Protein AF-0000000073492461 (afdb_homodimer)

pLDDT: mean 74.84, std 26.81, range 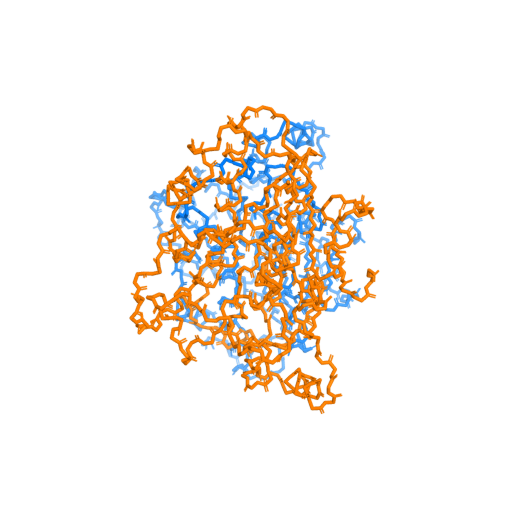[24.02, 98.94]

Solvent-accessible surface area (backbone atoms only — not comparable to full-atom values): 29470 Å² total; per-residue (Å²): 106,47,33,62,52,66,51,64,46,69,67,82,74,68,84,61,77,70,44,69,55,65,70,75,54,85,60,71,74,79,64,76,78,76,54,88,84,60,76,70,82,71,54,62,84,58,24,55,65,51,74,88,64,59,80,66,61,53,48,55,52,30,43,39,66,73,62,60,32,56,51,49,74,46,84,40,48,44,60,73,55,43,35,67,56,45,39,52,52,46,39,73,72,66,58,72,82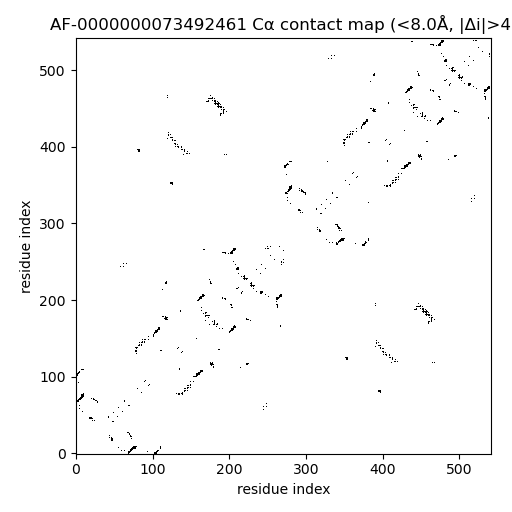,52,92,62,68,49,61,32,41,46,45,68,48,62,75,67,69,58,66,65,35,40,48,60,59,72,45,58,54,53,66,60,45,47,49,45,45,23,37,44,43,44,30,52,46,29,46,51,8,37,50,50,51,52,58,70,68,47,74,73,79,57,47,37,36,40,35,37,57,47,43,69,41,37,79,42,66,43,60,17,29,35,54,31,19,15,43,31,17,12,46,47,39,34,40,28,16,47,18,69,64,35,75,81,37,44,22,38,28,36,14,62,62,64,42,72,45,71,66,43,52,46,44,38,70,56,36,58,35,62,69,61,14,49,52,48,41,49,30,58,74,67,66,65,48,37,53,37,51,62,39,36,53,52,48,53,52,50,58,69,68,61,81,69,63,59,27,39,77,46,43,52,89,75,105,109,47,39,56,54,67,53,65,48,69,69,79,75,66,85,62,82,72,53,69,57,63,73,73,52,86,59,72,70,80,63,76,79,74,55,88,82,61,77,70,83,72,53,60,83,62,26,60,64,52,74,87,65,60,83,67,61,56,48,57,54,29,43,39,67,73,61,63,38,64,50,48,67,45,84,41,48,43,59,74,54,43,36,67,56,44,39,52,52,47,39,72,72,63,59,70,80,53,91,64,68,49,58,27,39,40,44,67,49,62,76,66,69,58,66,65,33,41,49,60,60,70,46,58,54,55,66,60,46,45,49,46,45,22,36,46,43,44,29,51,48,29,46,50,8,38,49,52,52,51,57,70,68,47,75,72,79,57,47,38,34,40,36,37,56,46,42,69,42,35,78,42,67,42,61,18,29,35,55,31,20,16,45,31,19,12,46,47,40,34,40,29,16,47,18,69,65,34,75,81,37,43,21,37,27,37,14,63,64,64,42,74,45,72,67,45,52,46,44,38,70,58,38,57,35,61,69,60,15,48,52,48,41,48,32,59,76,68,66,66,46,38,52,38,51,63,36,34,53,52,48,53,53,48,59,70,67,61,82,67,62,59,27,39,77,47,42,52,87,76,105

Radius of gyration: 25.18 Å; Cα contacts (8 Å, |Δi|>4): 963; chains: 2; bounding box: 62×73×56 Å

Foldseek 3Di:
DAAAEEQADAPPPDPPVQQPQPFFDFDALPDQPPDPPDDDPPSPPRRCPPPVVDDDVLLVVLLCNVVRHGYGYDYDNLLPDDLVNLLVVCCVVQNPDDPDHDQEYEAEDDDAALQFLAAPVPDDDPVSLSSRCSRLPVSCVSNVVSVVVRVVPDPDHYQYEYEYAAAPLLVDPDGSSVSNSVSRVVVLVVQLVVCVVCVSYAYEYEHLPQAPDPRLVCQLPRRPDPVRNVVSVVCVVVVVHDHSNLSNVQVVVVVVVVPDRRSDYDYSVRD/DAAAEEQEDAPPPDPDPQQPQPQFDFDQLPPQPPDPPDDDPPSPPRRCPPVVVDDGPLLVVLLCNVVRHGYGYDYDNLLPDDLVNLLVVCCVVQNPDDPDHDQEYEAEDDDAALQFLAAPVPDDDPVSLSSRCSRLPVSCVSNVVSVVVRVVPDPDHYQYEYEYAAAPLLVDPDGSSVSNSVSRVVVLVVQLVVCVVCVSYAYEYEHLPQAPDPRLVCQLPRRPDPVRNVVSVVCVVVVVHDHSNLSSVQVVVVVVVVPDRRSDYDYSVRD

Nearest PDB structures (foldseek):
  1z6z-assembly3_E  TM=9.189E-01  e=3.388E-22  Homo sapiens
  1z6z-assembly1_B  TM=9.221E-01  e=6.455E-22  Homo sapiens
  7dsf-assembly1_B  TM=8.949E-01  e=6.088E-22  Homo sapiens
  6i6v-assembly1_A  TM=9.034E-01  e=5.324E-21  Homo sapiens
  6i6f-assembly1_B  TM=8.803E-01  e=1.209E-20  Homo sapiens

Structure (mmCIF, N/CA/C/O backbone):
data_AF-0000000073492461-model_v1
#
loop_
_entity.id
_entity.type
_entity.pdbx_description
1 polymer 'Sepiapterin reductase'
#
loop_
_atom_site.group_PDB
_atom_site.id
_atom_site.type_symbol
_atom_site.label_atom_id
_atom_site.label_alt_id
_atom_site.label_comp_id
_atom_site.label_asym_id
_atom_site.label_entity_id
_atom_site.label_seq_id
_atom_site.pdbx_PDB_ins_code
_atom_site.Cartn_x
_atom_site.Cartn_y
_atom_site.Cartn_z
_atom_site.occupancy
_atom_site.B_iso_or_equiv
_atom_site.auth_seq_id
_atom_site.auth_comp_id
_atom_site.auth_asym_id
_atom_site.auth_atom_id
_atom_site.pdbx_PDB_model_num
ATOM 1 N N . MET A 1 1 ? 2.955 -32.062 -12.32 1 24.17 1 MET A N 1
ATOM 2 C CA . MET A 1 1 ? 2.646 -30.844 -11.578 1 24.17 1 MET A CA 1
ATOM 3 C C . MET A 1 1 ? 2.93 -29.609 -12.422 1 24.17 1 MET A C 1
ATOM 5 O O . MET A 1 1 ? 4.047 -29.422 -12.906 1 24.17 1 MET A O 1
ATOM 9 N N . TYR A 1 2 ? 2.049 -29.219 -13.312 1 26.84 2 TYR A N 1
ATOM 10 C CA . TYR A 1 2 ? 2.256 -28.109 -14.242 1 26.84 2 TYR A CA 1
ATOM 11 C C . TYR A 1 2 ? 2.258 -26.781 -13.508 1 26.84 2 TYR A C 1
ATOM 13 O O . TYR A 1 2 ? 1.444 -26.547 -12.609 1 26.84 2 TYR A O 1
ATOM 21 N N . ILE A 1 3 ? 3.541 -26.297 -13.172 1 30.72 3 ILE A N 1
ATOM 22 C CA . ILE A 1 3 ? 3.627 -24.938 -12.656 1 30.72 3 ILE A CA 1
ATOM 23 C C . ILE A 1 3 ? 3.662 -23.953 -13.82 1 30.72 3 ILE A C 1
ATOM 25 O O . ILE A 1 3 ? 4.477 -24.094 -14.742 1 30.72 3 ILE A O 1
ATOM 29 N N . LEU A 1 4 ? 2.49 -23.469 -14.211 1 31.84 4 LEU A N 1
ATOM 30 C CA . LEU A 1 4 ? 2.514 -22.375 -15.188 1 31.84 4 LEU A CA 1
ATOM 31 C C . LEU A 1 4 ? 3.189 -21.141 -14.609 1 31.84 4 LEU A C 1
ATOM 33 O O . LEU A 1 4 ? 2.768 -20.625 -13.57 1 31.84 4 LEU A O 1
ATOM 37 N N . TYR A 1 5 ? 4.52 -21.125 -14.883 1 34.91 5 TYR A N 1
ATOM 38 C CA . TYR A 1 5 ? 5.223 -19.906 -14.516 1 34.91 5 TYR A CA 1
ATOM 39 C C . TYR A 1 5 ? 5.117 -18.859 -15.617 1 34.91 5 TYR A C 1
ATOM 41 O O . TYR A 1 5 ? 5.305 -19.172 -16.797 1 34.91 5 TYR A O 1
ATOM 49 N N . MET A 1 6 ? 4.227 -18.078 -15.445 1 32.88 6 MET A N 1
ATOM 50 C CA . MET A 1 6 ? 4.215 -16.922 -16.359 1 32.88 6 MET A CA 1
ATOM 51 C C . MET A 1 6 ? 5.137 -15.82 -15.852 1 32.88 6 MET A C 1
ATOM 53 O O . MET A 1 6 ? 5.031 -15.398 -14.695 1 32.88 6 MET A O 1
ATOM 57 N N . MET A 1 7 ? 6.297 -15.867 -16.391 1 34.06 7 MET A N 1
ATOM 58 C CA . MET A 1 7 ? 7.188 -14.758 -16.062 1 34.06 7 MET A CA 1
ATOM 59 C C . MET A 1 7 ? 6.867 -13.539 -16.922 1 34.06 7 MET A C 1
ATOM 61 O O . MET A 1 7 ? 6.754 -13.641 -18.141 1 34.06 7 MET A O 1
ATOM 65 N N . PHE A 1 8 ? 6.297 -12.555 -16.328 1 30.08 8 PHE A N 1
ATOM 66 C CA . PHE A 1 8 ? 6 -11.328 -17.062 1 30.08 8 PHE A CA 1
ATOM 67 C C . PHE A 1 8 ? 7.203 -10.398 -17.078 1 30.08 8 PHE A C 1
ATOM 69 O O . PHE A 1 8 ? 7.855 -10.195 -16.047 1 30.08 8 PHE A O 1
ATOM 76 N N . ALA A 1 9 ? 7.949 -10.273 -18.156 1 31.59 9 ALA A N 1
ATOM 77 C CA . ALA A 1 9 ? 9.078 -9.367 -18.297 1 31.59 9 ALA A CA 1
ATOM 78 C C . ALA A 1 9 ? 8.609 -7.93 -18.484 1 31.59 9 ALA A C 1
ATOM 80 O O . ALA A 1 9 ? 7.574 -7.684 -19.109 1 31.59 9 ALA A O 1
ATOM 81 N N . PHE A 1 10 ? 8.984 -7.055 -17.531 1 28.92 10 PHE A N 1
ATOM 82 C CA . PHE A 1 10 ? 8.719 -5.621 -17.578 1 28.92 10 PHE A CA 1
ATOM 83 C C . PHE A 1 10 ? 9.672 -4.926 -18.547 1 28.92 10 PHE A C 1
ATOM 85 O O . PHE A 1 10 ? 10.859 -5.25 -18.594 1 28.92 10 PHE A O 1
ATOM 92 N N . ASN A 1 11 ? 9.125 -4.453 -19.703 1 28 11 ASN A N 1
ATOM 93 C CA . ASN A 1 11 ? 9.906 -3.576 -20.562 1 28 11 ASN A CA 1
ATOM 94 C C . ASN A 1 11 ? 10.172 -2.227 -19.906 1 28 11 ASN A C 1
ATOM 96 O O . ASN A 1 11 ? 9.242 -1.481 -19.609 1 28 11 ASN A O 1
ATOM 100 N N . ASN A 1 12 ? 11.141 -2.125 -19.172 1 29.17 12 ASN A N 1
ATOM 101 C CA . ASN A 1 12 ? 11.523 -0.851 -18.562 1 29.17 12 ASN A CA 1
ATOM 102 C C . ASN A 1 12 ? 11.859 0.192 -19.625 1 29.17 12 ASN A C 1
ATOM 104 O O . ASN A 1 12 ? 12.859 0.904 -19.5 1 29.17 12 ASN A O 1
ATOM 108 N N . GLY A 1 13 ? 11.172 0.317 -20.812 1 28.61 13 GLY A N 1
ATOM 109 C CA . GLY A 1 13 ? 11.344 1.357 -21.812 1 28.61 13 GLY A CA 1
ATOM 110 C C . GLY A 1 13 ? 12.578 1.164 -22.672 1 28.61 13 GLY A C 1
ATOM 111 O O . GLY A 1 13 ? 12.836 1.944 -23.594 1 28.61 13 GLY A O 1
ATOM 112 N N . GLU A 1 14 ? 13.719 0.729 -22.328 1 28.12 14 GLU A N 1
ATOM 113 C CA . GLU A 1 14 ? 14.766 0.635 -23.328 1 28.12 14 GLU A CA 1
ATOM 114 C C . GLU A 1 14 ? 14.406 -0.38 -24.406 1 28.12 14 GLU A C 1
ATOM 116 O O . GLU A 1 14 ? 13.766 -1.391 -24.125 1 28.12 14 GLU A O 1
ATOM 121 N N . GLN A 1 15 ? 14.422 0.107 -25.703 1 26.16 15 GLN A N 1
ATOM 122 C CA . GLN A 1 15 ? 14.219 -0.565 -26.984 1 26.16 15 GLN A CA 1
ATOM 123 C C . GLN A 1 15 ? 14.859 -1.951 -26.984 1 26.16 15 GLN A C 1
ATOM 125 O O . GLN A 1 15 ? 16.062 -2.084 -27.234 1 26.16 15 GLN A O 1
ATOM 130 N N . THR A 1 16 ? 14.852 -2.705 -26.016 1 28.17 16 THR A N 1
ATOM 131 C CA . THR A 1 16 ? 15.492 -3.973 -26.344 1 28.17 16 THR A CA 1
ATOM 132 C C . THR A 1 16 ? 14.703 -4.699 -27.438 1 28.17 16 THR A C 1
ATOM 134 O O . THR A 1 16 ? 13.477 -4.656 -27.453 1 28.17 16 THR A O 1
ATOM 137 N N . GLN A 1 17 ? 15.289 -4.758 -28.562 1 25.38 17 GLN A N 1
ATOM 138 C CA . GLN A 1 17 ? 14.836 -5.602 -29.656 1 25.38 17 GLN A CA 1
ATOM 139 C C . GLN A 1 17 ? 14.336 -6.949 -29.156 1 25.38 17 GLN A C 1
ATOM 141 O O . GLN A 1 17 ? 15.102 -7.727 -28.578 1 25.38 17 GLN A O 1
ATOM 146 N N . THR A 1 18 ? 13.242 -6.98 -28.625 1 28.84 18 THR A N 1
ATOM 147 C CA . THR A 1 18 ? 12.555 -8.203 -28.219 1 28.84 18 THR A CA 1
ATOM 148 C C . THR A 1 18 ? 12.531 -9.219 -29.344 1 28.84 18 THR A C 1
ATOM 150 O O . THR A 1 18 ? 11.93 -8.969 -30.391 1 28.84 18 THR A O 1
ATOM 153 N N . GLN A 1 19 ? 13.672 -9.727 -29.719 1 26.59 19 GLN A N 1
ATOM 154 C CA . GLN A 1 19 ? 13.422 -10.844 -30.625 1 26.59 19 GLN A CA 1
ATOM 155 C C . GLN A 1 19 ? 12.344 -11.773 -30.078 1 26.59 19 GLN A C 1
ATOM 157 O O . GLN A 1 19 ? 12.203 -11.906 -28.859 1 26.59 19 GLN A O 1
ATOM 162 N N . PRO A 1 20 ? 11.422 -12.156 -30.891 1 27.31 20 PRO A N 1
ATOM 163 C CA . PRO A 1 20 ? 10.305 -13.031 -30.516 1 27.31 20 PRO A CA 1
ATOM 164 C C . PRO A 1 20 ? 10.758 -14.273 -29.734 1 27.31 20 PRO A C 1
ATOM 166 O O . PRO A 1 20 ? 11.734 -14.922 -30.125 1 27.31 20 PRO A O 1
ATOM 169 N N . CYS A 1 21 ? 10.805 -14.266 -28.406 1 31.41 21 CYS A N 1
ATOM 170 C CA . CYS A 1 21 ? 11.078 -15.484 -27.672 1 31.41 21 CYS A CA 1
ATOM 171 C C . CYS A 1 21 ? 10.438 -16.688 -28.344 1 31.41 21 CYS A C 1
ATOM 173 O O . CYS A 1 21 ? 9.336 -16.594 -28.891 1 31.41 21 CYS A O 1
ATOM 175 N N . PRO A 1 22 ? 11.109 -17.688 -28.719 1 28.8 22 PRO A N 1
ATOM 176 C CA . PRO A 1 22 ? 10.398 -18.859 -29.25 1 28.8 22 PRO A CA 1
ATOM 177 C C . PRO A 1 22 ? 9.242 -19.297 -28.344 1 28.8 22 PRO A C 1
ATOM 179 O O . PRO A 1 22 ? 9.305 -19.125 -27.125 1 28.8 22 PRO A O 1
ATOM 182 N N . ARG A 1 23 ? 8 -19.406 -28.953 1 30.31 23 ARG A N 1
ATOM 183 C CA . ARG A 1 23 ? 6.672 -19.625 -28.391 1 30.31 23 ARG A CA 1
ATOM 184 C C . ARG A 1 23 ? 6.711 -20.688 -27.297 1 30.31 23 ARG A C 1
ATOM 186 O O . ARG A 1 23 ? 6.004 -20.578 -26.297 1 30.31 23 ARG A O 1
ATOM 193 N N . HIS A 1 24 ? 7.125 -22.078 -27.719 1 26.77 24 HIS A N 1
ATOM 194 C CA . HIS A 1 24 ? 6.996 -23.281 -26.891 1 26.77 24 HIS A CA 1
ATOM 195 C C . HIS A 1 24 ? 8.359 -23.922 -26.641 1 26.77 24 HIS A C 1
ATOM 197 O O . HIS A 1 24 ? 9.125 -24.156 -27.562 1 26.77 24 HIS A O 1
ATOM 203 N N . ILE A 1 25 ? 9.219 -23.422 -25.734 1 29.27 25 ILE A N 1
ATOM 204 C CA . ILE A 1 25 ? 10.391 -24.234 -25.438 1 29.27 25 ILE A CA 1
ATOM 205 C C . ILE A 1 25 ? 10.016 -25.359 -24.484 1 29.27 25 ILE A C 1
ATOM 207 O O . ILE A 1 25 ? 9.508 -25.125 -23.391 1 29.27 25 ILE A O 1
ATOM 211 N N . ARG A 1 26 ? 9.75 -26.688 -25 1 27.94 26 ARG A N 1
ATOM 212 C CA . ARG A 1 26 ? 9.562 -27.938 -24.266 1 27.94 26 ARG A CA 1
ATOM 213 C C . ARG A 1 26 ? 10.867 -28.375 -23.594 1 27.94 26 ARG A C 1
ATOM 215 O O . ARG A 1 26 ? 11.859 -28.609 -24.281 1 27.94 26 ARG A O 1
ATOM 222 N N . TRP A 1 27 ? 11.258 -27.812 -22.453 1 29.02 27 TRP A N 1
ATOM 223 C CA . TRP A 1 27 ? 12.445 -28.344 -21.797 1 29.02 27 TRP A CA 1
ATOM 224 C C . TRP A 1 27 ? 12.102 -29.547 -20.922 1 29.02 27 TRP A C 1
ATOM 226 O O . TRP A 1 27 ? 11.086 -29.547 -20.219 1 29.02 27 TRP A O 1
ATOM 236 N N . ARG A 1 28 ? 12.516 -30.766 -21.312 1 28 28 ARG A N 1
ATOM 237 C CA . ARG A 1 28 ? 12.398 -31.984 -20.516 1 28 28 ARG A CA 1
ATOM 238 C C . ARG A 1 28 ? 13.359 -31.969 -19.328 1 28 28 ARG A C 1
ATOM 240 O O . ARG A 1 28 ? 14.492 -31.516 -19.453 1 28 28 ARG A O 1
ATOM 247 N N . ALA A 1 29 ? 13.055 -32.219 -18.047 1 28.39 29 ALA A N 1
ATOM 248 C CA . ALA A 1 29 ? 13.703 -32.312 -16.75 1 28.39 29 ALA A CA 1
ATOM 249 C C . ALA A 1 29 ? 14.977 -33.156 -16.828 1 28.39 29 ALA A C 1
ATOM 251 O O . ALA A 1 29 ? 15.789 -33.156 -15.898 1 28.39 29 ALA A O 1
ATOM 252 N N . SER A 1 30 ? 15.234 -34.156 -17.641 1 27.89 30 SER A N 1
ATOM 253 C CA . SER A 1 30 ? 16.359 -35.062 -17.453 1 27.89 30 SER A CA 1
ATOM 254 C C . SER A 1 30 ? 17.688 -34.312 -17.609 1 27.89 30 SER A C 1
ATOM 256 O O . SER A 1 30 ? 18.75 -34.906 -17.375 1 27.89 30 SER A O 1
ATOM 258 N N . GLN A 1 31 ? 17.906 -33.469 -18.5 1 28.45 31 GLN A N 1
ATOM 259 C CA . GLN A 1 31 ? 19.281 -33 -18.656 1 28.45 31 GLN A CA 1
ATOM 260 C C . GLN A 1 31 ? 19.656 -31.984 -17.562 1 28.45 31 GLN A C 1
ATOM 262 O O . GLN A 1 31 ? 18.891 -31.062 -17.281 1 28.45 31 GLN A O 1
ATOM 267 N N . PRO A 1 32 ? 20.578 -32.438 -16.625 1 28.05 32 PRO A N 1
ATOM 268 C CA . PRO A 1 32 ? 21.062 -31.641 -15.492 1 28.05 32 PRO A CA 1
ATOM 269 C C . PRO A 1 32 ? 21.359 -30.203 -15.891 1 28.05 32 PRO A C 1
ATOM 271 O O . PRO A 1 32 ? 22.031 -29.953 -16.906 1 28.05 32 PRO A O 1
ATOM 274 N N . VAL A 1 33 ? 20.422 -29.344 -15.711 1 30.42 33 VAL A N 1
ATOM 275 C CA . VAL A 1 33 ? 20.641 -27.938 -16.047 1 30.42 33 VAL A CA 1
ATOM 276 C C . VAL A 1 33 ? 21.938 -27.438 -15.406 1 30.42 33 VAL A C 1
ATOM 278 O O . VAL A 1 33 ? 22.5 -26.438 -15.836 1 30.42 33 VAL A O 1
ATOM 281 N N . CYS A 1 34 ? 22.109 -27.812 -14.148 1 27.73 34 CYS A N 1
ATOM 282 C CA . CYS A 1 34 ? 23.156 -27.125 -13.375 1 27.73 34 CYS A CA 1
ATOM 283 C C . CYS A 1 34 ? 24.531 -27.641 -13.758 1 27.73 34 CYS A C 1
ATOM 285 O O . CYS A 1 34 ? 25.328 -28 -12.883 1 27.73 34 CYS A O 1
ATOM 287 N N . SER A 1 35 ? 24.812 -28.344 -14.812 1 26.41 35 SER A N 1
ATOM 288 C CA . SER A 1 35 ? 26.234 -28.672 -14.805 1 26.41 35 SER A CA 1
ATOM 289 C C . SER A 1 35 ? 27.094 -27.406 -14.766 1 26.41 35 SER A C 1
ATOM 291 O O . SER A 1 35 ? 26.734 -26.391 -15.359 1 26.41 35 SER A O 1
ATOM 293 N N . THR A 1 36 ? 28.031 -27.188 -13.766 1 27.23 36 THR A N 1
ATOM 294 C CA . THR A 1 36 ? 29.141 -26.266 -13.539 1 27.23 36 THR A CA 1
ATOM 295 C C . THR A 1 36 ? 29.766 -25.844 -14.867 1 27.23 36 THR A C 1
ATOM 297 O O . THR A 1 36 ? 30.359 -24.781 -14.953 1 27.23 36 THR A O 1
ATOM 300 N N . ASP A 1 37 ? 30.391 -26.703 -15.711 1 26.59 37 ASP A N 1
ATOM 301 C CA . ASP A 1 37 ? 31.281 -26.453 -16.859 1 26.59 37 ASP A CA 1
ATOM 302 C C . ASP A 1 37 ? 30.5 -25.828 -18.016 1 26.59 37 ASP A C 1
ATOM 304 O O . ASP A 1 37 ? 31.094 -25.531 -19.062 1 26.59 37 ASP A O 1
ATOM 308 N N . ARG A 1 38 ? 29.391 -26.406 -18.312 1 28.23 38 ARG A N 1
ATOM 309 C CA . ARG A 1 38 ? 28.797 -25.938 -19.562 1 28.23 38 ARG A CA 1
ATOM 310 C C . ARG A 1 38 ? 28.047 -24.625 -19.344 1 28.23 38 ARG A C 1
ATOM 312 O O . ARG A 1 38 ? 27.328 -24.469 -18.344 1 28.23 38 ARG A O 1
ATOM 319 N N . PRO A 1 39 ? 28.453 -23.531 -20.141 1 26.36 39 PRO A N 1
ATOM 320 C CA . PRO A 1 39 ? 28.016 -22.125 -20.031 1 26.36 39 PRO A CA 1
ATOM 321 C C . PRO A 1 39 ? 26.531 -22 -19.703 1 26.36 39 PRO A C 1
ATOM 323 O O . PRO A 1 39 ? 25.766 -22.953 -19.844 1 26.36 39 PRO A O 1
ATOM 326 N N . PHE A 1 40 ? 26.156 -20.703 -19.562 1 26.06 40 PHE A N 1
ATOM 327 C CA . PHE A 1 40 ? 24.906 -19.984 -19.312 1 26.06 40 PHE A CA 1
ATOM 328 C C . PHE A 1 40 ? 23.766 -20.609 -20.109 1 26.06 40 PHE A C 1
ATOM 330 O O . PHE A 1 40 ? 23.969 -21.141 -21.188 1 26.06 40 PHE A O 1
ATOM 337 N N . LEU A 1 41 ? 22.766 -21.109 -19.406 1 30.5 41 LEU A N 1
ATOM 338 C CA . LEU A 1 41 ? 21.516 -21.469 -20.078 1 30.5 41 LEU A CA 1
ATOM 339 C C . LEU A 1 41 ? 21.391 -20.75 -21.406 1 30.5 41 LEU A C 1
ATOM 341 O O . LEU A 1 41 ? 21.406 -19.516 -21.453 1 30.5 41 LEU A O 1
ATOM 345 N N . GLN A 1 42 ? 22.062 -21.188 -22.344 1 26.55 42 GLN A N 1
ATOM 346 C CA . GLN A 1 42 ? 21.797 -20.734 -23.703 1 26.55 42 GLN A CA 1
ATOM 347 C C . GLN A 1 42 ? 20.297 -20.516 -23.938 1 26.55 42 GLN A C 1
ATOM 349 O O . GLN A 1 42 ? 19.5 -21.438 -23.75 1 26.55 42 GLN A O 1
ATOM 354 N N . CYS A 1 43 ? 19.703 -19.281 -23.516 1 30.66 43 CYS A N 1
ATOM 355 C CA . CYS A 1 43 ? 18.422 -18.859 -24.078 1 30.66 43 CYS A CA 1
ATOM 356 C C . CYS A 1 43 ? 18.188 -19.484 -25.438 1 30.66 43 CYS A C 1
ATOM 358 O O . CYS A 1 43 ? 19.125 -19.672 -26.219 1 30.66 43 CYS A O 1
ATOM 360 N N . PRO A 1 44 ? 17.391 -20.359 -25.656 1 29.69 44 PRO A N 1
ATOM 361 C CA . PRO A 1 44 ? 17.344 -20.781 -27.062 1 29.69 44 PRO A CA 1
ATOM 362 C C . PRO A 1 44 ? 17.781 -19.672 -28.016 1 29.69 44 PRO A C 1
ATOM 364 O O . PRO A 1 44 ? 17.719 -18.484 -27.672 1 29.69 44 PRO A O 1
ATOM 367 N N . ALA A 1 45 ? 18.562 -19.922 -29.125 1 29.5 45 ALA A N 1
ATOM 368 C CA . ALA A 1 45 ? 19.141 -19.031 -30.141 1 29.5 45 ALA A CA 1
ATOM 369 C C . ALA A 1 45 ? 18.281 -17.781 -30.328 1 29.5 45 ALA A C 1
ATOM 371 O O . ALA A 1 45 ? 18.797 -16.672 -30.5 1 29.5 45 ALA A O 1
ATOM 372 N N . GLY A 1 46 ? 17.031 -17.75 -30.672 1 29.08 46 GLY A N 1
ATOM 373 C CA . GLY A 1 46 ? 16.203 -16.609 -31.062 1 29.08 46 GLY A CA 1
ATOM 374 C C . GLY A 1 46 ? 15.773 -15.75 -29.875 1 29.08 46 GLY A C 1
ATOM 375 O O . GLY A 1 46 ? 15.094 -14.742 -30.062 1 29.08 46 GLY A O 1
ATOM 376 N N . VAL A 1 47 ? 15.555 -16.297 -28.875 1 29.38 47 VAL A N 1
ATOM 377 C CA . VAL A 1 47 ? 15.281 -15.344 -27.812 1 29.38 47 VAL A CA 1
ATOM 378 C C . VAL A 1 47 ? 16.594 -14.773 -27.281 1 29.38 47 VAL A C 1
ATOM 380 O O . VAL A 1 47 ? 17.422 -15.492 -26.719 1 29.38 47 VAL A O 1
ATOM 383 N N . GLN A 1 48 ? 17.25 -14.016 -28.156 1 27.12 48 GLN A N 1
ATOM 384 C CA . GLN A 1 48 ? 18.375 -13.219 -27.672 1 27.12 48 GLN A CA 1
ATOM 385 C C . GLN A 1 48 ? 18.031 -12.562 -26.344 1 27.12 48 GLN A C 1
ATOM 387 O O . GLN A 1 48 ? 17.078 -11.797 -26.234 1 27.12 48 GLN A O 1
ATOM 392 N N . TRP A 1 49 ? 18.25 -13.297 -25.328 1 30.12 49 TRP A N 1
ATOM 393 C CA . TRP A 1 49 ? 18.344 -12.562 -24.062 1 30.12 49 TRP A CA 1
ATOM 394 C C . TRP A 1 49 ? 19.375 -11.445 -24.172 1 30.12 49 TRP A C 1
ATOM 396 O O . TRP A 1 49 ? 20.5 -11.672 -24.609 1 30.12 49 TRP A O 1
ATOM 406 N N . SER A 1 50 ? 19.078 -10.422 -24.766 1 28.48 50 SER A N 1
ATOM 407 C CA . SER A 1 50 ? 20.156 -9.445 -24.844 1 28.48 50 SER A CA 1
ATOM 408 C C . SER A 1 50 ? 21.047 -9.508 -23.609 1 28.48 50 SER A C 1
ATOM 410 O O . SER A 1 50 ? 20.562 -9.766 -22.5 1 28.48 50 SER A O 1
ATOM 412 N N . ALA A 1 51 ? 22.328 -9.797 -23.688 1 28.25 51 ALA A N 1
ATOM 413 C CA . ALA A 1 51 ? 23.484 -9.656 -22.812 1 28.25 51 ALA A CA 1
ATOM 414 C C . ALA A 1 51 ? 23.281 -8.523 -21.812 1 28.25 51 ALA A C 1
ATOM 416 O O . ALA A 1 51 ? 23.734 -8.602 -20.672 1 28.25 51 ALA A O 1
ATOM 417 N N . SER A 1 52 ? 23.156 -7.305 -22.391 1 28.8 52 SER A N 1
ATOM 418 C CA . SER A 1 52 ? 23.156 -6.215 -21.406 1 28.8 52 SER A CA 1
ATOM 419 C C . SER A 1 52 ? 22.078 -6.43 -20.344 1 28.8 52 SER A C 1
ATOM 421 O O . SER A 1 52 ? 22.016 -5.691 -19.359 1 28.8 52 SER A O 1
ATOM 423 N N . ARG A 1 53 ? 20.766 -6.562 -20.922 1 33.09 53 ARG A N 1
ATOM 424 C CA . ARG A 1 53 ? 19.578 -6.801 -20.094 1 33.09 53 ARG A CA 1
ATOM 425 C C . ARG A 1 53 ? 19.609 -8.195 -19.484 1 33.09 53 ARG A C 1
ATOM 427 O O . ARG A 1 53 ? 19.344 -9.188 -20.172 1 33.09 53 ARG A O 1
ATOM 434 N N . GLN A 1 54 ? 20.609 -8.695 -18.875 1 30.55 54 GLN A N 1
ATOM 435 C CA . GLN A 1 54 ? 20.906 -9.82 -17.984 1 30.55 54 GLN A CA 1
ATOM 436 C C . GLN A 1 54 ? 19.656 -10.617 -17.672 1 30.55 54 GLN A C 1
ATOM 438 O O . GLN A 1 54 ? 18.531 -10.141 -17.859 1 30.55 54 GLN A O 1
ATOM 443 N N . CYS A 1 55 ? 19.75 -11.727 -16.75 1 31.64 55 CYS A N 1
ATOM 444 C CA . CYS A 1 55 ? 19.016 -12.805 -16.109 1 31.64 55 CYS A CA 1
ATOM 445 C C . CYS A 1 55 ? 17.578 -12.383 -15.805 1 31.64 55 CYS A C 1
ATOM 447 O O . CYS A 1 55 ? 17.344 -11.25 -15.367 1 31.64 55 CYS A O 1
ATOM 449 N N . GLY A 1 56 ? 16.484 -13.023 -16.562 1 39.5 56 GLY A N 1
ATOM 450 C CA . GLY A 1 56 ? 15.25 -13.445 -15.914 1 39.5 56 GLY A CA 1
ATOM 451 C C . GLY A 1 56 ? 15.344 -13.445 -14.406 1 39.5 56 GLY A C 1
ATOM 452 O O . GLY A 1 56 ? 16.438 -13.352 -13.844 1 39.5 56 GLY A O 1
ATOM 453 N N . ASP A 1 57 ? 14.227 -13.047 -13.867 1 50.59 57 ASP A N 1
ATOM 454 C CA . ASP A 1 57 ? 14.141 -13.094 -12.406 1 50.59 57 ASP A CA 1
ATOM 455 C C . ASP A 1 57 ? 14.781 -14.367 -11.859 1 50.59 57 ASP A C 1
ATOM 457 O O . ASP A 1 57 ? 14.289 -15.469 -12.125 1 50.59 57 ASP A O 1
ATOM 461 N N . GLN A 1 58 ? 16.219 -14.289 -11.703 1 46.38 58 GLN A N 1
ATOM 462 C CA . GLN A 1 58 ? 16.969 -15.383 -11.094 1 46.38 58 GLN A CA 1
ATOM 463 C C . GLN A 1 58 ? 16.094 -16.188 -10.141 1 46.38 58 GLN A C 1
ATOM 465 O O . GLN A 1 58 ? 16.266 -17.406 -10.016 1 46.38 58 GLN A O 1
ATOM 470 N N . PHE A 1 59 ? 15.242 -15.523 -9.641 1 46.66 59 PHE A N 1
ATOM 471 C CA . PHE A 1 59 ? 14.352 -16.203 -8.703 1 46.66 59 PHE A CA 1
ATOM 472 C C . PHE A 1 59 ? 13.438 -17.188 -9.438 1 46.66 59 PHE A C 1
ATOM 474 O O . PHE A 1 59 ? 13.312 -18.344 -9.039 1 46.66 59 PHE A O 1
ATOM 481 N N . ILE A 1 60 ? 12.914 -16.688 -10.484 1 53.41 60 ILE A N 1
ATOM 482 C CA . ILE A 1 60 ? 11.984 -17.547 -11.219 1 53.41 60 ILE A CA 1
ATOM 483 C C . ILE A 1 60 ? 12.758 -18.672 -11.906 1 53.41 60 ILE A C 1
ATOM 485 O O . ILE A 1 60 ? 12.281 -19.812 -11.969 1 53.41 60 ILE A O 1
ATOM 489 N N . TYR A 1 61 ? 13.922 -18.297 -12.352 1 55.72 61 TYR A N 1
ATOM 490 C CA . TYR A 1 61 ? 14.766 -19.328 -12.945 1 55.72 61 TYR A CA 1
ATOM 491 C C . TYR A 1 61 ? 15.055 -20.438 -11.938 1 55.72 61 TYR A C 1
ATOM 493 O O . TYR A 1 61 ? 14.969 -21.625 -12.273 1 55.72 61 TYR A O 1
ATOM 501 N N . ALA A 1 62 ? 15.273 -20.031 -10.797 1 45.81 62 ALA A N 1
ATOM 502 C CA . ALA A 1 62 ? 15.539 -21 -9.742 1 4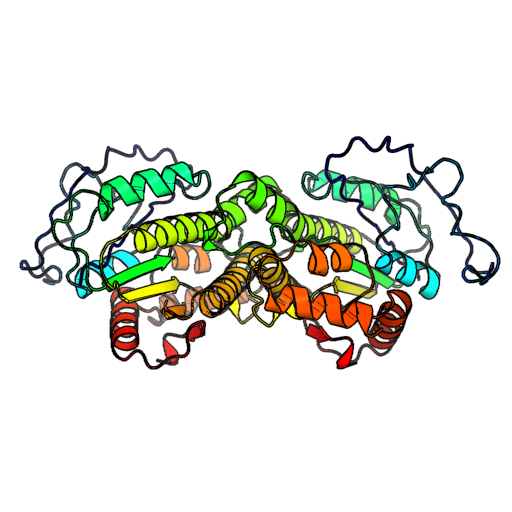5.81 62 ALA A CA 1
ATOM 503 C C . ALA A 1 62 ? 14.305 -21.859 -9.461 1 45.81 62 ALA A C 1
ATOM 505 O O . ALA A 1 62 ? 14.414 -23.062 -9.25 1 45.81 62 ALA A O 1
ATOM 506 N N . VAL A 1 63 ? 13.195 -21.281 -9.461 1 49.75 63 VAL A N 1
ATOM 507 C CA . VAL A 1 63 ? 11.953 -22.016 -9.242 1 49.75 63 VAL A CA 1
ATOM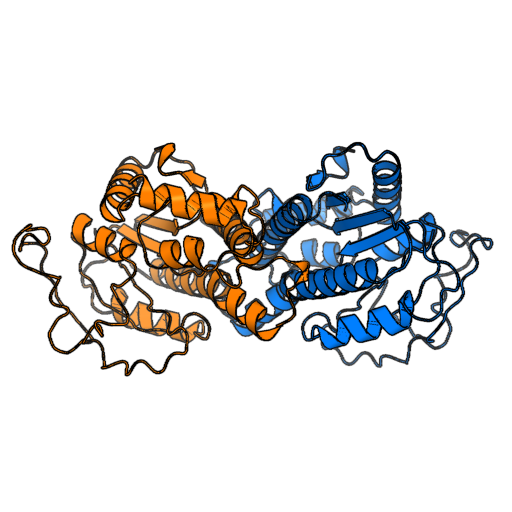 508 C C . VAL A 1 63 ? 11.758 -23.047 -10.344 1 49.75 63 VAL A C 1
ATOM 510 O O . VAL A 1 63 ? 11.375 -24.188 -10.078 1 49.75 63 VAL A O 1
ATOM 513 N N . LEU A 1 64 ? 12.094 -22.656 -11.539 1 53.09 64 LEU A N 1
ATOM 514 C CA . LEU A 1 64 ? 11.898 -23.531 -12.688 1 53.09 64 LEU A CA 1
ATOM 515 C C . LEU A 1 64 ? 12.867 -24.719 -12.648 1 53.09 64 LEU A C 1
ATOM 517 O O . LEU A 1 64 ? 12.477 -25.844 -12.93 1 53.09 64 LEU A O 1
ATOM 521 N N . VAL A 1 65 ? 13.984 -24.469 -12.305 1 49 65 VAL A N 1
ATOM 522 C CA . VAL A 1 65 ? 15.023 -25.484 -12.281 1 49 65 VAL A CA 1
ATOM 523 C C . VAL A 1 65 ? 14.727 -26.5 -11.172 1 49 65 VAL A C 1
ATOM 525 O O . VAL A 1 65 ? 14.812 -27.703 -11.391 1 49 65 VAL A O 1
ATOM 528 N N . TYR A 1 66 ? 14.305 -25.969 -10.109 1 46.84 66 TYR A N 1
ATOM 529 C CA . TYR A 1 66 ? 14.164 -26.859 -8.969 1 46.84 66 TYR A CA 1
ATOM 530 C C . TYR A 1 66 ? 12.773 -27.484 -8.938 1 46.84 66 TYR A C 1
ATOM 532 O O . TYR A 1 66 ? 12.57 -28.547 -8.344 1 46.84 66 TYR A O 1
ATOM 540 N N . GLY A 1 67 ? 11.859 -26.922 -9.594 1 50.19 67 GLY A N 1
ATOM 541 C CA . GLY A 1 67 ? 10.508 -27.453 -9.555 1 50.19 67 GLY A CA 1
ATOM 542 C C . GLY A 1 67 ? 10.219 -28.406 -10.695 1 50.19 67 GLY A C 1
ATOM 543 O O . GLY A 1 67 ? 9.195 -29.094 -10.688 1 50.19 67 GLY A O 1
ATOM 544 N N . GLY A 1 68 ? 11.164 -28.625 -11.578 1 49 68 GLY A N 1
ATOM 545 C CA . GLY A 1 68 ? 10.938 -29.531 -12.688 1 49 68 GLY A CA 1
ATOM 546 C C . GLY A 1 68 ? 9.734 -29.156 -13.531 1 49 68 GLY A C 1
ATOM 547 O O . GLY A 1 68 ? 8.961 -30.016 -13.945 1 49 68 GLY A O 1
ATOM 548 N N . PHE A 1 69 ? 9.547 -27.828 -13.812 1 50.66 69 PHE A N 1
ATOM 549 C CA . PHE A 1 69 ? 8.312 -27.375 -14.43 1 50.66 69 PHE A CA 1
ATOM 550 C C . PHE A 1 69 ? 8.531 -27.047 -15.906 1 50.66 69 PHE A C 1
ATOM 552 O O . PHE A 1 69 ? 9.656 -26.766 -16.312 1 50.66 69 PHE A O 1
ATOM 559 N N . TRP A 1 70 ? 7.531 -27.438 -16.781 1 50.31 70 TRP A N 1
ATOM 560 C CA . TRP A 1 70 ? 7.492 -26.906 -18.125 1 50.31 70 TRP A CA 1
ATOM 561 C C . TRP A 1 70 ? 7.297 -25.391 -18.109 1 50.31 70 TRP A C 1
ATOM 563 O O . TRP A 1 70 ? 6.633 -24.859 -17.219 1 50.31 70 TRP A O 1
ATOM 573 N N . PHE A 1 71 ? 8.164 -24.688 -19.062 1 53.72 71 PHE A N 1
ATOM 574 C CA . PHE A 1 71 ? 8.094 -23.219 -19.016 1 53.72 71 PHE A CA 1
ATOM 575 C C . PHE A 1 71 ? 7.637 -22.672 -20.359 1 53.72 71 PHE A C 1
ATOM 577 O O . PHE A 1 71 ? 8 -23.188 -21.406 1 53.72 71 PHE A O 1
ATOM 584 N N . SER A 1 72 ? 6.566 -21.828 -20.391 1 57.31 72 SER A N 1
ATOM 585 C CA . SER A 1 72 ? 6.148 -21.016 -21.531 1 57.31 72 SER A CA 1
ATOM 586 C C . SER A 1 72 ? 6.367 -19.531 -21.25 1 57.31 72 SER A C 1
ATOM 588 O O . SER A 1 72 ? 5.633 -18.922 -20.469 1 57.31 72 SER A O 1
ATOM 590 N N . PRO A 1 73 ? 7.406 -18.906 -21.812 1 57.47 73 PRO A N 1
ATOM 591 C CA . PRO A 1 73 ? 7.68 -17.484 -21.562 1 57.47 73 PRO A CA 1
ATOM 592 C C . PRO A 1 73 ? 6.672 -16.578 -22.266 1 57.47 73 PRO A C 1
ATOM 594 O O . PRO A 1 73 ? 6.227 -16.875 -23.375 1 57.47 73 PRO A O 1
ATOM 597 N N . VAL A 1 74 ? 6.145 -15.617 -21.562 1 62.41 74 VAL A N 1
ATOM 598 C CA . VAL A 1 74 ? 5.277 -14.578 -22.109 1 62.41 74 VAL A CA 1
ATOM 599 C C . VAL A 1 74 ? 5.867 -13.203 -21.797 1 62.41 74 VAL A C 1
ATOM 601 O O . VAL A 1 74 ? 6.348 -12.961 -20.688 1 62.41 74 VAL A O 1
ATOM 604 N N . VAL A 1 75 ? 6.031 -12.43 -22.828 1 61.94 75 VAL A N 1
ATOM 605 C CA . VAL A 1 75 ? 6.492 -11.062 -22.656 1 61.94 75 VAL A CA 1
ATOM 606 C C . VAL A 1 75 ? 5.293 -10.117 -22.562 1 61.94 75 VAL A C 1
ATOM 608 O O . VAL A 1 75 ? 4.43 -10.117 -23.438 1 61.94 75 VAL A O 1
ATOM 611 N N . MET A 1 76 ? 5.203 -9.453 -21.484 1 69.44 76 MET A N 1
ATOM 612 C CA . MET A 1 76 ? 4.117 -8.5 -21.266 1 69.44 76 MET A CA 1
ATOM 613 C C . MET A 1 76 ? 4.566 -7.348 -20.375 1 69.44 76 MET A C 1
ATOM 615 O O . MET A 1 76 ? 5.277 -7.562 -19.391 1 69.44 76 MET A O 1
ATOM 619 N N . ASP A 1 77 ? 4.195 -6.133 -20.828 1 74.56 77 ASP A N 1
ATOM 620 C CA . ASP A 1 77 ? 4.422 -4.988 -19.953 1 74.56 77 ASP A CA 1
ATOM 621 C C . ASP A 1 77 ? 3.344 -4.902 -18.875 1 74.56 77 ASP A C 1
ATOM 623 O O . ASP A 1 77 ? 2.223 -4.465 -19.141 1 74.56 77 ASP A O 1
ATOM 627 N N . LEU A 1 78 ? 3.729 -5.191 -17.656 1 77.38 78 LEU A N 1
ATOM 628 C CA . LEU A 1 78 ? 2.762 -5.305 -16.578 1 77.38 78 LEU A CA 1
ATOM 629 C C . LEU A 1 78 ? 2.27 -3.926 -16.141 1 77.38 78 LEU A C 1
ATOM 631 O O . LEU A 1 78 ? 1.205 -3.809 -15.531 1 77.38 78 LEU A O 1
ATOM 635 N N . ALA A 1 79 ? 3.018 -2.91 -16.453 1 75.75 79 ALA A N 1
ATOM 636 C CA . ALA A 1 79 ? 2.621 -1.566 -16.047 1 75.75 79 ALA A CA 1
ATOM 637 C C . ALA A 1 79 ? 1.44 -1.064 -16.875 1 75.75 79 ALA A C 1
ATOM 639 O O . ALA A 1 79 ? 0.696 -0.185 -16.422 1 75.75 79 ALA A O 1
ATOM 640 N N . THR A 1 80 ? 1.281 -1.658 -18.094 1 79.25 80 THR A N 1
ATOM 641 C CA . THR A 1 80 ? 0.263 -1.112 -18.984 1 79.25 80 THR A CA 1
ATOM 642 C C . THR A 1 80 ? -0.732 -2.193 -19.391 1 79.25 80 THR A C 1
ATOM 644 O O . THR A 1 80 ? -1.792 -1.892 -19.938 1 79.25 80 THR A O 1
ATOM 647 N N . ALA A 1 81 ? -0.432 -3.449 -19.031 1 83.12 81 ALA A N 1
ATOM 648 C CA . ALA A 1 81 ? -1.304 -4.555 -19.422 1 83.12 81 ALA A CA 1
ATOM 649 C C . ALA A 1 81 ? -2.691 -4.398 -18.812 1 83.12 81 ALA A C 1
ATOM 651 O O . ALA A 1 81 ? -2.83 -3.898 -17.688 1 83.12 81 ALA A O 1
ATOM 652 N N . LYS A 1 82 ? -3.674 -4.82 -19.594 1 91.88 82 LYS A N 1
ATOM 653 C CA . LYS A 1 82 ? -5.066 -4.805 -19.156 1 91.88 82 LYS A CA 1
ATOM 654 C C . LYS A 1 82 ? -5.562 -6.215 -18.844 1 91.88 82 LYS A C 1
ATOM 656 O O . LYS A 1 82 ? -4.867 -7.195 -19.125 1 91.88 82 LYS A O 1
ATOM 661 N N . ALA A 1 83 ? -6.742 -6.266 -18.234 1 94.12 83 ALA A N 1
ATOM 662 C CA . ALA A 1 83 ? -7.301 -7.547 -17.812 1 94.12 83 ALA A CA 1
ATOM 663 C C . ALA A 1 83 ? -7.402 -8.516 -19 1 94.12 83 ALA A C 1
ATOM 665 O O . ALA A 1 83 ? -7.059 -9.688 -18.875 1 94.12 83 ALA A O 1
ATOM 666 N N . MET A 1 84 ? -7.805 -7.992 -20.141 1 93.75 84 MET A N 1
ATOM 667 C CA . MET A 1 84 ? -8.008 -8.836 -21.312 1 93.75 84 MET A CA 1
ATOM 668 C C . MET A 1 84 ? -6.688 -9.422 -21.797 1 93.75 84 MET A C 1
ATOM 670 O O . MET A 1 84 ? -6.648 -10.539 -22.328 1 93.75 84 MET A O 1
ATOM 674 N N . ASP A 1 85 ? -5.625 -8.68 -21.609 1 86.88 85 ASP A N 1
ATOM 675 C CA . ASP A 1 85 ? -4.301 -9.156 -22 1 86.88 85 ASP A CA 1
ATOM 676 C C . ASP A 1 85 ? -3.883 -10.367 -21.172 1 86.88 85 ASP A C 1
ATOM 678 O O . ASP A 1 85 ? -3.389 -11.359 -21.703 1 86.88 85 ASP A O 1
ATOM 682 N N . TYR A 1 86 ? -4.105 -10.281 -19.875 1 87.31 86 TYR A N 1
ATOM 683 C CA . TYR A 1 86 ? -3.783 -11.383 -18.969 1 87.31 86 TYR A CA 1
ATOM 684 C C . TYR A 1 86 ? -4.629 -12.609 -19.297 1 87.31 86 TYR A C 1
ATOM 686 O O . TYR A 1 86 ? -4.109 -13.727 -19.375 1 87.31 86 TYR A O 1
ATOM 694 N N . GLU A 1 87 ? -5.906 -12.406 -19.516 1 90.25 87 GLU A N 1
ATOM 695 C CA . GLU A 1 87 ? -6.824 -13.508 -19.797 1 90.25 87 GLU A CA 1
ATOM 696 C C . GLU A 1 87 ? -6.449 -14.234 -21.078 1 90.25 87 GLU A C 1
ATOM 698 O O . GLU A 1 87 ? -6.418 -15.469 -21.109 1 90.25 87 GLU A O 1
ATOM 703 N N . ALA A 1 88 ? -6.23 -13.461 -22.078 1 86.38 88 ALA A N 1
ATOM 704 C CA . ALA A 1 88 ? -5.859 -14.055 -23.375 1 86.38 88 ALA A CA 1
ATOM 705 C C . ALA A 1 88 ? -4.57 -14.859 -23.25 1 86.38 88 ALA A C 1
ATOM 707 O O . ALA A 1 88 ? -4.488 -15.984 -23.734 1 86.38 88 ALA A O 1
ATOM 708 N N . THR A 1 89 ? -3.59 -14.289 -22.547 1 79.88 89 THR A N 1
ATOM 709 C CA . THR A 1 89 ? -2.293 -14.938 -22.375 1 79.88 89 THR A CA 1
ATOM 710 C C . THR A 1 89 ? -2.426 -16.219 -21.578 1 79.88 89 THR A C 1
ATOM 712 O O . THR A 1 89 ? -1.854 -17.25 -21.938 1 79.88 89 THR A O 1
ATOM 715 N N . LEU A 1 90 ? -3.197 -16.188 -20.5 1 82 90 LEU A N 1
ATOM 716 C CA . LEU A 1 90 ? -3.387 -17.359 -19.641 1 82 90 LEU A CA 1
ATOM 717 C C . LEU A 1 90 ? -4.141 -18.453 -20.375 1 82 90 LEU A C 1
ATOM 719 O O . LEU A 1 90 ? -3.785 -19.625 -20.281 1 82 90 LEU A O 1
ATOM 723 N N . LYS A 1 91 ? -5.176 -18.062 -21.141 1 81.5 91 LYS A N 1
ATOM 724 C CA . LYS A 1 91 ? -5.945 -19.031 -21.906 1 81.5 91 LYS A CA 1
ATOM 725 C C . LYS A 1 91 ? -5.074 -19.703 -22.969 1 81.5 91 LYS A C 1
ATOM 727 O O . LYS A 1 91 ? -5.145 -20.922 -23.156 1 81.5 91 LYS A O 1
ATOM 732 N N . ASP A 1 92 ? -4.328 -18.953 -23.594 1 72 92 ASP A N 1
ATOM 733 C CA . ASP A 1 92 ? -3.486 -19.453 -24.672 1 72 92 ASP A CA 1
ATOM 734 C C . ASP A 1 92 ? -2.441 -20.438 -24.141 1 72 92 ASP A C 1
ATOM 736 O O . ASP A 1 92 ? -2.072 -21.375 -24.828 1 72 92 ASP A O 1
ATOM 740 N N . HIS A 1 93 ? -2.078 -20.172 -22.922 1 67.12 93 HIS A N 1
ATOM 741 C CA . HIS A 1 93 ? -0.921 -20.922 -22.453 1 67.12 93 HIS A CA 1
ATOM 742 C C . HIS A 1 93 ? -1.327 -21.984 -21.438 1 67.12 93 HIS A C 1
ATOM 744 O O . HIS A 1 93 ? -0.631 -22.984 -21.266 1 67.12 93 HIS A O 1
ATOM 750 N N . LEU A 1 94 ? -2.438 -21.828 -20.75 1 66.62 94 LEU A N 1
ATOM 751 C CA . LEU A 1 94 ? -2.846 -22.781 -19.719 1 66.62 94 LEU A CA 1
ATOM 752 C C . LEU A 1 94 ? -4.16 -23.453 -20.094 1 66.62 94 LEU A C 1
ATOM 754 O O . LEU A 1 94 ? -4.465 -24.547 -19.594 1 66.62 94 LEU A O 1
ATOM 758 N N . GLY A 1 95 ? -5.16 -22.844 -20.844 1 58.75 95 GLY A N 1
ATOM 759 C CA . GLY A 1 95 ? -6.512 -23.328 -21.078 1 58.75 95 GLY A CA 1
ATOM 760 C C . GLY A 1 95 ? -6.566 -24.484 -22.062 1 58.75 95 GLY A C 1
ATOM 761 O O . GLY A 1 95 ? -7.375 -25.406 -21.891 1 58.75 95 GLY A O 1
ATOM 762 N N . THR A 1 96 ? -6.164 -24.297 -23.281 1 54.34 96 THR A N 1
ATOM 763 C CA . THR A 1 96 ? -6.582 -25.125 -24.406 1 54.34 96 THR A CA 1
ATOM 764 C C . THR A 1 96 ? -5.906 -26.5 -24.359 1 54.34 96 THR A C 1
ATOM 766 O O . THR A 1 96 ? -6.492 -27.5 -24.766 1 54.34 96 THR A O 1
ATOM 769 N N . GLY A 1 97 ? -4.684 -26.547 -24.156 1 49.19 97 GLY A N 1
ATOM 770 C CA . GLY A 1 97 ? -4.023 -27.703 -24.719 1 49.19 97 GLY A CA 1
ATOM 771 C C . GLY A 1 97 ? -3.873 -28.844 -23.719 1 49.19 97 GLY A C 1
ATOM 772 O O . GLY A 1 97 ? -3.236 -29.859 -24.016 1 49.19 97 GLY A O 1
ATOM 773 N N . GLN A 1 98 ? -4.426 -28.531 -22.438 1 53.16 98 GLN A N 1
ATOM 774 C CA . GLN A 1 98 ? -4.016 -29.656 -21.578 1 53.16 98 GLN A CA 1
ATOM 775 C C . GLN A 1 98 ? -5.113 -30.703 -21.484 1 53.16 98 GLN A C 1
ATOM 777 O O . GLN A 1 98 ? -6.266 -30.391 -21.203 1 53.16 98 GLN A O 1
ATOM 782 N N . SER A 1 99 ? -5.031 -31.781 -22.188 1 54.56 99 SER A N 1
ATOM 783 C CA . SER A 1 99 ? -5.926 -32.938 -22.109 1 54.56 99 SER A CA 1
ATOM 784 C C . SER A 1 99 ? -6.266 -33.281 -20.672 1 54.56 99 SER A C 1
ATOM 786 O O . SER A 1 99 ? -7.387 -33.688 -20.359 1 54.56 99 SER A O 1
ATOM 788 N N . THR A 1 100 ? -5.238 -33.094 -19.703 1 57.62 100 THR A N 1
ATOM 789 C CA . THR A 1 100 ? -5.492 -33.375 -18.297 1 57.62 100 THR A CA 1
ATOM 790 C C . THR A 1 100 ? -5.191 -32.156 -17.438 1 57.62 100 THR A C 1
ATOM 792 O O . THR A 1 100 ? -4.141 -31.516 -17.594 1 57.62 100 THR A O 1
ATOM 795 N N . PRO A 1 101 ? -6.152 -31.75 -16.703 1 61.97 101 PRO A N 1
ATOM 796 C CA . PRO A 1 101 ? -5.922 -30.594 -15.82 1 61.97 101 PRO A CA 1
ATOM 797 C C . PRO A 1 101 ? -4.777 -30.844 -14.836 1 61.97 101 PRO A C 1
ATOM 799 O O . PRO A 1 101 ? -4.531 -31.984 -14.43 1 61.97 101 PRO A O 1
ATOM 802 N N . PRO A 1 102 ? -4.109 -29.781 -14.523 1 68.12 102 PRO A N 1
ATOM 803 C CA . PRO A 1 102 ? -3.039 -29.938 -13.531 1 68.12 102 PRO A CA 1
ATOM 804 C C . PRO A 1 102 ? -3.574 -30.219 -12.125 1 68.12 102 PRO A C 1
ATOM 806 O O . PRO A 1 102 ? -4.668 -29.766 -11.781 1 68.12 102 PRO A O 1
ATOM 809 N N . GLY A 1 103 ? -2.814 -31.062 -11.406 1 70.06 103 GLY A N 1
ATOM 810 C CA . GLY A 1 103 ? -3.193 -31.297 -10.023 1 70.06 103 GLY A CA 1
ATOM 811 C C . GLY A 1 103 ? -2.926 -30.109 -9.117 1 70.06 103 GLY A C 1
ATOM 812 O O . GLY A 1 103 ? -3.607 -29.938 -8.109 1 70.06 103 GLY A O 1
ATOM 813 N N . GLN A 1 104 ? -1.891 -29.312 -9.547 1 77.31 104 GLN A N 1
ATOM 814 C CA . GLN A 1 104 ? -1.492 -28.156 -8.742 1 77.31 104 GLN A CA 1
ATOM 815 C C . GLN A 1 104 ? -1.086 -26.984 -9.625 1 77.31 104 GLN A C 1
ATOM 817 O O . GLN A 1 104 ? -0.54 -27.172 -10.711 1 77.31 104 GLN A O 1
ATOM 822 N N . ALA A 1 105 ? -1.468 -25.828 -9.18 1 79.19 105 ALA A N 1
ATOM 823 C CA . ALA A 1 105 ? -1.064 -24.578 -9.836 1 79.19 105 ALA A CA 1
ATOM 824 C C . ALA A 1 105 ? -0.438 -23.609 -8.844 1 79.19 105 ALA A C 1
ATOM 826 O O . ALA A 1 105 ? -1.02 -23.328 -7.797 1 79.19 105 ALA A O 1
ATOM 827 N N . LEU A 1 106 ? 0.795 -23.156 -9.125 1 81.12 106 LEU A N 1
ATOM 828 C CA . LEU A 1 106 ? 1.483 -22.156 -8.32 1 81.12 106 LEU A CA 1
ATOM 829 C C . LEU A 1 106 ? 1.604 -20.844 -9.078 1 81.12 106 LEU A C 1
ATOM 831 O O . LEU A 1 106 ? 2.031 -20.812 -10.234 1 81.12 106 LEU A O 1
ATOM 835 N N . LEU A 1 107 ? 1.182 -19.797 -8.484 1 85.38 107 LEU A N 1
ATOM 836 C CA . LEU A 1 107 ? 1.365 -18.453 -9.031 1 85.38 107 LEU A CA 1
ATOM 837 C C . LEU A 1 107 ? 2.328 -17.641 -8.172 1 85.38 107 LEU A C 1
ATOM 839 O O . LEU A 1 107 ? 2.086 -17.438 -6.977 1 85.38 107 LEU A O 1
ATOM 843 N N . PHE A 1 108 ? 3.479 -17.219 -8.742 1 85 108 PHE A N 1
ATOM 844 C CA . PHE A 1 108 ? 4.453 -16.375 -8.062 1 85 108 PHE A CA 1
ATOM 845 C C . PHE A 1 108 ? 4.355 -14.938 -8.547 1 85 108 PHE A C 1
ATOM 847 O O . PHE A 1 108 ? 4.59 -14.656 -9.719 1 85 108 PHE A O 1
ATOM 854 N N . HIS A 1 109 ? 3.961 -14.102 -7.695 1 87.75 109 HIS A N 1
ATOM 855 C CA . HIS A 1 109 ? 4.074 -12.672 -7.957 1 87.75 109 HIS A CA 1
ATOM 856 C C . HIS A 1 109 ? 5.445 -12.141 -7.547 1 87.75 109 HIS A C 1
ATOM 858 O O . HIS A 1 109 ? 5.637 -11.734 -6.398 1 87.75 109 HIS A O 1
ATOM 864 N N . ASN A 1 110 ? 6.316 -12.055 -8.5 1 82.5 110 ASN A N 1
ATOM 865 C CA . ASN A 1 110 ? 7.703 -11.688 -8.242 1 82.5 110 ASN A CA 1
ATOM 866 C C . ASN A 1 110 ? 8.047 -10.32 -8.828 1 82.5 110 ASN A C 1
ATOM 868 O O . ASN A 1 110 ? 8.914 -9.617 -8.305 1 82.5 110 ASN A O 1
ATOM 872 N N . ALA A 1 111 ? 7.305 -10 -9.883 1 75 111 ALA A N 1
ATOM 873 C CA . ALA A 1 111 ? 7.613 -8.734 -10.539 1 75 111 ALA A CA 1
ATOM 874 C C . ALA A 1 111 ? 7.469 -7.562 -9.57 1 75 111 ALA A C 1
ATOM 876 O O . ALA A 1 111 ? 6.535 -7.523 -8.773 1 75 111 ALA A O 1
ATOM 877 N N . GLY A 1 112 ? 8.469 -6.758 -9.555 1 81.62 112 GLY A N 1
ATOM 878 C CA . GLY A 1 112 ? 8.492 -5.57 -8.719 1 81.62 112 GLY A CA 1
ATOM 879 C C . GLY A 1 112 ? 9.742 -4.727 -8.922 1 81.62 112 GLY A C 1
ATOM 880 O O . GLY A 1 112 ? 10.711 -5.176 -9.539 1 81.62 112 GLY A O 1
ATOM 881 N N . SER A 1 113 ? 9.695 -3.557 -8.516 1 87.44 113 SER A N 1
ATOM 882 C CA . SER A 1 113 ? 10.82 -2.631 -8.594 1 87.44 113 SER A CA 1
ATOM 883 C C . SER A 1 113 ? 10.992 -1.864 -7.285 1 87.44 113 SER A C 1
ATOM 885 O O . SER A 1 113 ? 10.07 -1.803 -6.469 1 87.44 113 SER A O 1
ATOM 887 N N . LEU A 1 114 ? 12.188 -1.357 -7.168 1 91.38 114 LEU A N 1
ATOM 888 C CA . LEU A 1 114 ? 12.469 -0.552 -5.984 1 91.38 114 LEU A CA 1
ATOM 889 C C . LEU A 1 114 ? 11.766 0.796 -6.062 1 91.38 114 LEU A C 1
ATOM 891 O O . LEU A 1 114 ? 11.43 1.388 -5.031 1 91.38 114 LEU A O 1
ATOM 895 N N . GLY A 1 115 ? 11.523 1.219 -7.34 1 91.81 115 GLY A N 1
ATOM 896 C CA . GLY A 1 115 ? 11.094 2.594 -7.535 1 91.81 115 GLY A CA 1
ATOM 897 C C . GLY A 1 115 ? 12.188 3.605 -7.242 1 91.81 115 GLY A C 1
ATOM 898 O O . GLY A 1 115 ? 13.375 3.307 -7.387 1 91.81 115 GLY A O 1
ATOM 899 N N . THR A 1 116 ? 11.742 4.836 -6.977 1 94.12 116 THR A N 1
ATOM 900 C CA . THR A 1 116 ? 12.68 5.891 -6.613 1 94.12 116 THR A CA 1
ATOM 901 C C . THR A 1 116 ? 13.164 5.715 -5.176 1 94.12 116 THR A C 1
ATOM 903 O O . THR A 1 116 ? 12.359 5.68 -4.242 1 94.12 116 THR A O 1
ATOM 906 N N . VAL A 1 117 ? 14.461 5.582 -5.012 1 97.62 117 VAL A N 1
ATOM 907 C CA . VAL A 1 117 ? 15.016 5.375 -3.68 1 97.62 117 VAL A CA 1
ATOM 908 C C . VAL A 1 117 ? 15.586 6.688 -3.148 1 97.62 117 VAL A C 1
ATOM 910 O O . VAL A 1 117 ? 16.766 6.766 -2.801 1 97.62 117 VAL A O 1
ATOM 913 N N . LYS A 1 118 ? 14.742 7.645 -3.055 1 98.19 118 LYS A N 1
ATOM 914 C CA . LYS A 1 118 ? 14.984 8.984 -2.527 1 98.19 118 LYS A CA 1
ATOM 915 C C . LYS A 1 118 ? 14.086 9.273 -1.328 1 98.19 118 LYS A C 1
ATOM 917 O O . LYS A 1 118 ? 13.094 8.578 -1.108 1 98.19 118 LYS A O 1
ATOM 922 N N . TYR A 1 119 ? 14.539 10.25 -0.604 1 98.56 119 TYR A N 1
ATOM 923 C CA . TYR A 1 119 ? 13.719 10.656 0.531 1 98.56 119 TYR A CA 1
ATOM 924 C C . TYR A 1 119 ? 12.336 11.102 0.069 1 98.56 119 TYR A C 1
ATOM 926 O O . TYR A 1 119 ? 12.188 11.672 -1.016 1 98.56 119 TYR A O 1
ATOM 934 N N . LEU A 1 120 ? 11.312 10.898 0.907 1 98.44 120 LEU A N 1
ATOM 935 C CA . LEU A 1 120 ? 9.922 11.195 0.568 1 98.44 120 LEU A CA 1
ATOM 936 C C . LEU A 1 120 ? 9.75 12.68 0.238 1 98.44 120 LEU A C 1
ATOM 938 O O . LEU A 1 120 ? 8.977 13.031 -0.651 1 98.44 120 LEU A O 1
ATOM 942 N N . ARG A 1 121 ? 10.484 13.547 0.902 1 97.31 121 ARG A N 1
ATOM 943 C CA . ARG A 1 121 ? 10.359 14.984 0.701 1 97.31 121 ARG A CA 1
ATOM 944 C C . ARG A 1 121 ? 10.789 15.383 -0.706 1 97.31 121 ARG A C 1
ATOM 946 O O . ARG A 1 121 ? 10.492 16.484 -1.166 1 97.31 121 ARG A O 1
ATOM 953 N N . GLU A 1 122 ? 11.492 14.531 -1.399 1 97.56 122 GLU A N 1
ATOM 954 C CA . GLU A 1 122 ? 12.023 14.859 -2.719 1 97.56 122 GLU A CA 1
ATOM 955 C C . GLU A 1 122 ? 11.102 14.352 -3.826 1 97.56 122 GLU A C 1
ATOM 957 O O . GLU A 1 122 ? 11.328 14.625 -5.004 1 97.56 122 GLU A O 1
ATOM 962 N N . MET A 1 123 ? 10.062 13.633 -3.473 1 97.81 123 MET A N 1
ATOM 963 C CA . MET A 1 123 ? 9.141 13.086 -4.461 1 97.81 123 MET A CA 1
ATOM 964 C C . MET A 1 123 ? 8.344 14.195 -5.141 1 97.81 123 MET A C 1
ATOM 966 O O . MET A 1 123 ? 7.695 15 -4.469 1 97.81 123 MET A O 1
ATOM 970 N N . ASP A 1 124 ? 8.391 14.242 -6.523 1 96.88 124 ASP A N 1
ATOM 971 C CA . ASP A 1 124 ? 7.711 15.336 -7.207 1 96.88 124 ASP A CA 1
ATOM 972 C C . ASP A 1 124 ? 7.227 14.898 -8.586 1 96.88 124 ASP A C 1
ATOM 974 O O . ASP A 1 124 ? 6.797 15.734 -9.391 1 96.88 124 ASP A O 1
ATOM 978 N N . ASP A 1 125 ? 7.32 13.672 -8.914 1 97.06 125 ASP A N 1
ATOM 979 C CA . ASP A 1 125 ? 6.957 13.188 -10.242 1 97.06 125 ASP A CA 1
ATOM 980 C C . ASP A 1 125 ? 5.73 12.281 -10.18 1 97.06 125 ASP A C 1
ATOM 982 O O . ASP A 1 125 ? 5.859 11.07 -9.969 1 97.06 125 ASP A O 1
ATOM 986 N N . ALA A 1 126 ? 4.578 12.773 -10.477 1 95.44 126 ALA A N 1
ATOM 987 C CA . ALA A 1 126 ? 3.309 12.055 -10.391 1 95.44 126 ALA A CA 1
ATOM 988 C C . ALA A 1 126 ? 3.293 10.859 -11.344 1 95.44 126 ALA A C 1
ATOM 990 O O . ALA A 1 126 ? 2.773 9.797 -11 1 95.44 126 ALA A O 1
ATOM 991 N N . THR A 1 127 ? 3.826 11.102 -12.477 1 94.56 127 THR A N 1
ATOM 992 C CA . THR A 1 127 ? 3.83 10.039 -13.484 1 94.56 127 THR A CA 1
ATOM 993 C C . THR A 1 127 ? 4.664 8.852 -13.008 1 94.56 127 THR A C 1
ATOM 995 O O . THR A 1 127 ? 4.258 7.699 -13.172 1 94.56 127 THR A O 1
ATOM 998 N N . ARG A 1 128 ? 5.777 9.125 -12.422 1 95.12 128 ARG A N 1
ATOM 999 C CA . ARG A 1 128 ? 6.645 8.062 -11.914 1 95.12 128 ARG A CA 1
ATOM 1000 C C . ARG A 1 128 ? 5.973 7.305 -10.773 1 95.12 128 ARG A C 1
ATOM 1002 O O . ARG A 1 128 ? 6.09 6.078 -10.688 1 95.12 128 ARG A O 1
ATOM 1009 N N . LEU A 1 129 ? 5.293 8.008 -9.953 1 97.38 129 LEU A N 1
ATOM 1010 C CA . LEU A 1 129 ? 4.57 7.363 -8.859 1 97.38 129 LEU A CA 1
ATOM 1011 C C . LEU A 1 129 ? 3.463 6.461 -9.398 1 97.38 129 LEU A C 1
ATOM 1013 O O . LEU A 1 129 ? 3.336 5.309 -8.977 1 97.38 129 LEU A O 1
ATOM 1017 N N . SER A 1 130 ? 2.705 6.984 -10.32 1 94.62 130 SER A N 1
ATOM 1018 C CA . SER A 1 130 ? 1.623 6.203 -10.914 1 94.62 130 SER A CA 1
ATOM 1019 C C . SER A 1 130 ? 2.154 4.938 -11.578 1 94.62 130 SER A C 1
ATOM 1021 O O . SER A 1 130 ? 1.601 3.854 -11.383 1 94.62 130 SER A O 1
ATOM 1023 N N . THR A 1 131 ? 3.193 5.133 -12.312 1 91 131 THR A N 1
ATOM 1024 C CA . THR A 1 131 ? 3.797 4 -13 1 91 131 THR A CA 1
ATOM 1025 C C . THR A 1 131 ? 4.289 2.957 -12 1 91 131 THR A C 1
ATOM 1027 O O . THR A 1 131 ? 4.145 1.755 -12.227 1 91 131 THR A O 1
ATOM 1030 N N . TYR A 1 132 ? 4.855 3.402 -10.953 1 94.5 132 TYR A N 1
ATOM 1031 C CA . TYR A 1 132 ? 5.367 2.492 -9.938 1 94.5 132 TYR A CA 1
ATOM 1032 C C . TYR A 1 132 ? 4.242 1.65 -9.344 1 94.5 132 TYR A C 1
ATOM 1034 O O . TYR A 1 132 ? 4.359 0.427 -9.25 1 94.5 132 TYR A O 1
ATOM 1042 N N . PHE A 1 133 ? 3.152 2.238 -8.969 1 96.75 133 PHE A N 1
ATOM 1043 C CA . PHE A 1 133 ? 2.094 1.505 -8.289 1 96.75 133 PHE A CA 1
ATOM 1044 C C . PHE A 1 133 ? 1.278 0.681 -9.273 1 96.75 133 PHE A C 1
ATOM 1046 O O . PHE A 1 133 ? 0.737 -0.368 -8.922 1 96.75 133 PHE A O 1
ATOM 1053 N N . ASP A 1 134 ? 1.22 1.146 -10.5 1 92.12 134 ASP A N 1
ATOM 1054 C CA . ASP A 1 134 ? 0.605 0.312 -11.531 1 92.12 134 ASP A CA 1
ATOM 1055 C C . ASP A 1 134 ? 1.365 -1.001 -11.695 1 92.12 134 ASP A C 1
ATOM 1057 O O . ASP A 1 134 ? 0.757 -2.072 -11.766 1 92.12 134 ASP A O 1
ATOM 1061 N N . LEU A 1 135 ? 2.627 -0.88 -11.68 1 89.69 135 LEU A N 1
ATOM 1062 C CA . LEU A 1 135 ? 3.471 -2.059 -11.852 1 89.69 135 LEU A CA 1
ATOM 1063 C C . LEU A 1 135 ? 3.422 -2.951 -10.617 1 89.69 135 LEU A C 1
ATOM 1065 O O . LEU A 1 135 ? 3.266 -4.168 -10.734 1 89.69 135 LEU A O 1
ATOM 1069 N N . ASN A 1 136 ? 3.514 -2.357 -9.477 1 93.19 136 ASN A N 1
ATOM 1070 C CA . ASN A 1 136 ? 3.811 -3.129 -8.273 1 93.19 136 ASN A CA 1
ATOM 1071 C C . ASN A 1 136 ? 2.533 -3.545 -7.551 1 93.19 136 ASN A C 1
ATOM 1073 O O . ASN A 1 136 ? 2.562 -4.426 -6.691 1 93.19 136 ASN A O 1
ATOM 1077 N N . ILE A 1 137 ? 1.374 -2.914 -7.883 1 97.19 137 ILE A N 1
ATOM 1078 C CA . ILE A 1 137 ? 0.156 -3.279 -7.168 1 97.19 137 ILE A CA 1
ATOM 1079 C C . ILE A 1 137 ? -0.953 -3.602 -8.164 1 97.19 137 ILE A C 1
ATOM 1081 O O . ILE A 1 137 ? -1.468 -4.723 -8.188 1 97.19 137 ILE A O 1
ATOM 1085 N N . SER A 1 138 ? -1.242 -2.68 -9.062 1 95.94 138 SER A N 1
ATOM 1086 C CA . SER A 1 138 ? -2.375 -2.857 -9.961 1 95.94 138 SER A CA 1
ATOM 1087 C C . SER A 1 138 ? -2.182 -4.074 -10.859 1 95.94 138 SER A C 1
ATOM 1089 O O . SER A 1 138 ? -3.115 -4.855 -11.062 1 95.94 138 SER A O 1
ATOM 1091 N N . SER A 1 139 ? -0.996 -4.195 -11.375 1 89.75 139 SER A N 1
ATOM 1092 C CA . SER A 1 139 ? -0.725 -5.324 -12.258 1 89.75 139 SER A CA 1
ATOM 1093 C C . SER A 1 139 ? -0.908 -6.652 -11.539 1 89.75 139 SER A C 1
ATOM 1095 O O . SER A 1 139 ? -1.416 -7.613 -12.117 1 89.75 139 SER A O 1
ATOM 1097 N N . VAL A 1 140 ? -0.513 -6.695 -10.289 1 93.88 140 VAL A N 1
ATOM 1098 C CA . VAL A 1 140 ? -0.619 -7.887 -9.461 1 93.88 140 VAL A CA 1
ATOM 1099 C C . VAL A 1 140 ? -2.088 -8.242 -9.25 1 93.88 140 VAL A C 1
ATOM 1101 O O . VAL A 1 140 ? -2.469 -9.414 -9.352 1 93.88 140 VAL A O 1
ATOM 1104 N N . ILE A 1 141 ? -2.898 -7.273 -8.992 1 97.81 141 ILE A N 1
ATOM 1105 C CA . ILE A 1 141 ? -4.328 -7.477 -8.773 1 97.81 141 ILE A CA 1
ATOM 1106 C C . ILE A 1 141 ? -4.961 -8.055 -10.039 1 97.81 141 ILE A C 1
ATOM 1108 O O . ILE A 1 141 ? -5.688 -9.047 -9.977 1 97.81 141 ILE A O 1
ATOM 1112 N N . LEU A 1 142 ? -4.672 -7.469 -11.164 1 94.62 142 LEU A N 1
ATOM 1113 C CA . LEU A 1 142 ? -5.289 -7.871 -12.422 1 94.62 142 LEU A CA 1
ATOM 1114 C C . LEU A 1 142 ? -4.836 -9.273 -12.828 1 94.62 142 LEU A C 1
ATOM 1116 O O . LEU A 1 142 ? -5.656 -10.102 -13.227 1 94.62 142 LEU A O 1
ATOM 1120 N N . LEU A 1 143 ? -3.561 -9.516 -12.711 1 91.38 143 LEU A N 1
ATOM 1121 C CA . LEU A 1 143 ? -3.035 -10.828 -13.062 1 91.38 143 LEU A CA 1
ATOM 1122 C C . LEU A 1 143 ? -3.609 -11.906 -12.148 1 91.38 143 LEU A C 1
ATOM 1124 O O . LEU A 1 143 ? -4.023 -12.969 -12.617 1 91.38 143 LEU A O 1
ATOM 1128 N N . ASN A 1 144 ? -3.59 -11.609 -10.859 1 94.69 144 ASN A N 1
ATOM 1129 C CA . ASN A 1 144 ? -4.141 -12.578 -9.906 1 94.69 144 ASN A CA 1
ATOM 1130 C C . ASN A 1 144 ? -5.609 -12.875 -10.203 1 94.69 144 ASN A C 1
ATOM 1132 O O . ASN A 1 144 ? -6.027 -14.031 -10.172 1 94.69 144 ASN A O 1
ATOM 1136 N N . ALA A 1 145 ? -6.383 -11.867 -10.469 1 96.94 145 ALA A N 1
ATOM 1137 C CA . ALA A 1 145 ? -7.801 -12.031 -10.773 1 96.94 145 ALA A CA 1
ATOM 1138 C C . ALA A 1 145 ? -7.992 -12.914 -12.008 1 96.94 145 ALA A C 1
ATOM 1140 O O . ALA A 1 145 ? -8.789 -13.852 -11.992 1 96.94 145 ALA A O 1
ATOM 1141 N N . ALA A 1 146 ? -7.27 -12.602 -13.055 1 92.31 146 ALA A N 1
ATOM 1142 C CA . ALA A 1 146 ? -7.363 -13.375 -14.289 1 92.31 146 ALA A CA 1
ATOM 1143 C C . ALA A 1 146 ? -7.012 -14.836 -14.047 1 92.31 146 ALA A C 1
ATOM 1145 O O . ALA A 1 146 ? -7.684 -15.734 -14.555 1 92.31 146 ALA A O 1
ATOM 1146 N N . PHE A 1 147 ? -5.969 -15.062 -13.289 1 89.12 147 PHE A N 1
ATOM 1147 C CA . PHE A 1 147 ? -5.531 -16.422 -12.969 1 89.12 147 PHE A CA 1
ATOM 1148 C C . PHE A 1 147 ? -6.609 -17.172 -12.195 1 89.12 147 PHE A C 1
ATOM 1150 O O . PHE A 1 147 ? -6.934 -18.312 -12.523 1 89.12 147 PHE A O 1
ATOM 1157 N N . MET A 1 148 ? -7.168 -16.516 -11.203 1 92.31 148 MET A N 1
ATOM 1158 C CA . MET A 1 148 ? -8.188 -17.156 -10.375 1 92.31 148 MET A CA 1
ATOM 1159 C C . MET A 1 148 ? -9.43 -17.484 -11.195 1 92.31 148 MET A C 1
ATOM 1161 O O . MET A 1 148 ? -10.047 -18.531 -11.008 1 92.31 148 MET A O 1
ATOM 1165 N N . ARG A 1 149 ? -9.781 -16.625 -12.109 1 92.94 149 ARG A N 1
ATOM 1166 C CA . ARG A 1 149 ? -10.922 -16.891 -12.977 1 92.94 149 ARG A CA 1
ATOM 1167 C C . ARG A 1 149 ? -10.648 -18.078 -13.891 1 92.94 149 ARG A C 1
ATOM 1169 O O . ARG A 1 149 ? -11.523 -18.922 -14.102 1 92.94 149 ARG A O 1
ATOM 1176 N N . LEU A 1 150 ? -9.484 -18.125 -14.406 1 86.75 150 LEU A N 1
ATOM 1177 C CA . LEU A 1 150 ? -9.117 -19.25 -15.266 1 86.75 150 LEU A CA 1
ATOM 1178 C C . LEU A 1 150 ? -9.195 -20.562 -14.5 1 86.75 150 LEU A C 1
ATOM 1180 O O . LEU A 1 150 ? -9.766 -21.547 -14.984 1 86.75 150 LEU A O 1
ATOM 1184 N N . ILE A 1 151 ? -8.633 -20.594 -13.281 1 84.38 151 ILE A N 1
ATOM 1185 C CA . ILE A 1 151 ? -8.594 -21.797 -12.461 1 84.38 151 ILE A CA 1
ATOM 1186 C C . ILE A 1 151 ? -10.016 -22.281 -12.18 1 84.38 151 ILE A C 1
ATOM 1188 O O . ILE A 1 151 ? -10.273 -23.484 -12.164 1 84.38 151 ILE A O 1
ATOM 1192 N N . SER A 1 152 ? -10.859 -21.359 -11.984 1 87.19 152 SER A N 1
ATOM 1193 C CA . SER A 1 152 ? -12.242 -21.703 -11.656 1 87.19 152 SER A CA 1
ATOM 1194 C C . SER A 1 152 ? -12.945 -22.359 -12.844 1 87.19 152 SER A C 1
ATOM 1196 O O . SER A 1 152 ? -13.984 -23 -12.68 1 87.19 152 SER A O 1
ATOM 1198 N N . THR A 1 153 ? -12.43 -22.172 -14.055 1 84.75 153 THR A N 1
ATOM 1199 C CA . THR A 1 153 ? -13.055 -22.734 -15.242 1 84.75 153 THR A CA 1
ATOM 1200 C C . THR A 1 153 ? -12.531 -24.141 -15.516 1 84.75 153 THR A C 1
ATOM 1202 O O . THR A 1 153 ? -13.094 -24.875 -16.328 1 84.75 153 THR A O 1
ATOM 1205 N N . LEU A 1 154 ? -11.445 -24.453 -14.883 1 76.94 154 LEU A N 1
ATOM 1206 C CA . LEU A 1 154 ? -10.836 -25.75 -15.133 1 76.94 154 LEU A CA 1
ATOM 1207 C C . LEU A 1 154 ? -11.633 -26.875 -14.461 1 76.94 154 LEU A C 1
ATOM 1209 O O . LEU A 1 154 ? -12.188 -26.672 -13.375 1 76.94 154 LEU A O 1
ATOM 1213 N N . SER A 1 155 ? -11.727 -27.953 -15.258 1 72.44 155 SER A N 1
ATOM 1214 C CA . SER A 1 155 ? -12.414 -29.125 -14.727 1 72.44 155 SER A CA 1
ATOM 1215 C C . SER A 1 155 ? -11.562 -29.828 -13.688 1 72.44 155 SER A C 1
ATOM 1217 O O . SER A 1 155 ? -10.336 -29.906 -13.82 1 72.44 155 SER A O 1
ATOM 1219 N N . GLY A 1 156 ? -12.109 -30.266 -12.602 1 70.56 156 GLY A N 1
ATOM 1220 C CA . GLY A 1 156 ? -11.391 -31.031 -11.586 1 70.56 156 GLY A CA 1
ATOM 1221 C C . GLY A 1 156 ? -10.898 -30.172 -10.438 1 70.56 156 GLY A C 1
ATOM 1222 O O . GLY A 1 156 ? -10.984 -28.938 -10.492 1 70.56 156 GLY A O 1
ATOM 1223 N N . LYS A 1 157 ? -10.422 -30.875 -9.5 1 78.75 157 LYS A N 1
ATOM 1224 C CA . LYS A 1 157 ? -9.906 -30.172 -8.328 1 78.75 157 LYS A CA 1
ATOM 1225 C C . LYS A 1 157 ? -8.438 -29.812 -8.508 1 78.75 157 LYS A C 1
ATOM 1227 O O . LYS A 1 157 ? -7.602 -30.688 -8.766 1 78.75 157 LYS A O 1
ATOM 1232 N N . VAL A 1 158 ? -8.078 -28.5 -8.633 1 80.06 158 VAL A N 1
ATOM 1233 C CA . VAL A 1 158 ? -6.711 -28 -8.742 1 80.06 158 VAL A CA 1
ATOM 1234 C C . VAL A 1 158 ? -6.285 -27.375 -7.414 1 80.06 158 VAL A C 1
ATOM 1236 O O . VAL A 1 158 ? -7 -26.531 -6.855 1 80.06 158 VAL A O 1
ATOM 1239 N N . ILE A 1 159 ? -5.242 -27.938 -6.816 1 82.94 159 ILE A N 1
ATOM 124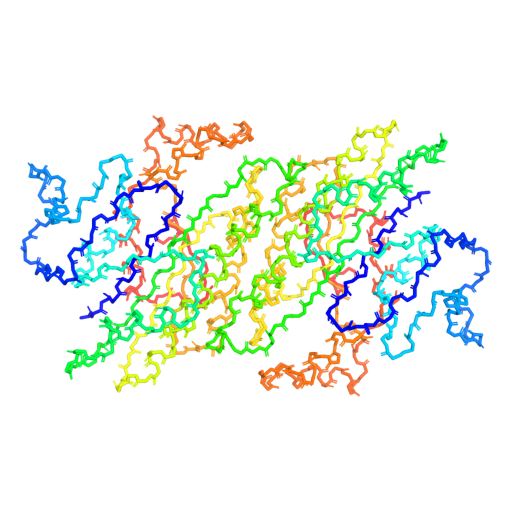0 C CA . ILE A 1 159 ? -4.668 -27.297 -5.637 1 82.94 159 ILE A CA 1
ATOM 1241 C C . ILE A 1 159 ? -3.936 -26.016 -6.051 1 82.94 159 ILE A C 1
ATOM 1243 O O . ILE A 1 159 ? -3.047 -26.062 -6.906 1 82.94 159 ILE A O 1
ATOM 1247 N N . VAL A 1 160 ? -4.336 -24.922 -5.465 1 87.94 160 VAL A N 1
ATOM 1248 C CA . VAL A 1 160 ? -3.785 -23.641 -5.895 1 87.94 160 VAL A CA 1
ATOM 1249 C C . VAL A 1 160 ? -2.99 -23.016 -4.75 1 87.94 160 VAL A C 1
ATOM 1251 O O . VAL A 1 160 ? -3.477 -22.938 -3.621 1 87.94 160 VAL A O 1
ATOM 1254 N N . LYS A 1 161 ? -1.723 -22.625 -5.008 1 88.38 161 LYS A N 1
ATOM 1255 C CA . LYS A 1 161 ? -0.914 -21.812 -4.105 1 88.38 161 LYS A CA 1
ATOM 1256 C C . LYS A 1 161 ? -0.488 -20.5 -4.777 1 88.38 161 LYS A C 1
ATOM 1258 O O . LYS A 1 161 ? -0.058 -20.5 -5.93 1 88.38 161 LYS A O 1
ATOM 1263 N N . VAL A 1 162 ? -0.695 -19.422 -4.156 1 92.56 162 VAL A N 1
ATOM 1264 C CA . VAL A 1 162 ? -0.266 -18.109 -4.625 1 92.56 162 VAL A CA 1
ATOM 1265 C C . VAL A 1 162 ? 0.838 -17.578 -3.715 1 92.56 162 VAL A C 1
ATOM 1267 O O . VAL A 1 162 ? 0.648 -17.453 -2.504 1 92.56 162 VAL A O 1
ATOM 1270 N N . ILE A 1 163 ? 2.027 -17.281 -4.309 1 91.25 163 ILE A N 1
ATOM 1271 C CA . ILE A 1 163 ? 3.176 -16.781 -3.557 1 91.25 163 ILE A CA 1
ATOM 1272 C C . ILE A 1 163 ? 3.473 -15.344 -3.961 1 91.25 163 ILE A C 1
ATOM 1274 O O . ILE A 1 163 ? 3.738 -15.062 -5.133 1 91.25 163 ILE A O 1
ATOM 1278 N N . ASN A 1 164 ? 3.344 -14.477 -3.062 1 95.5 164 ASN A N 1
ATOM 1279 C CA . ASN A 1 164 ? 3.793 -13.094 -3.221 1 95.5 164 ASN A CA 1
ATOM 1280 C C . ASN A 1 164 ? 5.223 -12.906 -2.715 1 95.5 164 ASN A C 1
ATOM 1282 O O . ASN A 1 164 ? 5.496 -13.094 -1.528 1 95.5 164 ASN A O 1
ATOM 1286 N N . VAL A 1 165 ? 6.125 -12.617 -3.611 1 92.38 165 VAL A N 1
ATOM 1287 C CA . VAL A 1 165 ? 7.492 -12.336 -3.193 1 92.38 165 VAL A CA 1
ATOM 1288 C C . VAL A 1 165 ? 7.547 -10.969 -2.514 1 92.38 165 VAL A C 1
ATOM 1290 O O . VAL A 1 165 ? 7.562 -9.93 -3.186 1 92.38 165 VAL A O 1
ATOM 1293 N N . SER A 1 166 ? 7.625 -10.969 -1.229 1 96.81 166 SER A N 1
ATOM 1294 C CA . SER A 1 166 ? 7.566 -9.797 -0.357 1 96.81 166 SER A CA 1
ATOM 1295 C C . SER A 1 166 ? 8.961 -9.352 0.056 1 96.81 166 SER A C 1
ATOM 1297 O O . SER A 1 166 ? 9.906 -9.414 -0.738 1 96.81 166 SER A O 1
ATOM 1299 N N . SER A 1 167 ? 9.094 -8.719 1.146 1 96.19 167 SER A N 1
ATOM 1300 C CA . SER A 1 167 ? 10.336 -8.148 1.666 1 96.19 167 SER A CA 1
ATOM 1301 C C . SER A 1 167 ? 10.195 -7.77 3.137 1 96.19 167 SER A C 1
ATOM 1303 O O . SER A 1 167 ? 9.078 -7.602 3.637 1 96.19 167 SER A O 1
ATOM 1305 N N . LEU A 1 168 ? 11.352 -7.734 3.859 1 97.19 168 LEU A N 1
ATOM 1306 C CA . LEU A 1 168 ? 11.367 -7.117 5.184 1 97.19 168 LEU A CA 1
ATOM 1307 C C . LEU A 1 168 ? 10.781 -5.707 5.129 1 97.19 168 LEU A C 1
ATOM 1309 O O . LEU A 1 168 ? 10.195 -5.238 6.105 1 97.19 168 LEU A O 1
ATOM 1313 N N . CYS A 1 169 ? 10.875 -5.09 3.996 1 97.88 169 CYS A N 1
ATOM 1314 C CA . CYS A 1 169 ? 10.414 -3.725 3.791 1 97.88 169 CYS A CA 1
ATOM 1315 C C . CYS A 1 169 ? 8.891 -3.648 3.883 1 97.88 169 CYS A C 1
ATOM 1317 O O . CYS A 1 169 ? 8.328 -2.561 4.012 1 97.88 169 CYS A O 1
ATOM 1319 N N . ALA A 1 170 ? 8.18 -4.789 3.793 1 98.62 170 ALA A N 1
ATOM 1320 C CA . ALA A 1 170 ? 6.73 -4.805 3.986 1 98.62 170 ALA A CA 1
ATOM 1321 C C . ALA A 1 170 ? 6.367 -4.621 5.457 1 98.62 170 ALA A C 1
ATOM 1323 O O . ALA A 1 170 ? 5.246 -4.223 5.785 1 98.62 170 ALA A O 1
ATOM 1324 N N . LEU A 1 171 ? 7.344 -4.863 6.34 1 98.19 171 LEU A N 1
ATOM 1325 C CA . LEU A 1 171 ? 7.059 -4.918 7.77 1 98.19 171 LEU A CA 1
ATOM 1326 C C . LEU A 1 171 ? 7.742 -3.768 8.5 1 98.19 171 LEU A C 1
ATOM 1328 O O . LEU A 1 171 ? 7.285 -3.342 9.562 1 98.19 171 LEU A O 1
ATOM 1332 N N . GLU A 1 172 ? 8.836 -3.285 7.945 1 98.12 172 GLU A N 1
ATOM 1333 C CA . GLU A 1 172 ? 9.617 -2.242 8.602 1 98.12 172 GLU A CA 1
ATOM 1334 C C . GLU A 1 172 ? 9.984 -1.127 7.625 1 98.12 172 GLU A C 1
ATOM 1336 O O . GLU A 1 172 ? 10.289 -1.391 6.461 1 98.12 172 GLU A O 1
ATOM 1341 N N . PRO A 1 173 ? 10.062 0.107 8.172 1 98.69 173 PRO A N 1
ATOM 1342 C CA . PRO A 1 173 ? 10.398 1.231 7.297 1 98.69 173 PRO A CA 1
ATOM 1343 C C . PRO A 1 173 ? 11.891 1.338 7.023 1 98.69 173 PRO A C 1
ATOM 1345 O O . PRO A 1 173 ? 12.711 1.079 7.914 1 98.69 173 PRO A O 1
ATOM 1348 N N . PHE A 1 174 ? 12.25 1.646 5.805 1 98.69 174 PHE A N 1
ATOM 1349 C CA . PHE A 1 174 ? 13.609 1.959 5.371 1 98.69 174 PHE A CA 1
ATOM 1350 C C . PHE A 1 174 ? 13.68 3.367 4.793 1 98.69 174 PHE A C 1
ATOM 1352 O O . PHE A 1 174 ? 12.914 3.713 3.889 1 98.69 174 PHE A O 1
ATOM 1359 N N . LYS A 1 175 ? 14.625 4.137 5.352 1 98.69 175 LYS A N 1
ATOM 1360 C CA . LYS A 1 175 ? 14.797 5.504 4.863 1 98.69 175 LYS A CA 1
ATOM 1361 C C . LYS A 1 175 ? 15.109 5.52 3.369 1 98.69 175 LYS A C 1
ATOM 1363 O O . LYS A 1 175 ? 15.898 4.703 2.887 1 98.69 175 LYS A O 1
ATOM 1368 N N . SER A 1 176 ? 14.469 6.398 2.66 1 98.75 176 SER A N 1
ATOM 1369 C CA . SER A 1 176 ? 14.625 6.672 1.235 1 98.75 176 SER A CA 1
ATOM 1370 C C . SER A 1 176 ? 14.023 5.555 0.391 1 98.75 176 SER A C 1
ATOM 1372 O O . SER A 1 176 ? 14.133 5.57 -0.837 1 98.75 176 SER A O 1
ATOM 1374 N N . TRP A 1 177 ? 13.398 4.531 1.024 1 98.81 177 TRP A N 1
ATOM 1375 C CA . TRP A 1 177 ? 12.734 3.436 0.328 1 98.81 177 TRP A CA 1
ATOM 1376 C C . TRP A 1 177 ? 11.219 3.527 0.489 1 98.81 177 TRP A C 1
ATOM 1378 O O . TRP A 1 177 ? 10.539 2.506 0.605 1 98.81 177 TRP A O 1
ATOM 1388 N N . GLY A 1 178 ? 10.734 4.723 0.545 1 98.81 178 GLY A N 1
ATOM 1389 C CA . GLY A 1 178 ? 9.32 4.957 0.805 1 98.81 178 GLY A CA 1
ATOM 1390 C C . GLY A 1 178 ? 8.406 4.25 -0.181 1 98.81 178 GLY A C 1
ATOM 1391 O O . GLY A 1 178 ? 7.418 3.631 0.215 1 98.81 178 GLY A O 1
ATOM 1392 N N . LEU A 1 179 ? 8.664 4.309 -1.504 1 98.38 179 LEU A N 1
ATOM 1393 C CA . LEU A 1 179 ? 7.816 3.676 -2.506 1 98.38 179 LEU A CA 1
ATOM 1394 C C . LEU A 1 179 ? 7.844 2.158 -2.357 1 98.38 179 LEU A C 1
ATOM 1396 O O . LEU A 1 179 ? 6.793 1.51 -2.371 1 98.38 179 LEU A O 1
ATOM 1400 N N . TYR A 1 180 ? 9.055 1.643 -2.189 1 98.31 180 TYR A N 1
ATOM 1401 C CA . TYR A 1 180 ? 9.219 0.196 -2.094 1 98.31 180 TYR A CA 1
ATOM 1402 C C . TYR A 1 180 ? 8.531 -0.35 -0.847 1 98.31 180 TYR A C 1
ATOM 1404 O O . TYR A 1 180 ? 7.785 -1.329 -0.919 1 98.31 180 TYR A O 1
ATOM 1412 N N . CYS A 1 181 ? 8.727 0.289 0.312 1 98.81 181 CYS A N 1
ATOM 1413 C CA . CYS A 1 181 ? 8.086 -0.141 1.551 1 98.81 181 CYS A CA 1
ATOM 1414 C C . CYS A 1 181 ? 6.566 -0.056 1.438 1 98.81 181 CYS A C 1
ATOM 1416 O O . CYS A 1 181 ? 5.859 -0.979 1.845 1 98.81 181 CYS A O 1
ATOM 1418 N N . THR A 1 182 ? 6.086 1.018 0.905 1 98.81 182 THR A N 1
ATOM 1419 C CA . THR A 1 182 ? 4.652 1.214 0.727 1 98.81 182 THR A CA 1
ATOM 1420 C C . THR A 1 182 ? 4.062 0.127 -0.169 1 98.81 182 THR A C 1
ATOM 1422 O O . THR A 1 182 ? 3.053 -0.49 0.176 1 98.81 182 THR A O 1
ATOM 1425 N N . GLY A 1 183 ? 4.676 -0.124 -1.296 1 98.5 183 GLY A N 1
ATOM 1426 C CA . GLY A 1 183 ? 4.219 -1.148 -2.221 1 98.5 183 GLY A CA 1
ATOM 1427 C C . GLY A 1 183 ? 4.211 -2.539 -1.613 1 98.5 183 GLY A C 1
ATOM 1428 O O . GLY A 1 183 ? 3.232 -3.277 -1.753 1 98.5 183 GLY A O 1
ATOM 1429 N N . LYS A 1 184 ? 5.27 -2.855 -0.938 1 98.56 184 LYS A N 1
ATOM 1430 C CA . LYS A 1 184 ? 5.387 -4.195 -0.374 1 98.56 184 LYS A CA 1
ATOM 1431 C C . LYS A 1 184 ? 4.41 -4.398 0.781 1 98.56 184 LYS A C 1
ATOM 1433 O O . LYS A 1 184 ? 3.844 -5.48 0.941 1 98.56 184 LYS A O 1
ATOM 1438 N N . ALA A 1 185 ? 4.211 -3.391 1.622 1 98.88 185 ALA A N 1
ATOM 1439 C CA . ALA A 1 185 ? 3.219 -3.482 2.688 1 98.88 185 ALA A CA 1
ATOM 1440 C C . ALA A 1 185 ? 1.814 -3.652 2.115 1 98.88 185 ALA A C 1
ATOM 1442 O O . ALA A 1 185 ? 1.04 -4.484 2.592 1 98.88 185 ALA A O 1
ATOM 1443 N N . GLY A 1 186 ? 1.511 -2.836 1.151 1 98.81 186 GLY A N 1
ATOM 1444 C CA . GLY A 1 186 ? 0.225 -2.965 0.485 1 98.81 186 GLY A CA 1
ATOM 1445 C C . GLY A 1 186 ? 0.002 -4.336 -0.121 1 98.81 186 GLY A C 1
ATOM 1446 O O . GLY A 1 186 ? -1.077 -4.918 0.02 1 98.81 186 GLY A O 1
ATOM 1447 N N . ARG A 1 187 ? 0.98 -4.887 -0.755 1 98.31 187 ARG A N 1
ATOM 1448 C CA . ARG A 1 187 ? 0.873 -6.199 -1.381 1 98.31 187 ARG A CA 1
ATOM 1449 C C . ARG A 1 187 ? 0.674 -7.289 -0.334 1 98.31 187 ARG A C 1
ATOM 1451 O O . ARG A 1 187 ? -0.082 -8.242 -0.555 1 98.31 187 ARG A O 1
ATOM 1458 N N . ASP A 1 188 ? 1.466 -7.207 0.706 1 98.81 188 ASP A N 1
ATOM 1459 C CA . ASP A 1 188 ? 1.267 -8.18 1.775 1 98.81 188 ASP A CA 1
ATOM 1460 C C . ASP A 1 188 ? -0.197 -8.227 2.209 1 98.81 188 ASP A C 1
ATOM 1462 O O . ASP A 1 188 ? -0.768 -9.305 2.369 1 98.81 188 ASP A O 1
ATOM 1466 N N . MET A 1 189 ? -0.769 -7.055 2.432 1 98.94 189 MET A N 1
ATOM 1467 C CA . MET A 1 189 ? -2.16 -6.988 2.867 1 98.94 189 MET A CA 1
ATOM 1468 C C . MET A 1 189 ? -3.096 -7.5 1.775 1 98.94 189 MET A C 1
ATOM 1470 O O . MET A 1 189 ? -4.07 -8.195 2.062 1 98.94 189 MET A O 1
ATOM 1474 N N . LEU A 1 190 ? -2.84 -7.141 0.522 1 98.81 190 LEU A N 1
ATOM 1475 C CA . LEU A 1 190 ? -3.629 -7.633 -0.6 1 98.81 190 LEU A CA 1
ATOM 1476 C C . LEU A 1 190 ? -3.758 -9.148 -0.549 1 98.81 190 LEU A C 1
ATOM 1478 O O . LEU A 1 190 ? -4.852 -9.695 -0.715 1 98.81 190 LEU A O 1
ATOM 1482 N N . PHE A 1 191 ? -2.691 -9.797 -0.225 1 98.75 191 PHE A N 1
ATOM 1483 C CA . PHE A 1 191 ? -2.688 -11.258 -0.276 1 98.75 191 PHE A CA 1
ATOM 1484 C C . PHE A 1 191 ? -3.242 -11.844 1.017 1 98.75 191 PHE A C 1
ATOM 1486 O O . PHE A 1 191 ? -3.736 -12.977 1.028 1 98.75 191 PHE A O 1
ATOM 1493 N N . LYS A 1 192 ? -3.195 -11.086 2.104 1 98.88 192 LYS A N 1
ATOM 1494 C CA . LYS A 1 192 ? -3.998 -11.484 3.256 1 98.88 192 LYS A CA 1
ATOM 1495 C C . LYS A 1 192 ? -5.488 -11.469 2.92 1 98.88 192 LYS A C 1
ATOM 1497 O O . LYS A 1 192 ? -6.23 -12.359 3.334 1 98.88 192 LYS A O 1
ATOM 1502 N N . VAL A 1 193 ? -5.91 -10.445 2.193 1 98.94 193 VAL A N 1
ATOM 1503 C CA . VAL A 1 193 ? -7.305 -10.359 1.783 1 98.94 193 VAL A CA 1
ATOM 1504 C C . VAL A 1 193 ? -7.656 -11.539 0.886 1 98.94 193 VAL A C 1
ATOM 1506 O O . VAL A 1 193 ? -8.711 -12.164 1.051 1 98.94 193 VAL A O 1
ATOM 1509 N N . LEU A 1 194 ? -6.762 -11.844 -0.087 1 98.81 194 LEU A N 1
ATOM 1510 C CA . LEU A 1 194 ? -7 -12.992 -0.957 1 98.81 194 LEU A CA 1
ATOM 1511 C C . LEU A 1 194 ? -7.215 -14.258 -0.138 1 98.81 194 LEU A C 1
ATOM 1513 O O . LEU A 1 194 ? -8.117 -15.047 -0.43 1 98.81 194 LEU A O 1
ATOM 1517 N N . ALA A 1 195 ? -6.402 -14.461 0.852 1 98.75 195 ALA A N 1
ATOM 1518 C CA . ALA A 1 195 ? -6.445 -15.664 1.675 1 98.75 195 ALA A CA 1
ATOM 1519 C C . ALA A 1 195 ? -7.805 -15.82 2.352 1 98.75 195 ALA A C 1
ATOM 1521 O O . ALA A 1 195 ? -8.336 -16.922 2.453 1 98.75 195 ALA A O 1
ATOM 1522 N N . VAL A 1 196 ? -8.383 -14.719 2.799 1 98.69 196 VAL A N 1
ATOM 1523 C CA . VAL A 1 196 ? -9.656 -14.828 3.5 1 98.69 196 VAL A CA 1
ATOM 1524 C C . VAL A 1 196 ? -10.797 -14.898 2.488 1 98.69 196 VAL A C 1
ATOM 1526 O O . VAL A 1 196 ? -11.844 -15.484 2.766 1 98.69 196 VAL A O 1
ATOM 1529 N N . GLU A 1 197 ? -10.625 -14.375 1.315 1 98.5 197 GLU A N 1
ATOM 1530 C CA . GLU A 1 197 ? -11.648 -14.438 0.276 1 98.5 197 GLU A CA 1
ATOM 1531 C C . GLU A 1 197 ? -11.766 -15.844 -0.301 1 98.5 197 GLU A C 1
ATOM 1533 O O . GLU A 1 197 ? -12.844 -16.25 -0.741 1 98.5 197 GLU A O 1
ATOM 1538 N N . ASP A 1 198 ? -10.602 -16.469 -0.401 1 96.94 198 ASP A N 1
ATOM 1539 C CA . ASP A 1 198 ? -10.562 -17.781 -1.033 1 96.94 198 ASP A CA 1
ATOM 1540 C C . ASP A 1 198 ? -9.867 -18.812 -0.135 1 96.94 198 ASP A C 1
ATOM 1542 O O . ASP A 1 198 ? -8.719 -19.188 -0.389 1 96.94 198 ASP A O 1
ATOM 1546 N N . PRO A 1 199 ? -10.609 -19.375 0.798 1 95.25 199 PRO A N 1
ATOM 1547 C CA . PRO A 1 199 ? -9.992 -20.297 1.754 1 95.25 199 PRO A CA 1
ATOM 1548 C C . PRO A 1 199 ? -9.438 -21.562 1.086 1 95.25 199 PRO A C 1
ATOM 1550 O O . PRO A 1 199 ? -8.641 -22.281 1.685 1 95.25 199 PRO A O 1
ATOM 1553 N N . GLY A 1 200 ? -9.875 -21.859 -0.119 1 94.12 200 GLY A N 1
ATOM 1554 C CA . GLY A 1 200 ? -9.367 -23.016 -0.848 1 94.12 200 GLY A CA 1
ATOM 1555 C C . GLY A 1 200 ? -8.016 -22.766 -1.487 1 94.12 200 GLY A C 1
ATOM 1556 O O . GLY A 1 200 ? -7.371 -23.703 -1.968 1 94.12 200 GLY A O 1
ATOM 1557 N N . VAL A 1 201 ? -7.527 -21.531 -1.522 1 95.19 201 VAL A N 1
ATOM 1558 C CA . VAL A 1 201 ? -6.234 -21.156 -2.082 1 95.19 201 VAL A CA 1
ATOM 1559 C C . VAL A 1 201 ? -5.23 -20.922 -0.954 1 95.19 201 VAL A C 1
ATOM 1561 O O . VAL A 1 201 ? -5.539 -20.266 0.038 1 95.19 201 VAL A O 1
ATOM 1564 N N . ARG A 1 202 ? -4.066 -21.562 -1.042 1 96.25 202 ARG A N 1
ATOM 1565 C CA . ARG A 1 202 ? -2.994 -21.312 -0.085 1 96.25 202 ARG A CA 1
ATOM 1566 C C . ARG A 1 202 ? -2.16 -20.109 -0.502 1 96.25 202 ARG A C 1
ATOM 1568 O O . ARG A 1 202 ? -1.565 -20.094 -1.583 1 96.25 202 ARG A O 1
ATOM 1575 N N . VAL A 1 203 ? -2.141 -19.094 0.318 1 98.06 203 VAL A N 1
ATOM 1576 C CA . VAL A 1 203 ? -1.502 -17.828 -0.016 1 98.06 203 VAL A CA 1
ATOM 1577 C C . VAL A 1 203 ? -0.322 -17.578 0.921 1 98.06 203 VAL A C 1
ATOM 1579 O O . VAL A 1 203 ? -0.454 -17.703 2.141 1 98.06 203 VAL A O 1
ATOM 1582 N N . LEU A 1 204 ? 0.857 -17.25 0.363 1 97.06 204 LEU A N 1
ATOM 1583 C CA . LEU A 1 204 ? 2.043 -17 1.176 1 97.06 204 LEU A CA 1
ATOM 1584 C C . LEU A 1 204 ? 2.738 -15.711 0.741 1 97.06 204 LEU A C 1
ATOM 1586 O O . LEU A 1 204 ? 2.992 -15.508 -0.449 1 97.06 204 LEU A O 1
ATOM 1590 N N . ASN A 1 205 ? 2.93 -14.797 1.682 1 98.38 205 ASN A N 1
ATOM 1591 C CA . ASN A 1 205 ? 3.893 -13.719 1.505 1 98.38 205 ASN A CA 1
ATOM 1592 C C . ASN A 1 205 ? 5.297 -14.141 1.922 1 98.38 205 ASN A C 1
ATOM 1594 O O . ASN A 1 205 ? 5.559 -14.352 3.107 1 98.38 205 ASN A O 1
ATOM 1598 N N . TYR A 1 206 ? 6.254 -14.234 0.935 1 96.5 206 TYR A N 1
ATOM 1599 C CA . TYR A 1 206 ? 7.586 -14.766 1.207 1 96.5 206 TYR A CA 1
ATOM 1600 C C . TYR A 1 206 ? 8.648 -13.695 1.022 1 96.5 206 TYR A C 1
ATOM 1602 O O . TYR A 1 206 ? 8.773 -13.109 -0.055 1 96.5 206 TYR A O 1
ATOM 1610 N N . ALA A 1 207 ? 9.352 -13.375 2.076 1 97.56 207 ALA A N 1
ATOM 1611 C CA . ALA A 1 207 ? 10.539 -12.523 1.981 1 97.56 207 ALA A CA 1
ATOM 1612 C C . ALA A 1 207 ? 11.789 -13.352 1.706 1 97.56 207 ALA A C 1
ATOM 1614 O O . ALA A 1 207 ? 12.297 -14.039 2.598 1 97.56 207 ALA A O 1
ATOM 1615 N N . PRO A 1 208 ? 12.359 -13.25 0.576 1 94.06 208 PRO A N 1
ATOM 1616 C CA . PRO A 1 208 ? 13.398 -14.18 0.138 1 94.06 208 PRO A CA 1
ATOM 1617 C C . PRO A 1 208 ? 14.758 -13.883 0.765 1 94.06 208 PRO A C 1
ATOM 1619 O O . PRO A 1 208 ? 15.68 -14.695 0.664 1 94.06 208 PRO A O 1
ATOM 1622 N N . GLY A 1 209 ? 14.867 -12.656 1.438 1 94.44 209 GLY A N 1
ATOM 1623 C CA . GLY A 1 209 ? 16.156 -12.219 1.955 1 94.44 209 GLY A CA 1
ATOM 1624 C C . GLY A 1 209 ? 16.938 -11.383 0.969 1 94.44 209 GLY A C 1
ATOM 1625 O O . GLY A 1 209 ? 16.453 -11.078 -0.122 1 94.44 209 GLY A O 1
ATOM 1626 N N . PRO A 1 210 ? 18.125 -10.914 1.392 1 95.75 210 PRO A N 1
ATOM 1627 C CA . PRO A 1 210 ? 18.969 -10.094 0.517 1 95.75 210 PRO A CA 1
ATOM 1628 C C . PRO A 1 210 ? 19.656 -10.914 -0.576 1 95.75 210 PRO A C 1
ATOM 1630 O O . PRO A 1 210 ? 20.75 -11.453 -0.36 1 95.75 210 PRO A O 1
ATOM 1633 N N . LEU A 1 211 ? 19.031 -11 -1.732 1 89.12 211 LEU A N 1
ATOM 1634 C CA . LEU A 1 211 ? 19.5 -11.82 -2.84 1 89.12 211 LEU A CA 1
ATOM 1635 C C . LEU A 1 211 ? 20.562 -11.086 -3.654 1 89.12 211 LEU A C 1
ATOM 1637 O O . LEU A 1 211 ? 20.5 -9.867 -3.799 1 89.12 211 LEU A O 1
ATOM 1641 N N . ASP A 1 212 ? 21.453 -11.758 -4.16 1 89.19 212 ASP A N 1
ATOM 1642 C CA . ASP A 1 212 ? 22.469 -11.203 -5.051 1 89.19 212 ASP A CA 1
ATOM 1643 C C . ASP A 1 212 ? 21.938 -11.039 -6.469 1 89.19 212 ASP A C 1
ATOM 1645 O O . ASP A 1 212 ? 22.141 -11.898 -7.324 1 89.19 212 ASP A O 1
ATOM 1649 N N . THR A 1 213 ? 21.25 -9.969 -6.68 1 81.69 213 THR A N 1
ATOM 1650 C CA . THR A 1 213 ? 20.562 -9.695 -7.941 1 81.69 213 THR A CA 1
ATOM 1651 C C . THR A 1 213 ? 20.859 -8.273 -8.414 1 81.69 213 THR A C 1
ATOM 1653 O O . THR A 1 213 ? 21.562 -7.516 -7.73 1 81.69 213 THR A O 1
ATOM 1656 N N . GLY A 1 214 ? 20.359 -7.953 -9.617 1 81.06 214 GLY A N 1
ATOM 1657 C CA . GLY A 1 214 ? 20.453 -6.594 -10.117 1 81.06 214 GLY A CA 1
ATOM 1658 C C . GLY A 1 214 ? 19.781 -5.574 -9.219 1 81.06 214 GLY A C 1
ATOM 1659 O O . GLY A 1 214 ? 20.266 -4.449 -9.078 1 81.06 214 GLY A O 1
ATOM 1660 N N . MET A 1 215 ? 18.75 -5.957 -8.594 1 83.88 215 MET A N 1
ATOM 1661 C CA . MET A 1 215 ? 18.062 -5.07 -7.652 1 83.88 215 MET A CA 1
ATOM 1662 C C . MET A 1 215 ? 18.969 -4.719 -6.477 1 83.88 215 MET A C 1
ATOM 1664 O O . MET A 1 215 ? 18.953 -3.588 -5.988 1 83.88 215 MET A O 1
ATOM 1668 N N . GLN A 1 216 ? 19.734 -5.699 -6.035 1 90.56 216 GLN A N 1
ATOM 1669 C CA . GLN A 1 216 ? 20.672 -5.457 -4.945 1 90.56 216 GLN A CA 1
ATOM 1670 C C . GLN A 1 216 ? 21.75 -4.473 -5.363 1 90.56 216 GLN A C 1
ATOM 1672 O O . GLN A 1 216 ? 22.203 -3.648 -4.562 1 90.56 216 GLN A O 1
ATOM 1677 N N . VAL A 1 217 ? 22.203 -4.539 -6.621 1 91.19 217 VAL A N 1
ATOM 1678 C CA . VAL A 1 217 ? 23.141 -3.559 -7.152 1 91.19 217 VAL A CA 1
ATOM 1679 C C . VAL A 1 217 ? 22.531 -2.162 -7.09 1 91.19 217 VAL A C 1
ATOM 1681 O O . VAL A 1 217 ? 23.172 -1.216 -6.629 1 91.19 217 VAL A O 1
ATOM 1684 N N . HIS A 1 218 ? 21.297 -2.096 -7.52 1 90.38 218 HIS A N 1
ATOM 1685 C CA . HIS A 1 218 ? 20.578 -0.829 -7.457 1 90.38 218 HIS A CA 1
ATOM 1686 C C . HIS A 1 218 ? 20.5 -0.315 -6.023 1 90.38 218 HIS A C 1
ATOM 1688 O O . HIS A 1 218 ? 20.719 0.872 -5.77 1 90.38 218 HIS A O 1
ATOM 1694 N N . ALA A 1 219 ? 20.25 -1.181 -5.094 1 94.5 219 ALA A N 1
ATOM 1695 C CA . ALA A 1 219 ? 20.125 -0.838 -3.678 1 94.5 219 ALA A CA 1
ATOM 1696 C C . ALA A 1 219 ? 21.422 -0.256 -3.137 1 94.5 219 ALA A C 1
ATOM 1698 O O . ALA A 1 219 ? 21.422 0.778 -2.465 1 94.5 219 ALA A O 1
ATOM 1699 N N . ARG A 1 220 ? 22.531 -0.84 -3.504 1 97.38 220 ARG A N 1
ATOM 1700 C CA . ARG A 1 220 ? 23.781 -0.43 -2.881 1 97.38 220 ARG A CA 1
ATOM 1701 C C . ARG A 1 220 ? 24.438 0.717 -3.65 1 97.38 220 ARG A C 1
ATOM 1703 O O . ARG A 1 220 ? 25.406 1.309 -3.189 1 97.38 220 ARG A O 1
ATOM 1710 N N . THR A 1 221 ? 23.875 1.11 -4.84 1 96.94 221 THR A N 1
ATOM 1711 C CA . THR A 1 221 ? 24.516 2.158 -5.621 1 96.94 221 THR A CA 1
ATOM 1712 C C . THR A 1 221 ? 23.641 3.402 -5.688 1 96.94 221 THR A C 1
ATOM 1714 O O . THR A 1 221 ? 24.141 4.52 -5.805 1 96.94 221 THR A O 1
ATOM 1717 N N . MET A 1 222 ? 22.312 3.197 -5.57 1 96.88 222 MET A N 1
ATOM 1718 C CA . MET A 1 222 ? 21.438 4.312 -5.902 1 96.88 222 MET A CA 1
ATOM 1719 C C . MET A 1 222 ? 20.703 4.816 -4.66 1 96.88 222 MET A C 1
ATOM 1721 O O . MET A 1 222 ? 20.156 5.918 -4.664 1 96.88 222 MET A O 1
ATOM 1725 N N . THR A 1 223 ? 20.672 4.031 -3.562 1 98.44 223 THR A N 1
ATOM 1726 C CA . THR A 1 223 ? 19.938 4.414 -2.359 1 98.44 223 THR A CA 1
ATOM 1727 C C . THR A 1 223 ? 20.453 5.746 -1.814 1 98.44 223 THR A C 1
ATOM 1729 O O . T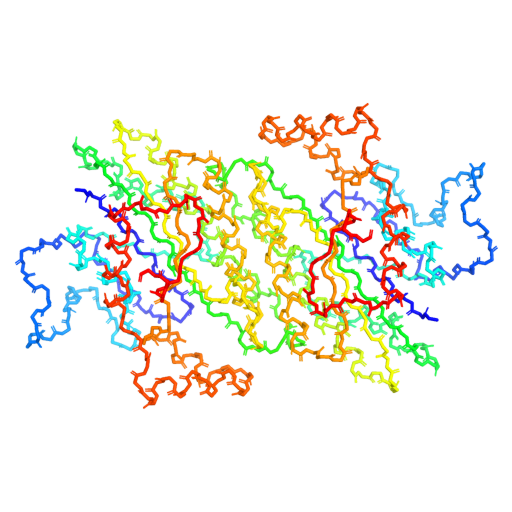HR A 1 223 ? 21.656 5.93 -1.637 1 98.44 223 THR A O 1
ATOM 1732 N N . GLN A 1 224 ? 19.547 6.637 -1.604 1 98.69 224 GLN A N 1
ATOM 1733 C CA . GLN A 1 224 ? 19.953 7.965 -1.156 1 98.69 224 GLN A CA 1
ATOM 1734 C C . GLN A 1 224 ? 20.438 7.938 0.292 1 98.69 224 GLN A C 1
ATOM 1736 O O . GLN A 1 224 ? 21.406 8.609 0.643 1 98.69 224 GLN A O 1
ATOM 1741 N N . ASP A 1 225 ? 19.766 7.238 1.16 1 98.69 225 ASP A N 1
ATOM 1742 C CA . ASP A 1 225 ? 20.172 7.191 2.559 1 98.69 225 ASP A CA 1
ATOM 1743 C C . ASP A 1 225 ? 21.531 6.504 2.707 1 98.69 225 ASP A C 1
ATOM 1745 O O . ASP A 1 225 ? 21.688 5.348 2.305 1 98.69 225 ASP A O 1
ATOM 1749 N N . ASP A 1 226 ? 22.391 7.105 3.318 1 98.44 226 ASP A N 1
ATOM 1750 C CA . ASP A 1 226 ? 23.766 6.621 3.4 1 98.44 226 ASP A CA 1
ATOM 1751 C C . ASP A 1 226 ? 23.844 5.336 4.227 1 98.44 226 ASP A C 1
ATOM 1753 O O . ASP A 1 226 ? 24.562 4.402 3.861 1 98.44 226 ASP A O 1
ATOM 1757 N N . ASP A 1 227 ? 23.172 5.305 5.332 1 98.31 227 ASP A N 1
ATOM 1758 C CA . ASP A 1 227 ? 23.25 4.148 6.223 1 98.31 227 ASP A CA 1
ATOM 1759 C C . ASP A 1 227 ? 22.703 2.895 5.539 1 98.31 227 ASP A C 1
ATOM 1761 O O . ASP A 1 227 ? 23.297 1.821 5.629 1 98.31 227 ASP A O 1
ATOM 1765 N N . ILE A 1 228 ? 21.594 3.021 4.848 1 98.12 228 ILE A N 1
ATOM 1766 C CA . ILE A 1 228 ? 20.984 1.898 4.145 1 98.12 228 ILE A CA 1
ATOM 1767 C C . ILE A 1 228 ? 21.891 1.464 2.99 1 98.12 228 ILE A C 1
ATOM 1769 O O . ILE A 1 228 ? 22.125 0.269 2.793 1 98.12 228 ILE A O 1
ATOM 1773 N N . ARG A 1 229 ? 22.375 2.422 2.242 1 98.31 229 ARG A N 1
ATOM 1774 C CA . ARG A 1 229 ? 23.281 2.107 1.14 1 98.31 229 ARG A CA 1
ATOM 1775 C C . ARG A 1 229 ? 24.5 1.34 1.634 1 98.31 229 ARG A C 1
ATOM 1777 O O . ARG A 1 229 ? 24.891 0.334 1.037 1 98.31 229 ARG A O 1
ATOM 1784 N N . LYS A 1 230 ? 25.078 1.768 2.73 1 98.25 230 LYS A N 1
ATOM 1785 C CA . LYS A 1 230 ? 26.25 1.121 3.305 1 98.25 230 LYS A CA 1
ATOM 1786 C C . LYS A 1 230 ? 25.922 -0.294 3.775 1 98.25 230 LYS A C 1
ATOM 1788 O O . LYS A 1 230 ? 26.75 -1.2 3.65 1 98.25 230 LYS A O 1
ATOM 1793 N N . THR A 1 231 ? 24.781 -0.427 4.332 1 97.75 231 THR A N 1
ATOM 1794 C CA . THR A 1 231 ? 24.359 -1.749 4.781 1 97.75 231 THR A CA 1
ATOM 1795 C C . THR A 1 231 ? 24.344 -2.736 3.617 1 97.75 231 THR A C 1
ATOM 1797 O O . THR A 1 231 ? 24.875 -3.848 3.73 1 97.75 231 THR A O 1
ATOM 1800 N N . PHE A 1 232 ? 23.812 -2.359 2.494 1 97.44 232 PHE A N 1
ATOM 1801 C CA . PHE A 1 232 ? 23.734 -3.236 1.332 1 97.44 232 PHE A CA 1
ATOM 1802 C C . PHE A 1 232 ? 25.109 -3.453 0.729 1 97.44 232 PHE A C 1
ATOM 1804 O O . PHE A 1 232 ? 25.422 -4.547 0.253 1 97.44 232 PHE A O 1
ATOM 1811 N N . THR A 1 233 ? 25.875 -2.42 0.756 1 98 233 THR A N 1
ATOM 1812 C CA . THR A 1 233 ? 27.25 -2.535 0.266 1 98 233 THR A CA 1
ATOM 1813 C C . THR A 1 233 ? 28.047 -3.525 1.109 1 98 233 THR A C 1
ATOM 1815 O O . THR A 1 233 ? 28.734 -4.387 0.572 1 98 233 THR A O 1
ATOM 1818 N N . SER A 1 234 ? 27.906 -3.404 2.381 1 98.25 234 SER A N 1
ATOM 1819 C CA . SER A 1 234 ? 28.625 -4.281 3.299 1 98.25 234 SER A CA 1
ATOM 1820 C C . SER A 1 234 ? 28.203 -5.734 3.123 1 98.25 234 SER A C 1
ATOM 1822 O O . SER A 1 234 ? 29.031 -6.645 3.227 1 98.25 234 SER A O 1
ATOM 1824 N N . MET A 1 235 ? 26.938 -5.98 2.898 1 97.31 235 MET A N 1
ATOM 1825 C CA . MET A 1 235 ? 26.453 -7.336 2.67 1 97.31 235 MET A CA 1
ATOM 1826 C C . MET A 1 235 ? 27.141 -7.973 1.472 1 97.31 235 MET A C 1
ATOM 1828 O O . MET A 1 235 ? 27.516 -9.141 1.518 1 97.31 235 MET A O 1
ATOM 1832 N N . LYS A 1 236 ? 27.281 -7.211 0.433 1 97 236 LYS A N 1
ATOM 1833 C CA . LYS A 1 236 ? 27.969 -7.699 -0.759 1 97 236 LYS A CA 1
ATOM 1834 C C . LYS A 1 236 ? 29.438 -7.969 -0.472 1 97 236 LYS A C 1
ATOM 1836 O O . LYS A 1 236 ? 29.953 -9.031 -0.807 1 97 236 LYS A O 1
ATOM 1841 N N . GLU A 1 237 ? 30.062 -7.055 0.16 1 97.88 237 GLU A N 1
ATOM 1842 C CA . GLU A 1 237 ? 31.5 -7.129 0.416 1 97.88 237 GLU A CA 1
ATOM 1843 C C . GLU A 1 237 ? 31.828 -8.281 1.362 1 97.88 237 GLU A C 1
ATOM 1845 O O . GLU A 1 237 ? 32.875 -8.898 1.242 1 97.88 237 GLU A O 1
ATOM 1850 N N . GLU A 1 238 ? 30.953 -8.539 2.232 1 98.06 238 GLU A N 1
ATOM 1851 C CA . GLU A 1 238 ? 31.203 -9.547 3.252 1 98.06 238 GLU A CA 1
ATOM 1852 C C . GLU A 1 238 ? 30.688 -10.914 2.82 1 98.06 238 GLU A C 1
ATOM 1854 O O . GLU A 1 238 ? 30.75 -11.883 3.586 1 98.06 238 GLU A O 1
ATOM 1859 N N . GLY A 1 239 ? 30.109 -11.023 1.715 1 97 239 GLY A N 1
ATOM 1860 C CA . GLY A 1 239 ? 29.609 -12.289 1.201 1 97 239 GLY A CA 1
ATOM 1861 C C . GLY A 1 239 ? 28.359 -12.773 1.914 1 97 239 GLY A C 1
ATOM 1862 O O . GLY A 1 239 ? 28.188 -13.977 2.115 1 97 239 GLY A O 1
ATOM 1863 N N . LYS A 1 240 ? 27.547 -11.812 2.322 1 96.81 240 LYS A N 1
ATOM 1864 C CA . LYS A 1 240 ? 26.359 -12.156 3.107 1 96.81 240 LYS A CA 1
ATOM 1865 C C . LYS A 1 240 ? 25.109 -12.203 2.232 1 96.81 240 LYS A C 1
ATOM 1867 O O . LYS A 1 240 ? 24.016 -12.484 2.719 1 96.81 240 LYS A O 1
ATOM 1872 N N . LEU A 1 241 ? 25.188 -11.961 0.939 1 95.81 241 LEU A N 1
ATOM 1873 C CA . LEU A 1 241 ? 24.047 -12.047 0.022 1 95.81 241 LEU A CA 1
ATOM 1874 C C . LEU A 1 241 ? 23.719 -13.5 -0.282 1 95.81 241 LEU A C 1
ATOM 1876 O O . LEU A 1 241 ? 24.609 -14.344 -0.368 1 95.81 241 LEU A O 1
ATOM 1880 N N . LEU A 1 242 ? 22.484 -13.758 -0.37 1 91.62 242 LEU A N 1
ATOM 1881 C CA . LEU A 1 242 ? 21.969 -15.086 -0.71 1 91.62 242 LEU A CA 1
ATOM 1882 C C . LEU A 1 242 ? 21.875 -15.258 -2.221 1 91.62 242 LEU A C 1
ATOM 1884 O O . LEU A 1 242 ? 21.625 -14.289 -2.945 1 91.62 242 LEU A O 1
ATOM 1888 N N . SER A 1 243 ? 22.031 -16.484 -2.66 1 84.31 243 SER A N 1
ATOM 1889 C CA . SER A 1 243 ? 21.719 -16.781 -4.051 1 84.31 243 SER A CA 1
ATOM 1890 C C . SER A 1 243 ? 20.219 -17.016 -4.23 1 84.31 243 SER A C 1
ATOM 1892 O O . SER A 1 243 ? 19.531 -17.469 -3.307 1 84.31 243 SER A O 1
ATOM 1894 N N . CYS A 1 244 ? 19.688 -16.719 -5.344 1 79.81 244 CYS A N 1
ATOM 1895 C CA . CYS A 1 244 ? 18.281 -17 -5.652 1 79.81 244 CYS A CA 1
ATOM 1896 C C . CYS A 1 244 ? 17.984 -18.484 -5.504 1 79.81 244 CYS A C 1
ATOM 1898 O O . CYS A 1 244 ? 16.922 -18.859 -5 1 79.81 244 CYS A O 1
ATOM 1900 N N . GLN A 1 245 ? 18.906 -19.328 -5.867 1 77.19 245 GLN A N 1
ATOM 1901 C CA . GLN A 1 245 ? 18.75 -20.766 -5.789 1 77.19 245 GLN A CA 1
ATOM 1902 C C . GLN A 1 245 ? 18.516 -21.219 -4.348 1 77.19 245 GLN A C 1
ATOM 1904 O O . GLN A 1 245 ? 17.625 -22.016 -4.078 1 77.19 245 GLN A O 1
ATOM 1909 N N . SER A 1 246 ? 19.359 -20.688 -3.49 1 83.75 246 SER A N 1
ATOM 1910 C CA . SER A 1 246 ? 19.25 -21.062 -2.086 1 83.75 246 SER A CA 1
ATOM 1911 C C . SER A 1 246 ? 17.906 -20.641 -1.504 1 83.75 246 SER A C 1
ATOM 1913 O O . SER A 1 246 ? 17.281 -21.422 -0.775 1 83.75 246 SER A O 1
ATOM 1915 N N . SER A 1 247 ? 17.453 -19.469 -1.835 1 87.75 247 SER A N 1
ATOM 1916 C CA . SER A 1 247 ? 16.188 -18.953 -1.315 1 87.75 247 SER A CA 1
ATOM 1917 C C . SER A 1 247 ? 15.008 -19.734 -1.89 1 87.75 247 SER A C 1
ATOM 1919 O O . SER A 1 247 ? 14.086 -20.109 -1.157 1 87.75 247 SER A O 1
ATOM 1921 N N . VAL A 1 248 ? 15.031 -20.031 -3.129 1 81.25 248 VAL A N 1
ATOM 1922 C CA . VAL A 1 248 ? 13.938 -20.719 -3.801 1 81.25 248 VAL A CA 1
ATOM 1923 C C . VAL A 1 248 ? 13.828 -22.156 -3.287 1 81.25 248 VAL A C 1
ATOM 1925 O O . VAL A 1 248 ? 12.727 -22.656 -3.066 1 81.25 248 VAL A O 1
ATOM 1928 N N . LYS A 1 249 ? 14.977 -22.828 -3.166 1 79.62 249 LYS A N 1
ATOM 1929 C CA . LYS A 1 249 ? 14.984 -24.188 -2.635 1 79.62 249 LYS A CA 1
ATOM 1930 C C . LYS A 1 249 ? 14.289 -24.25 -1.275 1 79.62 249 LYS A C 1
ATOM 1932 O O . LYS A 1 249 ? 13.453 -25.125 -1.035 1 79.62 249 LYS A O 1
ATOM 1937 N N . LYS A 1 250 ? 14.656 -23.359 -0.477 1 87.81 250 LYS A N 1
ATOM 1938 C CA . LYS A 1 250 ? 14.055 -23.312 0.854 1 87.81 250 LYS A CA 1
ATOM 1939 C C . LYS A 1 250 ? 12.555 -23.031 0.771 1 87.81 250 LYS A C 1
ATOM 1941 O O . LYS A 1 250 ? 11.766 -23.641 1.495 1 87.81 250 LYS A O 1
ATOM 1946 N N . LEU A 1 251 ? 12.141 -22.109 -0.101 1 87.25 251 LEU A N 1
ATOM 1947 C CA . LEU A 1 251 ? 10.742 -21.766 -0.297 1 87.25 251 LEU A CA 1
ATOM 1948 C C . LEU A 1 251 ? 9.945 -23 -0.744 1 87.25 251 LEU A C 1
ATOM 1950 O O . LEU A 1 251 ? 8.875 -23.281 -0.193 1 87.25 251 LEU A O 1
ATOM 1954 N N . LEU A 1 252 ? 10.453 -23.719 -1.731 1 81 252 LEU A N 1
ATOM 1955 C CA . LEU A 1 252 ? 9.742 -24.875 -2.268 1 81 252 LEU A CA 1
ATOM 1956 C C . LEU A 1 252 ? 9.578 -25.953 -1.205 1 81 252 LEU A C 1
ATOM 1958 O O . LEU A 1 252 ? 8.523 -26.578 -1.108 1 81 252 LEU A O 1
ATOM 1962 N N . GLN A 1 253 ? 10.617 -26.125 -0.397 1 82.62 253 GLN A N 1
ATOM 1963 C CA . GLN A 1 253 ? 10.516 -27.078 0.708 1 82.62 253 GLN A CA 1
ATOM 1964 C C . GLN A 1 253 ? 9.461 -26.641 1.72 1 82.62 253 GLN A C 1
ATOM 1966 O O . GLN A 1 253 ? 8.688 -27.469 2.217 1 82.62 253 GLN A O 1
ATOM 1971 N N . PHE A 1 254 ? 9.484 -25.391 1.971 1 91.19 254 PHE A N 1
ATOM 1972 C CA . PHE A 1 254 ? 8.523 -24.828 2.908 1 91.19 254 PHE A CA 1
ATOM 1973 C C . PHE A 1 254 ? 7.098 -25 2.391 1 91.19 254 PHE A C 1
ATOM 1975 O O . PHE A 1 254 ? 6.191 -25.344 3.154 1 91.19 254 PHE A O 1
ATOM 1982 N N . LEU A 1 255 ? 6.883 -24.766 1.099 1 85.5 255 LEU A N 1
ATOM 1983 C CA . LEU A 1 255 ? 5.57 -24.906 0.475 1 85.5 255 LEU A CA 1
ATOM 1984 C C . LEU A 1 255 ? 5.105 -26.359 0.486 1 85.5 255 LEU A C 1
ATOM 1986 O O . LEU A 1 255 ? 3.914 -26.625 0.633 1 85.5 255 LEU A O 1
ATOM 1990 N N . GLU A 1 256 ? 6.023 -27.25 0.315 1 82.94 256 GLU A N 1
ATOM 1991 C CA . GLU A 1 256 ? 5.699 -28.672 0.329 1 82.94 256 GLU A CA 1
ATOM 1992 C C . GLU A 1 256 ? 5.199 -29.109 1.703 1 82.94 256 GLU A C 1
ATOM 1994 O O . GLU A 1 256 ? 4.258 -29.906 1.805 1 82.94 256 GLU A O 1
ATOM 1999 N N . LYS A 1 257 ? 5.844 -28.609 2.756 1 90.5 257 LYS A N 1
ATOM 2000 C CA . LYS A 1 257 ? 5.422 -28.938 4.117 1 90.5 257 LYS A CA 1
ATOM 2001 C C . LYS A 1 257 ? 4.039 -28.359 4.414 1 90.5 257 LYS A C 1
ATOM 2003 O O . LYS A 1 257 ? 3.289 -28.922 5.215 1 90.5 257 LYS A O 1
ATOM 2008 N N . ASP A 1 258 ? 3.697 -27.234 3.783 1 91.19 258 ASP A N 1
ATOM 2009 C CA . ASP A 1 258 ? 2.396 -26.578 3.861 1 91.19 258 ASP A CA 1
ATOM 2010 C C . ASP A 1 258 ? 1.99 -26.344 5.312 1 91.19 258 ASP A C 1
ATOM 2012 O O . ASP A 1 258 ? 0.831 -26.547 5.68 1 91.19 258 ASP A O 1
ATOM 2016 N N . GLU A 1 259 ? 2.98 -25.922 6.164 1 92.62 259 GLU A N 1
ATOM 2017 C CA . GLU A 1 259 ? 2.729 -25.672 7.578 1 92.62 259 GLU A CA 1
ATOM 2018 C C . GLU A 1 259 ? 2.695 -24.188 7.879 1 92.62 259 GLU A C 1
ATOM 2020 O O . GLU A 1 259 ? 3.494 -23.688 8.68 1 92.62 259 GLU A O 1
ATOM 2025 N N . PHE A 1 260 ? 1.876 -23.469 7.238 1 96.19 260 PHE A N 1
ATOM 2026 C CA . PHE A 1 260 ? 1.686 -22.031 7.469 1 96.19 260 PHE A CA 1
ATOM 2027 C C . PHE A 1 260 ? 0.212 -21.672 7.367 1 96.19 260 PHE A C 1
ATOM 2029 O O . PHE A 1 260 ? -0.579 -22.391 6.762 1 96.19 260 PHE A O 1
ATOM 2036 N N . LYS A 1 261 ? -0.17 -20.672 8.023 1 97.56 261 LYS A N 1
ATOM 2037 C CA . LYS A 1 261 ? -1.505 -20.109 7.832 1 97.56 261 LYS A CA 1
ATOM 2038 C C . LYS A 1 261 ? -1.584 -19.297 6.543 1 97.56 261 LYS A C 1
ATOM 2040 O O . LYS A 1 261 ? -0.695 -18.5 6.254 1 97.56 261 LYS A O 1
ATOM 2045 N N . SER A 1 262 ? -2.609 -19.594 5.738 1 98.44 262 SER A N 1
ATOM 2046 C CA . SER A 1 262 ? -2.779 -18.844 4.492 1 98.44 262 SER A CA 1
ATOM 2047 C C . SER A 1 262 ? -2.818 -17.344 4.742 1 98.44 262 SER A C 1
ATOM 2049 O O . SER A 1 262 ? -3.531 -16.875 5.629 1 98.44 262 SER A O 1
ATOM 2051 N N . GLY A 1 263 ? -2.031 -16.594 4.023 1 98.5 263 GLY A N 1
ATOM 2052 C CA . GLY A 1 263 ? -1.938 -15.156 4.184 1 98.5 263 GLY A CA 1
ATOM 2053 C C . GLY A 1 263 ? -0.741 -14.727 5.008 1 98.5 263 GLY A C 1
ATOM 2054 O O . GLY A 1 263 ? -0.4 -13.539 5.039 1 98.5 263 GLY A O 1
ATOM 2055 N N . ASP A 1 264 ? 0.023 -15.648 5.617 1 97.81 264 ASP A N 1
ATOM 2056 C CA . ASP A 1 264 ? 1.146 -15.328 6.492 1 97.81 264 ASP A CA 1
ATOM 2057 C C . ASP A 1 264 ? 2.299 -14.711 5.703 1 97.81 264 ASP A C 1
ATOM 2059 O O . ASP A 1 264 ? 2.434 -14.953 4.504 1 97.81 264 ASP A O 1
ATOM 2063 N N . HIS A 1 265 ? 3.047 -13.922 6.418 1 98.31 265 HIS A N 1
ATOM 2064 C CA . HIS A 1 265 ? 4.355 -13.484 5.957 1 98.31 265 HIS A CA 1
ATOM 2065 C C . HIS A 1 265 ? 5.469 -14.32 6.574 1 98.31 265 HIS A C 1
ATOM 2067 O O . HIS A 1 265 ? 5.523 -14.492 7.793 1 98.31 265 HIS A O 1
ATOM 2073 N N . VAL A 1 266 ? 6.32 -14.828 5.742 1 97.81 266 VAL A N 1
ATOM 2074 C CA . VAL A 1 266 ? 7.438 -15.633 6.223 1 97.81 266 VAL A CA 1
ATOM 2075 C C . VAL A 1 266 ? 8.742 -15.125 5.613 1 97.81 266 VAL A C 1
ATOM 2077 O O . VAL A 1 266 ? 8.789 -14.789 4.426 1 97.81 266 VAL A O 1
ATOM 2080 N N . ASP A 1 267 ? 9.742 -15.062 6.453 1 97.38 267 ASP A N 1
ATOM 2081 C CA . ASP A 1 267 ? 11.062 -14.609 6.016 1 97.38 267 ASP A CA 1
ATOM 2082 C C . ASP A 1 267 ? 12 -15.797 5.816 1 97.38 267 ASP A C 1
ATOM 2084 O O . ASP A 1 267 ? 11.953 -16.766 6.574 1 97.38 267 ASP A O 1
ATOM 2088 N N . PHE A 1 268 ? 12.883 -15.656 4.852 1 96 268 PHE A N 1
ATOM 2089 C CA . PHE A 1 268 ? 13.867 -16.688 4.547 1 96 268 PHE A CA 1
ATOM 2090 C C . PHE A 1 268 ? 14.555 -17.172 5.82 1 96 268 PHE A C 1
ATOM 2092 O O . PHE A 1 268 ? 14.789 -18.359 5.988 1 96 268 PHE A O 1
ATOM 2099 N N . PHE A 1 269 ? 14.766 -16.25 6.746 1 95.25 269 PHE A N 1
ATOM 2100 C CA . PHE A 1 269 ? 15.555 -16.562 7.93 1 95.25 269 PHE A CA 1
ATOM 2101 C C . PHE A 1 269 ? 14.688 -17.203 9.008 1 95.25 269 PHE A C 1
ATOM 2103 O O . PHE A 1 269 ? 15.203 -17.672 10.031 1 95.25 269 PHE A O 1
ATOM 2110 N N . GLU A 1 270 ? 13.406 -17.234 8.844 1 89.31 270 GLU A N 1
ATOM 2111 C CA . GLU A 1 270 ? 12.484 -17.812 9.812 1 89.31 270 GLU A CA 1
ATOM 2112 C C . GLU A 1 270 ? 12.078 -19.219 9.406 1 89.31 270 GLU A C 1
ATOM 2114 O O . GLU A 1 270 ? 11.422 -19.922 10.18 1 89.31 270 GLU A O 1
ATOM 2119 N N . VAL A 1 271 ? 12.273 -19.641 8.195 1 81.69 271 VAL A N 1
ATOM 2120 C CA . VAL A 1 271 ? 11.875 -20.953 7.703 1 81.69 271 VAL A CA 1
ATOM 2121 C C . VAL A 1 271 ? 13 -21.953 7.922 1 81.69 271 VAL A C 1
ATOM 2123 O O . VAL A 1 271 ? 14.18 -21.594 7.859 1 81.69 271 VAL A O 1
ATOM 2126 N N . MET B 1 1 ? -1.39 28.75 17.312 1 24.02 1 MET B N 1
ATOM 2127 C CA . MET B 1 1 ? -0.933 27.516 16.688 1 24.02 1 MET B CA 1
ATOM 2128 C C . MET B 1 1 ? -1.649 27.281 15.359 1 24.02 1 MET B C 1
ATOM 2130 O O . MET B 1 1 ? -2.881 27.234 15.312 1 24.02 1 MET B O 1
ATOM 2134 N N . TYR B 1 2 ? -1.166 27.891 14.297 1 27.52 2 TYR B N 1
ATOM 2135 C CA . TYR B 1 2 ? -1.805 27.844 12.984 1 27.52 2 TYR B CA 1
ATOM 2136 C C . TYR B 1 2 ? -1.74 26.453 12.391 1 27.52 2 TYR B C 1
ATOM 2138 O O . TYR B 1 2 ? -0.703 25.781 12.461 1 27.52 2 TYR B O 1
ATOM 2146 N N . ILE B 1 3 ? -2.934 25.688 12.594 1 31.59 3 ILE B N 1
ATOM 2147 C CA . ILE B 1 3 ? -3.041 24.406 11.898 1 31.59 3 ILE B CA 1
ATOM 2148 C C . ILE B 1 3 ? -3.514 24.641 10.461 1 31.59 3 ILE B C 1
ATOM 2150 O O . ILE B 1 3 ? -4.508 25.344 10.234 1 31.59 3 ILE B O 1
ATOM 2154 N N . LEU B 1 4 ? -2.59 24.672 9.539 1 33.69 4 LEU B N 1
ATOM 2155 C CA . LEU B 1 4 ? -2.975 24.734 8.133 1 33.69 4 LEU B CA 1
ATOM 2156 C C . LEU B 1 4 ? -3.717 23.469 7.711 1 33.69 4 LEU B C 1
ATOM 2158 O O . LEU B 1 4 ? -3.207 22.359 7.879 1 33.69 4 LEU B O 1
ATOM 2162 N N . TYR B 1 5 ? -5.039 23.672 7.812 1 36.78 5 TYR B N 1
ATOM 2163 C CA . TYR B 1 5 ? -5.82 22.562 7.277 1 36.78 5 TYR B CA 1
ATOM 2164 C C . TYR B 1 5 ? -6.121 22.766 5.797 1 36.78 5 TYR B C 1
ATOM 2166 O O . TYR B 1 5 ? -6.496 23.875 5.387 1 36.78 5 TYR B O 1
ATOM 2174 N N . MET B 1 6 ? -5.414 22.156 5.055 1 34.34 6 MET B N 1
ATOM 2175 C CA . MET B 1 6 ? -5.789 22.156 3.643 1 34.34 6 MET B CA 1
ATOM 2176 C C . MET B 1 6 ? -6.719 20.984 3.326 1 34.34 6 MET B C 1
ATOM 2178 O O . MET B 1 6 ? -6.426 19.844 3.672 1 34.34 6 MET B O 1
ATOM 2182 N N . MET B 1 7 ? -7.953 21.359 3.238 1 35.09 7 MET B N 1
ATOM 2183 C CA . MET B 1 7 ? -8.906 20.344 2.812 1 35.09 7 MET B CA 1
ATOM 2184 C C . MET B 1 7 ? -8.969 20.266 1.291 1 35.09 7 MET B C 1
ATOM 2186 O O . MET B 1 7 ? -9.07 21.281 0.614 1 35.09 7 MET B O 1
ATOM 2190 N N . PHE B 1 8 ? -8.461 19.188 0.786 1 31.06 8 PHE B N 1
ATOM 2191 C CA . PHE B 1 8 ? -8.547 18.984 -0.657 1 31.06 8 PHE B CA 1
ATOM 2192 C C . PHE B 1 8 ? -9.836 18.266 -1.026 1 31.06 8 PHE B C 1
ATOM 2194 O O . PHE B 1 8 ? -10.219 17.297 -0.369 1 31.06 8 PHE B O 1
ATOM 2201 N N . ALA B 1 9 ? -10.82 18.859 -1.663 1 33.12 9 ALA B N 1
ATOM 2202 C CA . ALA B 1 9 ? -12.047 18.234 -2.146 1 33.12 9 ALA B CA 1
ATOM 2203 C C . ALA B 1 9 ? -11.797 17.469 -3.443 1 33.12 9 ALA B C 1
ATOM 2205 O O . ALA B 1 9 ? -11.031 17.906 -4.297 1 33.12 9 ALA B O 1
ATOM 2206 N N . PHE B 1 10 ? -12.047 16.094 -3.391 1 30.39 10 PHE B N 1
ATOM 2207 C CA . PHE B 1 10 ? -11.906 15.188 -4.523 1 30.39 10 PHE B CA 1
ATOM 2208 C C . PHE B 1 10 ? -13.133 15.258 -5.426 1 30.39 10 PHE B C 1
ATOM 2210 O O . PHE B 1 10 ? -14.258 15.391 -4.945 1 30.39 10 PHE B O 1
ATOM 2217 N N . ASN B 1 11 ? -12.984 15.82 -6.68 1 29.39 11 ASN B N 1
ATOM 2218 C CA . ASN B 1 11 ? -14.047 15.68 -7.672 1 29.39 11 ASN B CA 1
ATOM 2219 C C . ASN B 1 11 ? -14.156 14.242 -8.164 1 29.39 11 ASN B C 1
ATOM 2221 O O . ASN B 1 11 ? -13.195 13.688 -8.703 1 29.39 11 ASN B O 1
ATOM 2225 N N . ASN B 1 12 ? -14.859 13.5 -7.531 1 29.78 12 ASN B N 1
ATOM 2226 C CA . ASN B 1 12 ? -15.102 12.133 -7.973 1 29.78 12 ASN B CA 1
ATOM 2227 C C . ASN B 1 12 ? -15.805 12.094 -9.328 1 29.78 12 ASN B C 1
ATOM 2229 O O . ASN B 1 12 ? -16.922 11.594 -9.43 1 29.78 12 ASN B O 1
ATOM 2233 N N . GLY B 1 13 ? -15.477 12.961 -10.352 1 29.28 13 GLY B N 1
ATOM 2234 C CA . GLY B 1 13 ? -15.969 12.914 -11.711 1 29.28 13 GLY B CA 1
ATOM 2235 C C . GLY B 1 13 ? -17.406 13.391 -11.844 1 29.28 13 GLY B C 1
ATOM 2236 O O . GLY B 1 13 ? -17.953 13.43 -12.945 1 29.28 13 GLY B O 1
ATOM 2237 N N . GLU B 1 14 ? -18.359 13.266 -10.992 1 28.39 14 GLU B N 1
ATOM 2238 C CA . GLU B 1 14 ? -19.672 13.828 -11.32 1 28.39 14 GLU B CA 1
ATOM 2239 C C . GLU B 1 14 ? -19.609 15.352 -11.422 1 28.39 14 GLU B C 1
ATOM 2241 O O . GLU B 1 14 ? -18.844 15.992 -10.688 1 28.39 14 GLU B O 1
ATOM 2246 N N . GLN B 1 15 ? -20.016 15.891 -12.617 1 26.61 15 GLN B N 1
ATOM 2247 C CA . GLN B 1 15 ? -20.172 17.281 -13.047 1 26.61 15 GLN B CA 1
ATOM 2248 C C . GLN B 1 15 ? -20.703 18.156 -11.922 1 26.61 15 GLN B C 1
ATOM 2250 O O . GLN B 1 15 ? -21.906 18.281 -11.742 1 26.61 15 GLN B O 1
ATOM 2255 N N . THR B 1 16 ? -20.391 18 -10.734 1 28.67 16 THR B N 1
ATOM 2256 C CA . THR B 1 16 ? -21.016 19.016 -9.914 1 28.67 16 THR B CA 1
ATOM 2257 C C . THR B 1 16 ? -20.469 20.406 -10.273 1 28.67 16 THR B C 1
ATOM 2259 O O . THR B 1 16 ? -19.281 20.547 -10.586 1 28.67 16 THR B O 1
ATOM 2262 N N . GLN B 1 17 ? -21.312 21.219 -10.781 1 25.66 17 GLN B N 1
ATOM 2263 C CA . GLN B 1 17 ? -21.094 22.641 -10.984 1 25.66 17 GLN B CA 1
ATOM 2264 C C . GLN B 1 17 ? -20.328 23.25 -9.812 1 25.66 17 GLN B C 1
ATOM 2266 O O . GLN B 1 17 ? -20.828 23.266 -8.68 1 25.66 17 GLN B O 1
ATOM 2271 N N . THR B 1 18 ? -19.125 23.047 -9.734 1 28.88 18 THR B N 1
ATOM 2272 C CA . THR B 1 18 ? -18.234 23.656 -8.758 1 28.88 18 THR B CA 1
ATOM 2273 C C . THR B 1 18 ? -18.406 25.172 -8.734 1 28.88 18 THR B C 1
ATOM 2275 O O . THR B 1 18 ? -18.156 25.859 -9.727 1 28.88 18 THR B O 1
ATOM 2278 N N . GLN B 1 19 ? -19.516 25.656 -8.273 1 26.8 19 GLN B N 1
ATOM 2279 C CA . GLN B 1 19 ? -19.391 27.094 -8.094 1 26.8 19 GLN B CA 1
ATOM 2280 C C . GLN B 1 19 ? -18.094 27.453 -7.379 1 26.8 19 GLN B C 1
ATOM 2282 O O . GLN B 1 19 ? -17.578 26.672 -6.582 1 26.8 19 GLN B O 1
ATOM 2287 N N . PRO B 1 20 ? -17.406 28.453 -7.836 1 27.53 20 PRO B N 1
ATOM 2288 C CA . PRO B 1 20 ? -16.141 28.922 -7.281 1 27.53 20 PRO B CA 1
ATOM 2289 C C . PRO B 1 20 ? -16.188 29.094 -5.766 1 27.53 20 PRO B C 1
ATOM 2291 O O . PRO B 1 20 ? -17.125 29.703 -5.242 1 27.53 20 PRO B O 1
ATOM 2294 N N . CYS B 1 21 ? -15.844 28.109 -4.957 1 31.77 21 CYS B N 1
ATOM 2295 C CA . CYS B 1 21 ? -15.719 28.328 -3.52 1 31.77 21 CYS B CA 1
ATOM 2296 C C . CYS B 1 21 ? -15.109 29.688 -3.23 1 31.77 21 CYS B C 1
ATOM 2298 O O . CYS B 1 21 ? -14.219 30.141 -3.953 1 31.77 21 CYS B O 1
ATOM 2300 N N . PRO B 1 22 ? -15.703 30.562 -2.555 1 29.31 22 PRO B N 1
ATOM 2301 C CA . PRO B 1 22 ? -15 31.812 -2.223 1 29.31 22 PRO B CA 1
ATOM 2302 C C . PRO B 1 22 ? -13.594 31.547 -1.671 1 29.31 22 PRO B C 1
ATOM 2304 O O . PRO B 1 22 ? -13.359 30.531 -1.026 1 29.31 22 PRO B O 1
ATOM 2307 N N . ARG B 1 23 ? -12.539 32.219 -2.279 1 31 23 ARG B N 1
ATOM 2308 C CA . ARG B 1 23 ? -11.094 32.094 -2.131 1 31 23 ARG B CA 1
ATOM 2309 C C . ARG B 1 23 ? -10.695 32 -0.659 1 31 23 ARG B C 1
ATOM 2311 O O . ARG B 1 23 ? -9.75 31.312 -0.3 1 31 23 ARG B O 1
ATOM 2318 N N . HIS B 1 24 ? -11.102 33.156 0.183 1 26.75 24 HIS B N 1
ATOM 2319 C CA . HIS B 1 24 ? -10.656 33.375 1.557 1 26.75 24 HIS B CA 1
ATOM 2320 C C . HIS B 1 24 ? -11.844 33.469 2.51 1 26.75 24 HIS B C 1
ATOM 2322 O O . HIS B 1 24 ? -12.805 34.188 2.244 1 26.75 24 HIS B O 1
ATOM 2328 N N . ILE B 1 25 ? -12.438 32.375 2.996 1 29.67 25 ILE B N 1
ATOM 2329 C CA . ILE B 1 25 ? -13.422 32.562 4.059 1 29.67 25 ILE B CA 1
ATOM 2330 C C . ILE B 1 25 ? -12.703 32.75 5.398 1 29.67 25 ILE B C 1
ATOM 2332 O O . ILE B 1 25 ? -11.93 31.875 5.805 1 29.67 25 ILE B O 1
ATOM 2336 N N . ARG B 1 26 ? -12.508 34.094 5.938 1 27.55 26 ARG B N 1
ATOM 2337 C CA . ARG B 1 26 ? -12.031 34.438 7.27 1 27.55 26 ARG B CA 1
ATOM 2338 C C . ARG B 1 26 ? -13.055 34.094 8.336 1 27.55 26 ARG B C 1
ATOM 2340 O O . ARG B 1 26 ? -14.188 34.562 8.312 1 27.55 26 ARG B O 1
ATOM 2347 N N . TRP B 1 27 ? -13.141 32.812 8.773 1 29.08 27 TRP B N 1
ATOM 2348 C CA . TRP B 1 27 ? -14.031 32.531 9.891 1 29.08 27 TRP B CA 1
ATOM 2349 C C . TRP B 1 27 ? -13.336 32.781 11.227 1 29.08 27 TRP B C 1
ATOM 2351 O O . TRP B 1 27 ? -12.18 32.406 11.406 1 29.08 27 TRP B O 1
ATOM 2361 N N . ARG B 1 28 ? -13.727 33.844 11.961 1 27.94 28 ARG B N 1
ATOM 2362 C CA . ARG B 1 28 ? -13.266 34.125 13.32 1 27.94 28 ARG B CA 1
ATOM 2363 C C . ARG B 1 28 ? -13.898 33.156 14.32 1 27.94 28 ARG B C 1
ATOM 2365 O O . ARG B 1 28 ? -15.102 32.875 14.242 1 27.94 28 ARG B O 1
ATOM 2372 N N . ALA B 1 29 ? -13.227 32.375 15.18 1 28.28 29 ALA B N 1
ATOM 2373 C CA . ALA B 1 29 ? -13.523 31.422 16.234 1 28.28 29 ALA B CA 1
ATOM 2374 C C . ALA B 1 29 ? -14.562 31.984 17.203 1 28.28 29 ALA B C 1
ATOM 2376 O O . ALA B 1 29 ? -15.039 31.281 18.094 1 28.28 29 ALA B O 1
ATOM 2377 N N . SER B 1 30 ? -14.828 33.219 17.469 1 27.64 30 SER B N 1
ATOM 2378 C CA . SER B 1 30 ? -15.68 33.594 18.594 1 27.64 30 SER B CA 1
ATOM 2379 C C . SER B 1 30 ? -17.094 33.062 18.422 1 27.64 30 SER B C 1
ATOM 2381 O O . SER B 1 30 ? -17.938 33.188 19.312 1 27.64 30 SER B O 1
ATOM 2383 N N . GLN B 1 31 ? -17.703 33.062 17.328 1 28.48 31 GLN B N 1
ATOM 2384 C CA . GLN B 1 31 ? -19.109 32.656 17.359 1 28.48 31 GLN B CA 1
ATOM 2385 C C . GLN B 1 31 ? -19.234 31.125 17.484 1 28.48 31 GLN B C 1
ATOM 2387 O O . GLN B 1 31 ? -18.547 30.391 16.781 1 28.48 31 GLN B O 1
ATOM 2392 N N . PRO B 1 32 ? -19.766 30.656 18.688 1 27.98 32 PRO B N 1
ATOM 2393 C CA . PRO B 1 32 ? -19.953 29.234 19 1 27.98 32 PRO B CA 1
ATOM 2394 C C . PRO B 1 32 ? -20.516 28.453 17.828 1 27.98 32 PRO B C 1
ATOM 2396 O O . PRO B 1 32 ? -21.484 28.891 17.188 1 27.98 32 PRO B O 1
ATOM 2399 N N . VAL B 1 33 ? -19.688 27.828 17.078 1 30.03 33 VAL B N 1
ATOM 2400 C CA . VAL B 1 33 ? -20.141 27.031 15.945 1 30.03 33 VAL B CA 1
ATOM 2401 C C . VAL B 1 33 ? -21.266 26.094 16.391 1 30.03 33 VAL B C 1
ATOM 2403 O O . VAL B 1 33 ? -22.094 25.672 15.57 1 30.03 33 VAL B O 1
ATOM 2406 N N . CYS B 1 34 ? -21.047 25.438 17.516 1 27.47 34 CYS B N 1
ATOM 2407 C CA . CYS B 1 34 ? -21.906 24.312 17.859 1 27.47 34 CYS B CA 1
ATOM 2408 C C . CYS B 1 34 ? -23.25 24.781 18.406 1 27.47 34 CYS B C 1
ATOM 2410 O O . CYS B 1 34 ? -23.891 24.078 19.188 1 27.47 34 CYS B O 1
ATOM 2412 N N . SER B 1 35 ? -23.719 26 18.328 1 26.39 35 SER B N 1
ATOM 2413 C CA . SER B 1 35 ? -25.016 26.016 19 1 26.39 35 SER B CA 1
ATOM 2414 C C . SER B 1 35 ? -25.984 25.047 18.328 1 26.39 35 SER B C 1
ATOM 2416 O O . SER B 1 35 ? -25.953 24.859 17.109 1 26.39 35 SER B O 1
ATOM 2418 N N . THR B 1 36 ? -26.641 24.062 19.062 1 27.28 36 THR B N 1
ATOM 2419 C CA . THR B 1 36 ? -27.766 23.156 18.828 1 27.28 36 THR B CA 1
ATOM 2420 C C . THR B 1 36 ? -28.766 23.766 17.875 1 27.28 36 THR B C 1
ATOM 2422 O O . THR B 1 36 ? -29.516 23.047 17.203 1 27.28 36 THR B O 1
ATOM 2425 N N . ASP B 1 37 ? -29.453 24.891 18.109 1 26.27 37 ASP B N 1
ATOM 2426 C CA . ASP B 1 37 ? -30.641 25.469 17.484 1 26.27 37 ASP B CA 1
ATOM 2427 C C . ASP B 1 37 ? -30.328 26 16.094 1 26.27 37 ASP B C 1
ATOM 2429 O O . ASP B 1 37 ? -31.219 26.5 15.398 1 26.27 37 ASP B O 1
ATOM 2433 N N . ARG B 1 38 ? -29.281 26.75 16 1 28.16 38 ARG B N 1
ATOM 2434 C CA . ARG B 1 38 ? -29.141 27.406 14.703 1 28.16 38 ARG B CA 1
ATOM 2435 C C . ARG B 1 38 ? -28.531 26.469 13.672 1 28.16 38 ARG B C 1
ATOM 2437 O O . ARG B 1 38 ? -27.531 25.797 13.953 1 28.16 38 ARG B O 1
ATOM 2444 N N . PRO B 1 39 ? -29.312 26.203 12.516 1 26.5 39 PRO B N 1
ATOM 2445 C CA . PRO B 1 39 ? -29.078 25.219 11.461 1 26.5 39 PRO B CA 1
ATOM 2446 C C . PRO B 1 39 ? -27.594 25.109 11.086 1 26.5 39 PRO B C 1
ATOM 2448 O O . PRO B 1 39 ? -26.797 25.984 11.453 1 26.5 39 PRO B O 1
ATOM 2451 N N . PHE B 1 40 ? -27.422 24.344 9.969 1 26.05 40 PHE B N 1
ATOM 2452 C CA . PHE B 1 40 ? -26.312 23.859 9.156 1 26.05 40 PHE B CA 1
ATOM 2453 C C . PHE B 1 40 ? -25.328 25 8.852 1 26.05 40 PHE B C 1
ATOM 2455 O O . PHE B 1 40 ? -25.734 26.156 8.734 1 26.05 40 PHE B O 1
ATOM 2462 N N . LEU B 1 41 ? -24.109 24.875 9.367 1 30.66 41 LEU B N 1
ATOM 2463 C CA . LEU B 1 41 ? -23.031 25.766 8.906 1 30.66 41 LEU B CA 1
ATOM 2464 C C . LEU B 1 41 ? -23.359 26.344 7.543 1 30.66 41 LEU B C 1
ATOM 2466 O O . LEU B 1 41 ? -23.594 25.609 6.582 1 30.66 41 LEU B O 1
ATOM 2470 N N . GLN B 1 42 ? -24.156 27.297 7.543 1 26.73 42 GLN B N 1
ATOM 2471 C CA . GLN B 1 42 ? -24.328 28.078 6.324 1 26.73 42 GLN B CA 1
ATOM 2472 C C . GLN B 1 42 ? -22.984 28.281 5.609 1 26.73 42 GLN B C 1
ATOM 2474 O O . GLN B 1 42 ? -22.062 28.844 6.18 1 26.73 42 GLN B O 1
ATOM 2479 N N . CYS B 1 43 ? -22.469 27.25 4.773 1 30.5 43 CYS B N 1
ATOM 2480 C CA . CYS B 1 43 ? -21.453 27.531 3.758 1 30.5 43 CYS B CA 1
ATOM 2481 C C . CYS B 1 43 ? -21.547 28.969 3.293 1 30.5 43 CYS B C 1
ATOM 2483 O O . CYS B 1 43 ? -22.641 29.531 3.201 1 30.5 43 CYS B O 1
ATOM 2485 N N . PRO B 1 44 ? -20.719 29.828 3.559 1 29.36 44 PRO B N 1
ATOM 2486 C CA . PRO B 1 44 ? -21.016 31.125 2.967 1 29.36 44 PRO B CA 1
ATOM 2487 C C . PRO B 1 44 ? -21.812 31.031 1.674 1 29.36 44 PRO B C 1
ATOM 2489 O O . PRO B 1 44 ? -21.797 29.984 1.017 1 29.36 44 PRO B O 1
ATOM 2492 N N . ALA B 1 45 ? -22.844 31.906 1.374 1 29.17 45 ALA B N 1
ATOM 2493 C CA . ALA B 1 45 ? -23.781 31.984 0.252 1 29.17 45 ALA B CA 1
ATOM 2494 C C . ALA B 1 45 ? -23.156 31.391 -1.014 1 29.17 45 ALA B C 1
ATOM 2496 O O . ALA B 1 45 ? -23.844 30.719 -1.788 1 29.17 45 ALA B O 1
ATOM 2497 N N . GLY B 1 46 ? -22.078 31.812 -1.605 1 28.72 46 GLY B N 1
ATOM 2498 C CA . GLY B 1 46 ? -21.547 31.453 -2.912 1 28.72 46 GLY B CA 1
ATOM 2499 C C . GLY B 1 46 ? -20.922 30.078 -2.939 1 28.72 46 GLY B C 1
ATOM 2500 O O . GLY B 1 46 ? -20.469 29.609 -3.988 1 28.72 46 GLY B O 1
ATOM 2501 N N . VAL B 1 47 ? -20.312 29.766 -1.991 1 29.25 47 VAL B N 1
ATOM 2502 C CA . VAL B 1 47 ? -19.875 28.375 -2.104 1 29.25 47 VAL B CA 1
ATOM 2503 C C . VAL B 1 47 ? -21.047 27.438 -1.808 1 29.25 47 VAL B C 1
ATOM 2505 O O . VAL B 1 47 ? -21.547 27.406 -0.684 1 29.25 47 VAL B O 1
ATOM 2508 N N . GLN B 1 48 ? -22.047 27.531 -2.684 1 26.98 48 GLN B N 1
ATOM 2509 C CA . GLN B 1 48 ? -23.078 26.5 -2.629 1 26.98 48 GLN B CA 1
ATOM 2510 C C . GLN B 1 48 ? -22.469 25.125 -2.404 1 26.98 48 GLN B C 1
ATOM 2512 O O . GLN B 1 48 ? -21.641 24.672 -3.193 1 26.98 48 GLN B O 1
ATOM 2517 N N . TRP B 1 49 ? -22.25 24.844 -1.167 1 29.86 49 TRP B N 1
ATOM 2518 C CA . TRP B 1 49 ? -22.094 23.422 -0.912 1 29.86 49 TRP B CA 1
ATOM 2519 C C . TRP B 1 49 ? -23.25 22.625 -1.513 1 29.86 49 TRP B C 1
ATOM 2521 O O . TRP B 1 49 ? -24.406 22.969 -1.296 1 29.86 49 TRP B O 1
ATOM 2531 N N . SER B 1 50 ? -23.297 22.453 -2.746 1 28.5 50 SER B N 1
ATOM 2532 C CA . SER B 1 50 ? -24.484 21.75 -3.211 1 28.5 50 SER B CA 1
ATOM 2533 C C . SER B 1 50 ? -24.969 20.75 -2.17 1 28.5 50 SER B C 1
ATOM 2535 O O . SER B 1 50 ? -24.172 20.125 -1.472 1 28.5 50 SER B O 1
ATOM 2537 N N . ALA B 1 51 ? -26.172 20.891 -1.588 1 28.14 51 ALA B N 1
ATOM 2538 C CA . ALA B 1 51 ? -27.062 20.016 -0.83 1 28.14 51 ALA B CA 1
ATOM 2539 C C . ALA B 1 51 ? -26.828 18.547 -1.18 1 28.14 51 ALA B C 1
ATOM 2541 O O . ALA B 1 51 ? -26.953 17.672 -0.326 1 28.14 51 ALA B O 1
ATOM 2542 N N . SER B 1 52 ? -27.078 18.266 -2.477 1 28.44 52 SER B N 1
ATOM 2543 C CA . SER B 1 52 ? -27.047 16.828 -2.713 1 28.44 52 SER B CA 1
ATOM 2544 C C . SER B 1 52 ? -25.75 16.219 -2.203 1 28.44 52 SER B C 1
ATOM 2546 O O . SER B 1 52 ? -25.594 15 -2.168 1 28.44 52 SER B O 1
ATOM 2548 N N . ARG B 1 53 ? -24.609 16.812 -2.861 1 32.59 53 ARG B N 1
ATOM 2549 C CA . ARG B 1 53 ? -23.25 16.422 -2.525 1 32.59 53 ARG B CA 1
ATOM 2550 C C . ARG B 1 53 ? -22.875 16.859 -1.109 1 32.59 53 ARG B C 1
ATOM 2552 O O . ARG B 1 53 ? -22.672 18.047 -0.855 1 32.59 53 ARG B O 1
ATOM 2559 N N . GLN B 1 54 ? -23.516 16.516 -0.078 1 30.14 54 GLN B N 1
ATOM 2560 C CA . GLN B 1 54 ? -23.344 16.5 1.371 1 30.14 54 GLN B CA 1
ATOM 2561 C C . GLN B 1 54 ? -21.953 17 1.758 1 30.14 54 GLN B C 1
ATOM 2563 O O . GLN B 1 54 ? -21.031 16.969 0.941 1 30.14 54 GLN B O 1
ATOM 2568 N N . CYS B 1 55 ? -21.703 17.484 3.064 1 31.14 55 CYS B N 1
ATOM 2569 C CA . CYS B 1 55 ? -20.625 17.906 3.945 1 31.14 55 CYS B CA 1
ATOM 2570 C C . CYS B 1 55 ? -19.281 17.312 3.496 1 31.14 55 CYS B C 1
ATOM 2572 O O . CYS B 1 55 ? -19.234 16.188 3.021 1 31.14 55 CYS B O 1
ATOM 2574 N N . GLY B 1 56 ? -18.188 18.312 3.234 1 38.69 56 GLY B N 1
ATOM 2575 C CA . GLY B 1 56 ? -16.781 18.203 3.582 1 38.69 56 GLY B CA 1
ATOM 2576 C C . GLY B 1 56 ? -16.5 17.078 4.562 1 38.69 56 GLY B C 1
ATOM 2577 O O . GLY B 1 56 ? -17.422 16.516 5.156 1 38.69 56 GLY B O 1
ATOM 2578 N N . ASP B 1 57 ? -15.297 16.562 4.367 1 48.94 57 ASP B N 1
ATOM 2579 C CA . ASP B 1 57 ? -14.852 15.523 5.289 1 48.94 57 ASP B CA 1
ATOM 2580 C C . ASP B 1 57 ? -15.203 15.883 6.73 1 48.94 57 ASP B C 1
ATOM 2582 O O . ASP B 1 57 ? -14.688 16.844 7.281 1 48.94 57 ASP B O 1
ATOM 2586 N N . GLN B 1 58 ? -16.578 15.555 7.125 1 45.19 58 GLN B N 1
ATOM 2587 C CA . GLN B 1 58 ? -17.031 15.742 8.5 1 45.19 58 GLN B CA 1
ATOM 2588 C C . GLN B 1 58 ? -15.852 15.672 9.477 1 45.19 58 GLN B C 1
ATOM 2590 O O . GLN B 1 58 ? -15.852 16.359 10.5 1 45.19 58 GLN B O 1
ATOM 2595 N N . PHE B 1 59 ? -14.961 14.961 9.086 1 44.88 59 PHE B N 1
ATOM 2596 C CA . PHE B 1 59 ? -13.797 14.836 9.953 1 44.88 59 PHE B CA 1
ATOM 2597 C C . PHE B 1 59 ? -13 16.141 9.992 1 44.88 59 PHE B C 1
ATOM 2599 O O . PHE B 1 59 ? -12.648 16.625 11.07 1 44.88 59 PHE B O 1
ATOM 2606 N N . ILE B 1 60 ? -12.805 16.641 8.859 1 51.41 60 ILE B N 1
ATOM 2607 C CA . ILE B 1 60 ? -12.016 17.875 8.797 1 51.41 60 ILE B CA 1
ATOM 2608 C C . ILE B 1 60 ? -12.805 19.016 9.414 1 51.41 60 ILE B C 1
ATOM 2610 O O . ILE B 1 60 ? -12.234 19.875 10.109 1 51.41 60 ILE B O 1
ATOM 2614 N N . TYR B 1 61 ? -14.102 18.969 9.156 1 54.38 61 TYR B N 1
ATOM 2615 C CA . TYR B 1 61 ? -14.938 19.984 9.781 1 54.38 61 TYR B CA 1
ATOM 2616 C C . TYR B 1 61 ? -14.828 19.922 11.305 1 54.38 61 TYR B C 1
ATOM 2618 O O . TYR B 1 61 ? -14.703 20.953 11.961 1 54.38 61 TYR B O 1
ATOM 2626 N N . ALA B 1 62 ? -14.797 18.766 11.766 1 44.41 62 ALA B N 1
ATOM 2627 C CA . ALA B 1 62 ? -14.672 18.594 13.211 1 44.41 62 ALA B CA 1
ATOM 2628 C C . ALA B 1 62 ? -13.32 19.094 13.711 1 44.41 62 ALA B C 1
ATOM 2630 O O . ALA B 1 62 ? -13.242 19.719 14.773 1 44.41 62 ALA B O 1
ATOM 2631 N N . VAL B 1 63 ? -12.32 18.859 12.984 1 48.19 63 VAL B N 1
ATOM 2632 C CA . VAL B 1 63 ? -10.992 19.328 13.352 1 48.19 63 VAL B CA 1
ATOM 2633 C C . VAL B 1 63 ? -10.984 20.859 13.398 1 48.19 63 VAL B C 1
ATOM 2635 O O . VAL B 1 63 ? -10.406 21.453 14.312 1 48.19 63 VAL B O 1
ATOM 2638 N N . LEU B 1 64 ? -11.656 21.453 12.461 1 51.78 64 LEU B N 1
ATOM 2639 C CA . LEU B 1 64 ? -11.672 22.906 12.352 1 51.78 64 LEU B CA 1
ATOM 2640 C C . LEU B 1 64 ? -12.453 23.531 13.5 1 51.78 64 LEU B C 1
ATOM 2642 O O . LEU B 1 64 ? -12.023 24.531 14.07 1 51.78 64 LEU B O 1
ATOM 2646 N N . VAL B 1 65 ? -13.477 22.984 13.797 1 48.12 65 VAL B N 1
ATOM 2647 C CA . VAL B 1 65 ? -14.352 23.516 14.836 1 48.12 65 VAL B CA 1
ATOM 2648 C C . VAL B 1 65 ? -13.672 23.375 16.203 1 48.12 65 VAL B C 1
ATOM 2650 O O . VAL B 1 65 ? -13.68 24.328 17 1 48.12 65 VAL B O 1
ATOM 2653 N N . TYR B 1 66 ? -13.055 22.281 16.359 1 45.19 66 TYR B N 1
ATOM 2654 C CA . TYR B 1 66 ? -12.523 22.047 17.703 1 45.19 66 TYR B CA 1
ATOM 2655 C C . TYR B 1 66 ? -11.109 22.609 17.828 1 45.19 66 TYR B C 1
ATOM 2657 O O . TYR B 1 66 ? -10.656 22.906 18.938 1 45.19 66 TYR B O 1
ATOM 2665 N N . GLY B 1 67 ? -10.461 22.844 16.766 1 48.91 67 GLY B N 1
ATOM 2666 C CA . GLY B 1 67 ? -9.094 23.328 16.859 1 48.91 67 GLY B CA 1
ATOM 2667 C C . GLY B 1 67 ? -9 24.844 16.781 1 48.91 67 GLY B C 1
ATOM 2668 O O . GLY B 1 67 ? -7.938 25.422 17.016 1 48.91 67 GLY B O 1
ATOM 2669 N N . GLY B 1 68 ? -10.141 25.531 16.656 1 47.78 68 GLY B N 1
ATOM 2670 C CA . GLY B 1 68 ? -10.117 26.984 16.594 1 47.78 68 GLY B CA 1
ATOM 2671 C C . GLY B 1 68 ? -9.227 27.516 15.484 1 47.78 68 GLY B C 1
ATOM 2672 O O . GLY B 1 68 ? -8.516 28.5 15.672 1 47.78 68 GLY B O 1
ATOM 2673 N N . PHE B 1 69 ? -9.211 26.875 14.281 1 49.62 69 PHE B N 1
ATOM 2674 C CA . PHE B 1 69 ? -8.234 27.188 13.25 1 49.62 69 PHE B CA 1
ATOM 2675 C C . PHE B 1 69 ? -8.867 28.016 12.141 1 49.62 69 PHE B C 1
ATOM 2677 O O . PHE B 1 69 ? -10.086 27.969 11.938 1 49.62 69 PHE B O 1
ATOM 2684 N N . TRP B 1 70 ? -8.094 29.047 11.617 1 49.62 70 TRP B N 1
ATOM 2685 C CA . TRP B 1 70 ? -8.461 29.688 10.352 1 49.62 70 TRP B CA 1
ATOM 2686 C C . TRP B 1 70 ? -8.445 28.672 9.211 1 49.62 70 TRP B C 1
ATOM 2688 O O . TRP B 1 70 ? -7.648 27.734 9.219 1 49.62 70 TRP B O 1
ATOM 2698 N N . PHE B 1 71 ? -9.609 28.75 8.336 1 52.97 71 PHE B N 1
ATOM 2699 C CA . PHE B 1 71 ? -9.688 27.766 7.273 1 52.97 71 PHE B CA 1
ATOM 2700 C C . PHE B 1 71 ? -9.641 28.438 5.906 1 52.97 71 PHE B C 1
ATOM 2702 O O . PHE B 1 71 ? -10.203 29.516 5.723 1 52.97 71 PHE B O 1
ATOM 2709 N N . SER B 1 72 ? -8.711 28.047 5.008 1 57 72 SER B N 1
ATOM 2710 C CA . SER B 1 72 ? -8.664 28.406 3.594 1 57 72 SER B CA 1
ATOM 2711 C C . SER B 1 72 ? -8.977 27.188 2.713 1 57 72 SER B C 1
ATOM 2713 O O . SER B 1 72 ? -8.141 26.312 2.553 1 57 72 SER B O 1
ATOM 2715 N N . PRO B 1 73 ? -10.195 27.062 2.188 1 57.12 73 PRO B N 1
ATOM 2716 C CA . PRO B 1 73 ? -10.562 25.938 1.34 1 57.12 73 PRO B CA 1
ATOM 2717 C C . PRO B 1 73 ? -9.875 25.969 -0.023 1 57.12 73 PRO B C 1
ATOM 2719 O O . PRO B 1 73 ? -9.695 27.047 -0.599 1 57.12 73 PRO B O 1
ATOM 2722 N N . VAL B 1 74 ? -9.297 24.906 -0.442 1 61.72 74 VAL B N 1
ATOM 2723 C CA . VAL B 1 74 ? -8.719 24.734 -1.772 1 61.72 74 VAL B CA 1
ATOM 2724 C C . VAL B 1 74 ? -9.367 23.547 -2.475 1 61.72 74 VAL B C 1
ATOM 2726 O O . VAL B 1 74 ? -9.594 22.5 -1.86 1 61.72 74 VAL B O 1
ATOM 2729 N N . VAL B 1 75 ? -9.867 23.781 -3.65 1 60.56 75 VAL B N 1
ATOM 2730 C CA . VAL B 1 75 ? -10.422 22.703 -4.449 1 60.56 75 VAL B CA 1
ATOM 2731 C C . VAL B 1 75 ? -9.344 22.156 -5.395 1 60.56 75 VAL B C 1
ATOM 2733 O O . VAL B 1 75 ? -8.727 22.906 -6.141 1 60.56 75 VAL B O 1
ATOM 2736 N N . MET B 1 76 ? -9.078 20.922 -5.246 1 68.75 76 MET B N 1
ATOM 2737 C CA . MET B 1 76 ? -8.086 20.266 -6.094 1 68.75 76 MET B CA 1
ATOM 2738 C C . MET B 1 76 ? -8.43 18.797 -6.293 1 68.75 76 MET B C 1
ATOM 2740 O O . MET B 1 76 ? -8.852 18.109 -5.355 1 68.75 76 MET B O 1
ATOM 2744 N N . ASP B 1 77 ? -8.312 18.375 -7.582 1 73.69 77 ASP B N 1
ATOM 2745 C CA . ASP B 1 77 ? -8.43 16.938 -7.836 1 73.69 77 ASP B CA 1
ATOM 2746 C C . ASP B 1 77 ? -7.129 16.219 -7.504 1 73.69 77 ASP B C 1
ATOM 2748 O O . ASP B 1 77 ? -6.172 16.25 -8.281 1 73.69 77 ASP B O 1
ATOM 2752 N N . LEU B 1 78 ? -7.145 15.469 -6.441 1 76.62 78 LEU B N 1
ATOM 2753 C CA . LEU B 1 78 ? -5.926 14.852 -5.926 1 76.62 78 LEU B CA 1
ATOM 2754 C C . LEU B 1 78 ? -5.492 13.688 -6.805 1 76.62 78 LEU B C 1
ATOM 2756 O O . LEU B 1 78 ? -4.32 13.297 -6.789 1 76.62 78 LEU B O 1
ATOM 2760 N N . ALA B 1 79 ? -6.406 13.148 -7.566 1 75.75 79 ALA B N 1
ATOM 2761 C CA . ALA B 1 79 ? -6.066 12 -8.406 1 75.75 79 ALA B CA 1
ATOM 2762 C C . ALA B 1 79 ? -5.207 12.43 -9.594 1 75.75 79 ALA B C 1
ATOM 2764 O O . ALA B 1 79 ? -4.48 11.609 -10.164 1 75.75 79 ALA B O 1
ATOM 2765 N N . THR B 1 80 ? -5.312 13.742 -9.945 1 79.56 80 THR B N 1
ATOM 2766 C CA . THR B 1 80 ? -4.625 14.164 -11.164 1 79.56 80 THR B CA 1
ATOM 2767 C C . THR B 1 80 ? -3.648 15.297 -10.859 1 79.56 80 THR B C 1
ATOM 2769 O O . THR B 1 80 ? -2.805 15.633 -11.695 1 79.56 80 THR B O 1
ATOM 2772 N N . ALA B 1 81 ? -3.707 15.844 -9.625 1 82.75 81 ALA B N 1
ATOM 2773 C CA . ALA B 1 81 ? -2.84 16.953 -9.258 1 82.75 81 ALA B CA 1
ATOM 2774 C C . ALA B 1 81 ? -1.368 16.562 -9.344 1 82.75 81 ALA B C 1
ATOM 2776 O O . ALA B 1 81 ? -1.013 15.414 -9.062 1 82.75 81 ALA B O 1
ATOM 2777 N N . LYS B 1 82 ? -0.582 17.531 -9.773 1 91.81 82 LYS B N 1
ATOM 2778 C CA . LYS B 1 82 ? 0.865 17.344 -9.859 1 91.81 82 LYS B CA 1
ATOM 2779 C C . LYS B 1 82 ? 1.58 18.109 -8.75 1 91.81 82 LYS B C 1
ATOM 2781 O O . LYS B 1 82 ? 0.957 18.875 -8.016 1 91.81 82 LYS B O 1
ATOM 2786 N N . ALA B 1 83 ? 2.879 17.812 -8.617 1 93.81 83 ALA B N 1
ATOM 2787 C CA . ALA B 1 83 ? 3.67 18.422 -7.543 1 93.81 83 ALA B CA 1
ATOM 2788 C C . ALA B 1 83 ? 3.576 19.953 -7.586 1 93.81 83 ALA B C 1
ATOM 2790 O O . ALA B 1 83 ? 3.41 20.594 -6.547 1 93.81 83 ALA B O 1
ATOM 2791 N N . MET B 1 84 ? 3.607 20.516 -8.781 1 93.5 84 MET B N 1
ATOM 2792 C CA . MET B 1 84 ? 3.6 21.969 -8.938 1 93.5 84 MET B CA 1
ATOM 2793 C C . MET B 1 84 ? 2.273 22.547 -8.469 1 93.5 84 MET B C 1
ATOM 2795 O O . MET B 1 84 ? 2.232 23.672 -7.949 1 93.5 84 MET B O 1
ATOM 2799 N N . ASP B 1 85 ? 1.218 21.797 -8.633 1 86.19 85 ASP B N 1
ATOM 2800 C CA . ASP B 1 85 ? -0.097 22.25 -8.188 1 86.19 85 ASP B CA 1
ATOM 2801 C C . ASP B 1 85 ? -0.15 22.375 -6.664 1 86.19 85 ASP B C 1
ATOM 2803 O O . ASP B 1 85 ? -0.647 23.375 -6.129 1 86.19 85 ASP B O 1
ATOM 2807 N N . TYR B 1 86 ? 0.382 21.375 -5.98 1 86.88 86 TYR B N 1
ATOM 2808 C CA . TYR B 1 86 ? 0.425 21.406 -4.52 1 86.88 86 TYR B CA 1
ATOM 2809 C C . TYR B 1 86 ? 1.3 22.547 -4.016 1 86.88 86 TYR B C 1
ATOM 2811 O O . TYR B 1 86 ? 0.91 23.266 -3.102 1 86.88 86 TYR B O 1
ATOM 2819 N N . GLU B 1 87 ? 2.449 22.734 -4.637 1 89.81 87 GLU B N 1
ATOM 2820 C CA . GLU B 1 87 ? 3.387 23.766 -4.215 1 89.81 87 GLU B CA 1
ATOM 2821 C C . GLU B 1 87 ? 2.781 25.156 -4.375 1 89.81 87 GLU B C 1
ATOM 2823 O O . GLU B 1 87 ? 2.881 25.984 -3.471 1 89.81 87 GLU B O 1
ATOM 2828 N N . ALA B 1 88 ? 2.223 25.359 -5.52 1 85.69 88 ALA B N 1
ATOM 2829 C CA . ALA B 1 88 ? 1.607 26.672 -5.773 1 85.69 88 ALA B CA 1
ATOM 2830 C C . ALA B 1 88 ? 0.494 26.953 -4.77 1 85.69 88 ALA B C 1
ATOM 2832 O O . ALA B 1 88 ? 0.423 28.047 -4.207 1 85.69 88 ALA B O 1
ATOM 2833 N N . THR B 1 89 ? -0.339 25.938 -4.508 1 79.12 89 THR B N 1
ATOM 2834 C CA . THR B 1 89 ? -1.467 26.078 -3.594 1 79.12 89 THR B CA 1
ATOM 2835 C C . THR B 1 89 ? -0.98 26.344 -2.172 1 79.12 89 THR B C 1
ATOM 2837 O O . THR B 1 89 ? -1.501 27.219 -1.482 1 79.12 89 THR B O 1
ATOM 2840 N N . LEU B 1 90 ? 0.031 25.609 -1.729 1 81.44 90 LEU B N 1
ATOM 2841 C CA . LEU B 1 90 ? 0.567 25.75 -0.381 1 81.44 90 LEU B CA 1
ATOM 2842 C C . LEU B 1 90 ? 1.23 27.125 -0.21 1 81.44 90 LEU B C 1
ATOM 2844 O O . LEU B 1 90 ? 1.056 27.781 0.82 1 81.44 90 LEU B O 1
ATOM 2848 N N . LYS B 1 91 ? 1.995 27.547 -1.235 1 81.31 91 LYS B N 1
ATOM 2849 C CA . LYS B 1 91 ? 2.648 28.859 -1.185 1 81.31 91 LYS B CA 1
ATOM 2850 C C . LYS B 1 91 ? 1.623 29.984 -1.111 1 81.31 91 LYS B C 1
ATOM 2852 O O . LYS B 1 91 ? 1.785 30.922 -0.337 1 81.31 91 LYS B O 1
ATOM 2857 N N . ASP B 1 92 ? 0.646 29.859 -1.864 1 71.56 92 ASP B N 1
ATOM 2858 C CA . ASP B 1 92 ? -0.38 30.891 -1.939 1 71.56 92 ASP B CA 1
ATOM 2859 C C . ASP B 1 92 ? -1.131 31.031 -0.616 1 71.56 92 ASP B C 1
ATOM 2861 O O . ASP B 1 92 ? -1.551 32.125 -0.237 1 71.56 92 ASP B O 1
ATOM 2865 N N . HIS B 1 93 ? -1.194 29.891 0.035 1 66.75 93 HIS B N 1
ATOM 2866 C CA . HIS B 1 93 ? -2.096 29.906 1.182 1 66.75 93 HIS B CA 1
ATOM 2867 C C . HIS B 1 93 ? -1.317 29.891 2.494 1 66.75 93 HIS B C 1
ATOM 2869 O O . HIS B 1 93 ? -1.822 30.344 3.525 1 66.75 93 HIS B O 1
ATOM 2875 N N . LEU B 1 94 ? -0.104 29.422 2.51 1 66.19 94 LEU B N 1
ATOM 2876 C CA . LEU B 1 94 ? 0.665 29.312 3.744 1 66.19 94 LEU B CA 1
ATOM 2877 C C . LEU B 1 94 ? 1.908 30.203 3.688 1 66.19 94 LEU B C 1
ATOM 2879 O O . LEU B 1 94 ? 2.443 30.594 4.727 1 66.19 94 LEU B O 1
ATOM 2883 N N . GLY B 1 95 ? 2.602 30.469 2.506 1 58.38 95 GLY B N 1
ATOM 2884 C CA . GLY B 1 95 ? 3.889 31.125 2.367 1 58.38 95 GLY B CA 1
ATOM 2885 C C . GLY B 1 95 ? 3.824 32.625 2.621 1 58.38 95 GLY B C 1
ATOM 2886 O O . GLY B 1 95 ? 4.734 33.188 3.223 1 58.38 95 GLY B O 1
ATOM 2887 N N . THR B 1 96 ? 3.115 33.344 1.841 1 54.78 96 THR B N 1
ATOM 2888 C CA . THR B 1 96 ? 3.316 34.781 1.68 1 54.78 96 THR B CA 1
ATOM 2889 C C . THR B 1 96 ? 2.818 35.531 2.908 1 54.78 96 THR B C 1
ATOM 2891 O O . THR B 1 96 ? 3.389 36.562 3.283 1 54.78 96 THR B O 1
ATOM 2894 N N . GLY B 1 97 ? 1.669 35.312 3.307 1 49.47 97 GLY B N 1
ATOM 2895 C CA . GLY B 1 97 ? 0.999 36.375 4.016 1 49.47 97 GLY B CA 1
ATOM 2896 C C . GLY B 1 97 ? 1.242 36.344 5.512 1 49.47 97 GLY B C 1
ATOM 2897 O O . GLY B 1 97 ? 0.671 37.156 6.254 1 49.47 97 GLY B O 1
ATOM 2898 N N . GLN B 1 98 ? 2.07 35.281 5.93 1 53.12 98 GLN B N 1
ATOM 2899 C CA . GLN B 1 98 ? 2.041 35.281 7.387 1 53.12 98 GLN B CA 1
ATOM 2900 C C . GLN B 1 98 ? 3.229 36.062 7.945 1 53.12 98 GLN B C 1
ATOM 2902 O O . GLN B 1 98 ? 4.379 35.812 7.59 1 53.12 98 GLN B O 1
ATOM 2907 N N . SER B 1 99 ? 3.092 37.281 8.359 1 55.09 99 SER B N 1
ATOM 2908 C CA . SER B 1 99 ? 4.094 38.094 9.031 1 55.09 99 SER B CA 1
ATOM 2909 C C . SER B 1 99 ? 4.84 37.312 10.094 1 55.09 99 SER B C 1
ATOM 2911 O O . SER B 1 99 ? 6.039 37.5 10.297 1 55.09 99 SER B O 1
ATOM 2913 N N . THR B 1 100 ? 4.098 36.344 10.797 1 57.75 100 THR B N 1
ATOM 2914 C CA . THR B 1 100 ? 4.746 35.531 11.812 1 57.75 100 THR B CA 1
ATOM 2915 C C . THR B 1 100 ? 4.539 34.031 11.516 1 57.75 100 THR B C 1
ATOM 2917 O O . THR B 1 100 ? 3.42 33.594 11.234 1 57.75 100 THR B O 1
ATOM 2920 N N . PRO B 1 101 ? 5.609 33.344 11.445 1 62.38 101 PRO B N 1
ATOM 2921 C CA . PRO B 1 101 ? 5.484 31.891 11.203 1 62.38 101 PRO B CA 1
ATOM 2922 C C . PRO B 1 101 ? 4.664 31.188 12.281 1 62.38 101 PRO B C 1
ATOM 2924 O O . PRO B 1 101 ? 4.668 31.609 13.438 1 62.38 101 PRO B O 1
ATOM 2927 N N . PRO B 1 102 ? 3.996 30.188 11.859 1 68.44 102 PRO B N 1
ATOM 2928 C CA . PRO B 1 102 ? 3.242 29.422 12.859 1 68.44 102 PRO B CA 1
ATOM 2929 C C . PRO B 1 102 ? 4.145 28.625 13.797 1 68.44 102 PRO B C 1
ATOM 2931 O O . PRO B 1 102 ? 5.234 28.203 13.398 1 68.44 102 PRO B O 1
ATOM 2934 N N . GLY B 1 103 ? 3.719 28.562 15.07 1 70 103 GLY B N 1
ATOM 2935 C CA . GLY B 1 103 ? 4.465 27.734 16 1 70 103 GLY B CA 1
ATOM 2936 C C . GLY B 1 103 ? 4.301 26.25 15.75 1 70 103 GLY B C 1
ATOM 2937 O O . GLY B 1 103 ? 5.191 25.453 16.062 1 70 103 GLY B O 1
ATOM 2938 N N . GLN B 1 104 ? 3.109 25.906 15.148 1 77.31 104 GLN B N 1
ATOM 2939 C CA . GLN B 1 104 ? 2.801 24.516 14.891 1 77.31 104 GLN B CA 1
ATOM 2940 C C . GLN B 1 104 ? 2.047 24.344 13.57 1 77.31 104 GLN B C 1
ATOM 2942 O O . GLN B 1 104 ? 1.272 25.219 13.188 1 77.31 104 GLN B O 1
ATOM 2947 N N . ALA B 1 105 ? 2.385 23.297 12.891 1 78.75 105 ALA B N 1
ATOM 2948 C CA . ALA B 1 105 ? 1.678 22.938 11.672 1 78.75 105 ALA B CA 1
ATOM 2949 C C . ALA B 1 105 ? 1.214 21.484 11.719 1 78.75 105 ALA B C 1
ATOM 2951 O O . ALA B 1 105 ? 2.008 20.578 12 1 78.75 105 ALA B O 1
ATOM 2952 N N . LEU B 1 106 ? -0.083 21.25 11.523 1 80.94 106 LEU B N 1
ATOM 2953 C CA . LEU B 1 106 ? -0.658 19.906 11.445 1 80.94 106 LEU B CA 1
ATOM 2954 C C . LEU B 1 106 ? -1.12 19.594 10.031 1 80.94 106 LEU B C 1
ATOM 2956 O O . LEU B 1 106 ? -1.832 20.391 9.414 1 80.94 106 LEU B O 1
ATOM 2960 N N . LEU B 1 107 ? -0.686 18.531 9.492 1 85.19 107 LEU B N 1
ATOM 2961 C CA . LEU B 1 107 ? -1.156 18.031 8.203 1 85.19 107 LEU B CA 1
ATOM 2962 C C . LEU B 1 107 ? -1.957 16.75 8.375 1 85.19 107 LEU B C 1
ATOM 2964 O O . LEU B 1 107 ? -1.442 15.758 8.891 1 85.19 107 LEU B O 1
ATOM 2968 N N . PHE B 1 108 ? -3.248 16.766 8.008 1 84.38 108 PHE B N 1
ATOM 2969 C CA . PHE B 1 108 ? -4.113 15.594 8.039 1 84.38 108 PHE B CA 1
ATOM 2970 C C . PHE B 1 108 ? -4.312 15.023 6.645 1 84.38 108 PHE B C 1
ATOM 2972 O O . PHE B 1 108 ? -4.871 15.688 5.77 1 84.38 108 PHE B O 1
ATOM 2979 N N . HIS B 1 109 ? -3.812 13.891 6.438 1 87.38 109 HIS B N 1
ATOM 2980 C CA . HIS B 1 109 ? -4.156 13.141 5.234 1 87.38 109 HIS B CA 1
ATOM 2981 C C . HIS B 1 109 ? -5.43 12.32 5.441 1 87.38 109 HIS B C 1
ATOM 2983 O O . HIS B 1 109 ? -5.367 11.172 5.895 1 87.38 109 HIS B O 1
ATOM 2989 N N . ASN B 1 110 ? -6.52 12.875 5 1 81.62 110 ASN B N 1
ATOM 2990 C CA . ASN B 1 110 ? -7.828 12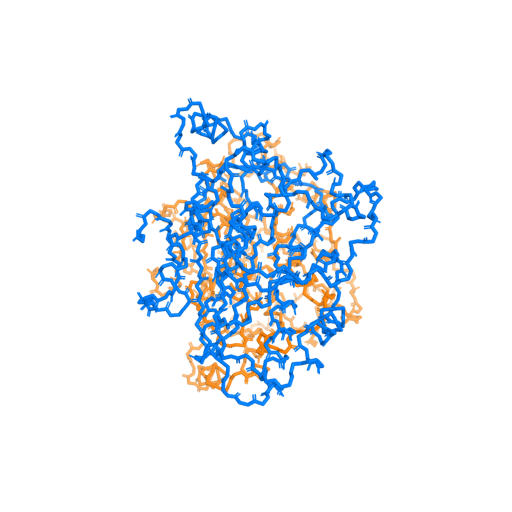.273 5.242 1 81.62 110 ASN B CA 1
ATOM 2991 C C . ASN B 1 110 ? -8.461 11.773 3.949 1 81.62 110 ASN B C 1
ATOM 2993 O O . ASN B 1 110 ? -9.258 10.836 3.967 1 81.62 110 ASN B O 1
ATOM 2997 N N . ALA B 1 111 ? -8.047 12.445 2.869 1 74.88 111 ALA B N 1
ATOM 2998 C CA . ALA B 1 111 ? -8.656 12.062 1.597 1 74.88 111 ALA B CA 1
ATOM 2999 C C . ALA B 1 111 ? -8.414 10.594 1.292 1 74.88 111 ALA B C 1
ATOM 3001 O O . ALA B 1 111 ? -7.32 10.07 1.521 1 74.88 111 ALA B O 1
ATOM 3002 N N . GLY B 1 112 ? -9.469 9.93 0.947 1 81.44 112 GLY B N 1
ATOM 3003 C CA . GLY B 1 112 ? -9.43 8.523 0.589 1 81.44 112 GLY B CA 1
ATOM 3004 C C . GLY B 1 112 ? -10.773 7.977 0.148 1 81.44 112 GLY B C 1
ATOM 3005 O O . GLY B 1 112 ? -11.805 8.617 0.349 1 81.44 112 GLY B O 1
ATOM 3006 N N . SER B 1 113 ? -10.758 6.91 -0.482 1 87.31 113 SER B N 1
ATOM 3007 C CA . SER B 1 113 ? -11.961 6.23 -0.938 1 87.31 113 SER B CA 1
ATOM 3008 C C . SER B 1 113 ? -11.891 4.73 -0.662 1 87.31 113 SER B C 1
ATOM 3010 O O . SER B 1 113 ? -10.805 4.188 -0.441 1 87.31 113 SER B O 1
ATOM 3012 N N . LEU B 1 114 ? -13.07 4.172 -0.665 1 91.38 114 LEU B N 1
ATOM 3013 C CA . LEU B 1 114 ? -13.133 2.727 -0.466 1 91.38 114 LEU B CA 1
ATOM 3014 C C . LEU B 1 114 ? -12.633 1.985 -1.7 1 91.38 114 LEU B C 1
ATOM 3016 O O . LEU B 1 114 ? -12.117 0.871 -1.592 1 91.38 114 LEU B O 1
ATOM 3020 N N . GLY B 1 115 ? -12.773 2.697 -2.855 1 91.75 115 GLY B N 1
ATOM 3021 C CA . GLY B 1 115 ? -12.562 1.989 -4.109 1 91.75 115 GLY B CA 1
ATOM 3022 C C . GLY B 1 115 ? -13.656 0.974 -4.406 1 91.75 115 GLY B C 1
ATOM 3023 O O . GLY B 1 115 ? -14.797 1.137 -3.973 1 91.75 115 GLY B O 1
ATOM 3024 N N . THR B 1 116 ? -13.305 0.018 -5.27 1 94.12 116 THR B N 1
ATOM 3025 C CA . THR B 1 116 ? -14.234 -1.059 -5.602 1 94.12 116 THR B CA 1
ATOM 3026 C C . THR B 1 116 ? -14.312 -2.072 -4.465 1 94.12 116 THR B C 1
ATOM 3028 O O . THR B 1 116 ? -13.305 -2.648 -4.066 1 94.12 116 THR B O 1
ATOM 3031 N N . VAL B 1 117 ? -15.508 -2.266 -3.932 1 97.69 117 VAL B N 1
ATOM 3032 C CA . VAL B 1 117 ? -15.68 -3.189 -2.816 1 97.69 117 VAL B CA 1
ATOM 3033 C C . VAL B 1 117 ? -16.25 -4.512 -3.324 1 97.69 117 VAL B C 1
ATOM 3035 O O . VAL B 1 117 ? -17.312 -4.957 -2.867 1 97.69 117 VAL B O 1
ATOM 3038 N N . LYS B 1 118 ? -15.531 -5.109 -4.188 1 98.19 118 LYS B N 1
ATOM 3039 C CA . LYS B 1 118 ? -15.789 -6.406 -4.801 1 98.19 118 LYS B CA 1
ATOM 3040 C C . LYS B 1 118 ? -14.656 -7.391 -4.508 1 98.19 118 LYS B C 1
ATOM 3042 O O . LYS B 1 118 ? -13.562 -6.984 -4.105 1 98.19 118 LYS B O 1
ATOM 3047 N N . TYR B 1 119 ? -15.023 -8.625 -4.676 1 98.56 119 TYR B N 1
ATOM 3048 C CA . TYR B 1 119 ? -13.992 -9.641 -4.492 1 98.56 119 TYR B CA 1
ATOM 3049 C C . TYR B 1 119 ? -12.836 -9.43 -5.461 1 98.56 119 TYR B C 1
ATOM 3051 O O . TYR B 1 119 ? -13.039 -8.984 -6.594 1 98.56 119 TYR B O 1
ATOM 3059 N N . LEU B 1 120 ? -11.625 -9.789 -5.051 1 98.5 120 LEU B N 1
ATOM 3060 C CA . LEU B 1 120 ? -10.414 -9.57 -5.832 1 98.5 120 LEU B CA 1
ATOM 3061 C C . LEU B 1 120 ? -10.5 -10.281 -7.18 1 98.5 120 LEU B C 1
ATOM 3063 O O . LEU B 1 120 ? -10.023 -9.766 -8.195 1 98.5 120 LEU B O 1
ATOM 3067 N N . ARG B 1 121 ? -11.133 -11.43 -7.23 1 97.31 121 ARG B N 1
ATOM 3068 C CA . ARG B 1 121 ? -11.227 -12.211 -8.461 1 97.31 121 ARG B CA 1
ATOM 3069 C C . ARG B 1 121 ? -12.047 -11.477 -9.516 1 97.31 121 ARG B C 1
ATOM 3071 O O . ARG B 1 121 ? -12 -11.828 -10.695 1 97.31 121 ARG B O 1
ATOM 3078 N N . GLU B 1 122 ? -12.789 -10.484 -9.133 1 97.62 122 GLU B N 1
ATOM 3079 C CA . GLU B 1 122 ? -13.672 -9.781 -10.055 1 97.62 122 GLU B CA 1
ATOM 3080 C C . GLU B 1 122 ? -13.008 -8.516 -10.594 1 97.62 122 GLU B C 1
ATOM 3082 O O . GLU B 1 122 ? -13.555 -7.844 -11.469 1 97.62 122 GLU B O 1
ATOM 3087 N N . MET B 1 123 ? -11.844 -8.18 -10.109 1 97.81 123 MET B N 1
ATOM 3088 C CA . MET B 1 123 ? -11.141 -6.973 -10.547 1 97.81 123 MET B CA 1
ATOM 3089 C C . MET B 1 123 ? -10.68 -7.105 -11.992 1 97.81 123 MET B C 1
ATOM 3091 O O . MET B 1 123 ? -9.977 -8.055 -12.336 1 97.81 123 MET B O 1
ATOM 3095 N N . ASP B 1 124 ? -11.078 -6.109 -12.867 1 96.88 124 ASP B N 1
ATOM 3096 C CA . ASP B 1 124 ? -10.727 -6.238 -14.273 1 96.88 124 ASP B CA 1
ATOM 3097 C C . ASP B 1 124 ? -10.555 -4.867 -14.93 1 96.88 124 ASP B C 1
ATOM 3099 O O . ASP B 1 124 ? -10.438 -4.766 -16.156 1 96.88 124 ASP B O 1
ATOM 3103 N N . ASP B 1 125 ? -10.594 -3.83 -14.18 1 97.06 125 ASP B N 1
ATOM 3104 C CA . ASP B 1 125 ? -10.523 -2.48 -14.734 1 97.06 125 ASP B CA 1
ATOM 3105 C C . ASP B 1 125 ? -9.227 -1.788 -14.32 1 97.06 125 ASP B C 1
ATOM 3107 O O . ASP B 1 125 ? -9.156 -1.169 -13.258 1 97.06 125 ASP B O 1
ATOM 3111 N N . ALA B 1 126 ? -8.242 -1.767 -15.164 1 95.5 126 ALA B N 1
ATOM 3112 C CA . ALA B 1 126 ? -6.918 -1.21 -14.898 1 95.5 126 ALA B CA 1
ATOM 3113 C C . ALA B 1 126 ? -7.004 0.284 -14.602 1 95.5 126 ALA B C 1
ATOM 3115 O O . ALA B 1 126 ? -6.293 0.788 -13.727 1 95.5 126 ALA B O 1
ATOM 3116 N N . THR B 1 127 ? -7.828 0.916 -15.344 1 94.62 127 THR B N 1
ATOM 3117 C CA . THR B 1 127 ? -7.961 2.357 -15.18 1 94.62 127 THR B CA 1
ATOM 3118 C C . THR B 1 127 ? -8.508 2.693 -13.789 1 94.62 127 THR B C 1
ATOM 3120 O O . THR B 1 127 ? -8.023 3.619 -13.133 1 94.62 127 THR B O 1
ATOM 3123 N N . ARG B 1 128 ? -9.453 1.952 -13.352 1 95.25 128 ARG B N 1
ATOM 3124 C CA . ARG B 1 128 ? -10.039 2.17 -12.031 1 95.25 128 ARG B CA 1
ATOM 3125 C C . ARG B 1 128 ? -9.023 1.896 -10.93 1 95.25 128 ARG B C 1
ATOM 3127 O O . ARG B 1 128 ? -8.969 2.615 -9.93 1 95.25 128 ARG B O 1
ATOM 3134 N N . LEU B 1 129 ? -8.242 0.893 -11.117 1 97.44 129 LEU B N 1
ATOM 3135 C CA . LEU B 1 129 ? -7.195 0.586 -10.148 1 97.44 129 LEU B CA 1
ATOM 3136 C C . LEU B 1 129 ? -6.164 1.708 -10.086 1 97.44 129 LEU B C 1
ATOM 3138 O O . LEU B 1 129 ? -5.801 2.164 -9 1 97.44 129 LEU B O 1
ATOM 3142 N N . SER B 1 130 ? -5.73 2.143 -11.234 1 94.75 130 SER B N 1
ATOM 3143 C CA . SER B 1 130 ? -4.754 3.223 -11.289 1 94.75 130 SER B CA 1
ATOM 3144 C C . SER B 1 130 ? -5.285 4.484 -10.625 1 94.75 130 SER B C 1
ATOM 3146 O O . SER B 1 130 ? -4.578 5.121 -9.836 1 94.75 130 SER B O 1
ATOM 3148 N N . THR B 1 131 ? -6.488 4.785 -10.961 1 91.19 131 THR B N 1
ATOM 3149 C CA . THR B 1 131 ? -7.113 5.973 -10.383 1 91.19 131 THR B CA 1
ATOM 3150 C C . THR B 1 131 ? -7.211 5.852 -8.867 1 91.19 131 THR B C 1
ATOM 3152 O O . THR B 1 131 ? -6.988 6.828 -8.148 1 91.19 131 THR B O 1
ATOM 3155 N N . TYR B 1 132 ? -7.539 4.715 -8.406 1 94.69 132 TYR B N 1
ATOM 3156 C CA . TYR B 1 132 ? -7.664 4.496 -6.969 1 94.69 132 TYR B CA 1
ATOM 3157 C C . TYR B 1 132 ? -6.336 4.734 -6.262 1 94.69 132 TYR B C 1
ATOM 3159 O O . TYR B 1 132 ? -6.281 5.457 -5.262 1 94.69 132 TYR B O 1
ATOM 3167 N N . PHE B 1 133 ? -5.266 4.195 -6.746 1 96.88 133 PHE B N 1
ATOM 3168 C CA . PHE B 1 133 ? -3.986 4.289 -6.051 1 96.88 133 PHE B CA 1
ATOM 3169 C C . PHE B 1 133 ? -3.359 5.664 -6.254 1 96.88 133 PHE B C 1
ATOM 3171 O O . PHE B 1 133 ? -2.625 6.148 -5.391 1 96.88 133 PHE B O 1
ATOM 3178 N N . ASP B 1 134 ? -3.668 6.285 -7.363 1 92 134 ASP B N 1
ATOM 3179 C CA . ASP B 1 134 ? -3.242 7.668 -7.535 1 92 134 ASP B CA 1
ATOM 3180 C C . ASP B 1 134 ? -3.863 8.57 -6.469 1 92 134 ASP B C 1
ATOM 3182 O O . ASP B 1 134 ? -3.174 9.398 -5.867 1 92 134 ASP B O 1
ATOM 3186 N N . LEU B 1 135 ? -5.09 8.328 -6.227 1 89.44 135 LEU B N 1
ATOM 3187 C CA . LEU B 1 135 ? -5.809 9.133 -5.246 1 89.44 135 LEU B CA 1
ATOM 3188 C C . LEU B 1 135 ? -5.348 8.812 -3.83 1 89.44 135 LEU B C 1
ATOM 3190 O O . LEU B 1 135 ? -5.098 9.719 -3.031 1 89.44 135 LEU B O 1
ATOM 3194 N N . ASN B 1 136 ? -5.207 7.559 -3.549 1 93.25 136 ASN B N 1
ATOM 3195 C CA . ASN B 1 136 ? -5.098 7.141 -2.156 1 93.25 136 ASN B CA 1
ATOM 3196 C C . ASN B 1 136 ? -3.639 7.02 -1.72 1 93.25 136 ASN B C 1
ATOM 3198 O O . ASN B 1 136 ? -3.346 6.957 -0.524 1 93.25 136 ASN B O 1
ATOM 3202 N N . ILE B 1 137 ? -2.682 6.98 -2.689 1 97.19 137 ILE B N 1
ATOM 3203 C CA . ILE B 1 137 ? -1.288 6.828 -2.287 1 97.19 137 ILE B CA 1
ATOM 3204 C C . ILE B 1 137 ? -0.439 7.914 -2.943 1 97.19 137 ILE B C 1
ATOM 3206 O O . ILE B 1 137 ? 0.18 8.727 -2.254 1 97.19 137 ILE B O 1
ATOM 3210 N N . SER B 1 138 ? -0.498 8.016 -4.25 1 95.88 138 SER B N 1
ATOM 3211 C CA . SER B 1 138 ? 0.381 8.938 -4.965 1 95.88 138 SER B CA 1
ATOM 3212 C C . SER B 1 138 ? 0.111 10.383 -4.562 1 95.88 138 SER B C 1
ATOM 3214 O O . SER B 1 138 ? 1.045 11.156 -4.348 1 95.88 138 SER B O 1
ATOM 3216 N N . SER B 1 139 ? -1.144 10.703 -4.477 1 89.56 139 SER B N 1
ATOM 3217 C CA . SER B 1 139 ? -1.499 12.07 -4.117 1 89.56 139 SER B CA 1
ATOM 3218 C C . SER B 1 139 ? -0.984 12.43 -2.729 1 89.56 139 SER B C 1
ATOM 3220 O O . SER B 1 139 ? -0.531 13.547 -2.5 1 89.56 139 SER B O 1
ATOM 3222 N N . VAL B 1 140 ? -1.035 11.477 -1.836 1 93.62 140 VAL B N 1
ATOM 3223 C CA . VAL B 1 140 ? -0.586 11.656 -0.459 1 93.62 140 VAL B CA 1
ATOM 3224 C C . VAL B 1 140 ? 0.92 11.906 -0.435 1 93.62 140 VAL B C 1
ATOM 3226 O O . VAL B 1 140 ? 1.398 12.789 0.279 1 93.62 140 VAL B O 1
ATOM 3229 N N . ILE B 1 141 ? 1.653 11.172 -1.206 1 97.75 141 ILE B N 1
ATOM 3230 C CA . ILE B 1 141 ? 3.104 11.305 -1.284 1 97.75 141 ILE B CA 1
ATOM 3231 C C . ILE B 1 141 ? 3.463 12.703 -1.792 1 97.75 141 ILE B C 1
ATOM 3233 O O . ILE B 1 141 ? 4.293 13.391 -1.196 1 97.75 141 ILE B O 1
ATOM 3237 N N . LEU B 1 142 ? 2.832 13.117 -2.85 1 94.38 142 LEU B N 1
ATOM 3238 C CA . LEU B 1 142 ? 3.152 14.398 -3.484 1 94.38 142 LEU B CA 1
ATOM 3239 C C . LEU B 1 142 ? 2.781 15.562 -2.576 1 94.38 142 LEU B C 1
ATOM 3241 O O . LEU B 1 142 ? 3.564 16.5 -2.412 1 94.38 142 LEU B O 1
ATOM 3245 N N . LEU B 1 143 ? 1.611 15.492 -1.999 1 91.06 143 LEU B N 1
ATOM 3246 C CA . LEU B 1 143 ? 1.169 16.562 -1.106 1 91.06 143 LEU B CA 1
ATOM 3247 C C . LEU B 1 143 ? 2.072 16.656 0.118 1 91.06 143 LEU B C 1
ATOM 3249 O O . LEU B 1 143 ? 2.477 17.75 0.515 1 91.06 143 LEU B O 1
ATOM 3253 N N . ASN B 1 144 ? 2.344 15.492 0.7 1 94.44 144 ASN B N 1
ATOM 3254 C CA . ASN B 1 144 ? 3.223 15.484 1.865 1 94.44 144 ASN B CA 1
ATOM 3255 C C . ASN B 1 144 ? 4.594 16.078 1.539 1 94.44 144 ASN B C 1
ATOM 3257 O O . ASN B 1 144 ? 5.137 16.859 2.316 1 94.44 144 ASN B O 1
ATOM 3261 N N . ALA B 1 145 ? 5.156 15.688 0.426 1 96.88 145 ALA B N 1
ATOM 3262 C CA . ALA B 1 145 ? 6.461 16.188 0.006 1 96.88 145 ALA B CA 1
ATOM 3263 C C . ALA B 1 145 ? 6.434 17.719 -0.152 1 96.88 145 ALA B C 1
ATOM 3265 O O . ALA B 1 145 ? 7.312 18.406 0.357 1 96.88 145 ALA B O 1
ATOM 3266 N N . ALA B 1 146 ? 5.441 18.203 -0.843 1 91.88 146 ALA B N 1
ATOM 3267 C CA . ALA B 1 146 ? 5.305 19.641 -1.054 1 91.88 146 ALA B CA 1
ATOM 3268 C C . ALA B 1 146 ? 5.191 20.391 0.275 1 91.88 146 ALA B C 1
ATOM 3270 O O . ALA B 1 146 ? 5.816 21.438 0.462 1 91.88 146 ALA B O 1
ATOM 3271 N N . PHE B 1 147 ? 4.406 19.844 1.171 1 88.88 147 PHE B N 1
ATOM 3272 C CA . PHE B 1 147 ? 4.219 20.438 2.49 1 88.88 147 PHE B CA 1
ATOM 3273 C C . PHE B 1 147 ? 5.535 20.484 3.254 1 88.88 147 PHE B C 1
ATOM 3275 O O . PHE B 1 147 ? 5.898 21.531 3.818 1 88.88 147 PHE B O 1
ATOM 3282 N N . MET B 1 148 ? 6.254 19.391 3.242 1 92.19 148 MET B N 1
ATOM 3283 C CA . MET B 1 148 ? 7.52 19.312 3.969 1 92.19 148 MET B CA 1
ATOM 3284 C C . MET B 1 148 ? 8.539 20.281 3.393 1 92.19 148 MET B C 1
ATOM 3286 O O . MET B 1 148 ? 9.297 20.906 4.137 1 92.19 148 MET B O 1
ATOM 3290 N N . ARG B 1 149 ? 8.547 20.438 2.1 1 92.75 149 ARG B N 1
ATOM 3291 C CA . ARG B 1 149 ? 9.453 21.391 1.47 1 92.75 149 ARG B CA 1
ATOM 3292 C C . ARG B 1 149 ? 9.102 22.828 1.858 1 92.75 149 ARG B C 1
ATOM 3294 O O . ARG B 1 149 ? 9.984 23.641 2.139 1 92.75 149 ARG B O 1
ATOM 3301 N N . LEU B 1 150 ? 7.859 23.109 1.874 1 86.38 150 LEU B N 1
ATOM 3302 C CA . LEU B 1 150 ? 7.422 24.438 2.27 1 86.38 150 LEU B CA 1
ATOM 3303 C C . LEU B 1 150 ? 7.836 24.75 3.705 1 86.38 150 LEU B C 1
ATOM 3305 O O . LEU B 1 150 ? 8.367 25.812 3.988 1 86.38 150 LEU B O 1
ATOM 3309 N N . ILE B 1 151 ? 7.602 23.797 4.621 1 84.19 151 ILE B N 1
ATOM 3310 C CA . ILE B 1 151 ? 7.91 23.969 6.039 1 84.19 151 ILE B CA 1
ATOM 3311 C C . ILE B 1 151 ? 9.398 24.25 6.211 1 84.19 151 ILE B C 1
ATOM 3313 O O . ILE B 1 151 ? 9.797 25.047 7.059 1 84.19 151 ILE B O 1
ATOM 3317 N N . SER B 1 152 ? 10.164 23.594 5.434 1 87.31 152 SER B N 1
ATOM 3318 C CA . SER B 1 152 ? 11.609 23.734 5.543 1 87.31 152 SER B CA 1
ATOM 3319 C C . SER B 1 152 ? 12.062 25.125 5.121 1 87.31 152 SER B C 1
ATOM 3321 O O . SER B 1 152 ? 13.18 25.547 5.438 1 87.31 152 SER B O 1
ATOM 3323 N N . THR B 1 153 ? 11.227 25.859 4.371 1 84.69 153 THR B N 1
ATOM 3324 C CA . THR B 1 153 ? 11.594 27.188 3.902 1 84.69 153 THR B CA 1
ATOM 3325 C C . THR B 1 153 ? 11.172 28.25 4.914 1 84.69 153 THR B C 1
ATOM 3327 O O . THR B 1 153 ? 11.594 29.406 4.82 1 84.69 153 THR B O 1
ATOM 3330 N N . LEU B 1 154 ? 10.32 27.844 5.812 1 76.94 154 LEU B N 1
ATOM 3331 C CA . LEU B 1 154 ? 9.812 28.812 6.785 1 76.94 154 LEU B CA 1
ATOM 3332 C C . LEU B 1 154 ? 10.883 29.141 7.82 1 76.94 154 LEU B C 1
ATOM 3334 O O . LEU B 1 154 ? 11.672 28.281 8.211 1 76.94 154 LEU B O 1
ATOM 3338 N N . SER B 1 155 ? 10.898 30.469 8.117 1 72.31 155 SER B N 1
ATOM 3339 C CA . SER B 1 155 ? 11.828 30.922 9.141 1 72.31 155 SER B CA 1
ATOM 3340 C C . SER B 1 155 ? 11.367 30.516 10.531 1 72.31 155 SER B C 1
ATOM 3342 O O . SER B 1 155 ? 10.172 30.5 10.82 1 72.31 155 SER B O 1
ATOM 3344 N N . GLY B 1 156 ? 12.211 30.047 11.383 1 70.25 156 GLY B N 1
ATOM 3345 C CA . GLY B 1 156 ? 11.875 29.703 12.758 1 70.25 156 GLY B CA 1
ATOM 3346 C C . GLY B 1 156 ? 11.602 28.234 12.953 1 70.25 156 GLY B C 1
ATOM 3347 O O . GLY B 1 156 ? 11.523 27.469 11.977 1 70.25 156 GLY B O 1
ATOM 3348 N N . LYS B 1 157 ? 11.477 27.938 14.18 1 78.94 157 LYS B N 1
ATOM 3349 C CA . LYS B 1 157 ? 11.195 26.531 14.508 1 78.94 157 LYS B CA 1
ATOM 3350 C C . LYS B 1 157 ? 9.695 26.25 14.5 1 78.94 157 LYS B C 1
ATOM 3352 O O . LYS B 1 157 ? 8.93 26.922 15.195 1 78.94 157 LYS B O 1
ATOM 3357 N N . VAL B 1 158 ? 9.164 25.453 13.539 1 80.06 158 VAL B N 1
ATOM 3358 C CA . VAL B 1 158 ? 7.773 25.031 13.445 1 80.06 158 VAL B CA 1
ATOM 3359 C C . VAL B 1 158 ? 7.633 23.578 13.898 1 80.06 158 VAL B C 1
ATOM 3361 O O . VAL B 1 158 ? 8.359 22.703 13.43 1 80.06 158 VAL B O 1
ATOM 3364 N N . ILE B 1 159 ? 6.852 23.375 14.953 1 82.81 159 ILE B N 1
ATOM 3365 C CA . ILE B 1 159 ? 6.531 22.016 15.344 1 82.81 159 ILE B CA 1
ATOM 3366 C C . ILE B 1 159 ? 5.57 21.391 14.328 1 82.81 159 ILE B C 1
ATOM 3368 O O . ILE B 1 159 ? 4.5 21.953 14.062 1 82.81 159 ILE B O 1
ATOM 3372 N N . VAL B 1 160 ? 5.984 20.281 13.766 1 88 160 VAL B N 1
ATOM 3373 C CA . VAL B 1 160 ? 5.191 19.703 12.688 1 88 160 VAL B CA 1
ATOM 3374 C C . VAL B 1 160 ? 4.648 18.344 13.125 1 88 160 VAL B C 1
ATOM 3376 O O . VAL B 1 160 ? 5.395 17.5 13.633 1 88 160 VAL B O 1
ATOM 3379 N N . LYS B 1 161 ? 3.32 18.125 13 1 88 161 LYS B N 1
ATOM 3380 C CA . LYS B 1 161 ? 2.678 16.828 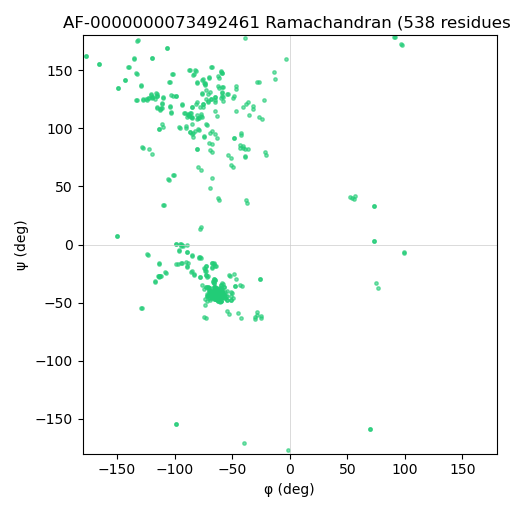13.156 1 88 161 LYS B CA 1
ATOM 3381 C C . LYS B 1 161 ? 1.944 16.422 11.883 1 88 161 LYS B C 1
ATOM 3383 O O . LYS B 1 161 ? 1.229 17.234 11.281 1 88 161 LYS B O 1
ATOM 3388 N N . VAL B 1 162 ? 2.178 15.281 11.398 1 92.5 162 VAL B N 1
ATOM 3389 C CA . VAL B 1 162 ? 1.494 14.719 10.242 1 92.5 162 VAL B CA 1
ATOM 3390 C C . VAL B 1 162 ? 0.602 13.555 10.68 1 92.5 162 VAL B C 1
ATOM 3392 O O . VAL B 1 162 ? 1.078 12.594 11.281 1 92.5 162 VAL B O 1
ATOM 3395 N N . ILE B 1 163 ? -0.724 13.672 10.406 1 91.06 163 ILE B N 1
ATOM 3396 C CA . ILE B 1 163 ? -1.694 12.648 10.797 1 91.06 163 ILE B CA 1
ATOM 3397 C C . ILE B 1 163 ? -2.25 11.969 9.547 1 91.06 163 ILE B C 1
ATOM 3399 O O . ILE B 1 163 ? -2.84 12.633 8.68 1 91.06 163 ILE B O 1
ATOM 3403 N N . ASN B 1 164 ? -2.004 10.742 9.398 1 95.25 164 ASN B N 1
ATOM 3404 C CA . ASN B 1 164 ? -2.639 9.906 8.391 1 95.25 164 ASN B CA 1
ATOM 3405 C C . ASN B 1 164 ? -3.904 9.242 8.922 1 95.25 164 ASN B C 1
ATOM 3407 O O . ASN B 1 164 ? -3.842 8.445 9.859 1 95.25 164 ASN B O 1
ATOM 3411 N N . VAL B 1 165 ? -5.027 9.617 8.383 1 91.94 165 VAL B N 1
ATOM 3412 C CA . VAL B 1 165 ? -6.27 8.961 8.766 1 91.94 165 VAL B CA 1
ATOM 3413 C C . VAL B 1 165 ? -6.309 7.547 8.188 1 91.94 165 VAL B C 1
ATOM 3415 O O . VAL B 1 165 ? -6.605 7.367 7.004 1 91.94 165 VAL B O 1
ATOM 3418 N N . SER B 1 166 ? -6.062 6.578 9 1 96.75 166 SER B N 1
ATOM 3419 C CA . SER B 1 166 ? -5.922 5.168 8.656 1 96.75 166 SER B CA 1
ATOM 3420 C C . SER B 1 166 ? -7.211 4.402 8.93 1 96.75 166 SER B C 1
ATOM 3422 O O . SER B 1 166 ? -8.305 4.934 8.734 1 96.75 166 SER B O 1
ATOM 3424 N N . SER B 1 167 ? -7.133 3.154 9.156 1 96.19 167 SER B N 1
ATOM 3425 C CA . SER B 1 167 ? -8.258 2.248 9.367 1 96.19 167 SER B CA 1
ATOM 3426 C C . SER B 1 167 ? -7.793 0.92 9.961 1 96.19 167 SER B C 1
ATOM 3428 O O . SER B 1 167 ? -6.617 0.565 9.852 1 96.19 167 SER B O 1
ATOM 3430 N N . LEU B 1 168 ? -8.734 0.226 10.68 1 97.19 168 LEU B N 1
ATOM 3431 C CA . LEU B 1 168 ? -8.477 -1.166 11.031 1 97.19 168 LEU B CA 1
ATOM 3432 C C . LEU B 1 168 ? -8.102 -1.981 9.805 1 97.19 168 LEU B C 1
ATOM 3434 O O . LEU B 1 168 ? -7.344 -2.951 9.906 1 97.19 168 LEU B O 1
ATOM 3438 N N . CYS B 1 169 ? -8.555 -1.555 8.672 1 97.88 169 CYS B N 1
ATOM 3439 C CA . CYS B 1 169 ? -8.312 -2.244 7.406 1 97.88 169 CYS B CA 1
ATOM 3440 C C . CYS B 1 169 ? -6.844 -2.188 7.02 1 97.88 169 CYS B C 1
ATOM 3442 O O . CYS B 1 169 ? -6.395 -2.934 6.148 1 97.88 169 CYS B O 1
ATOM 3444 N N . ALA B 1 170 ? -6.043 -1.288 7.637 1 98.62 170 ALA B N 1
ATOM 3445 C CA . ALA B 1 170 ? -4.605 -1.253 7.402 1 98.62 170 ALA B CA 1
ATOM 3446 C C . ALA B 1 170 ? -3.908 -2.43 8.078 1 98.62 170 ALA B C 1
ATOM 3448 O O . ALA B 1 170 ? -2.795 -2.801 7.703 1 98.62 170 ALA B O 1
ATOM 3449 N N . LEU B 1 171 ? -4.59 -3.039 9.047 1 98.19 171 LEU B N 1
ATOM 3450 C CA . LEU B 1 171 ? -3.951 -4.039 9.898 1 98.19 171 LEU B CA 1
ATOM 3451 C C . LEU B 1 171 ? -4.559 -5.418 9.664 1 98.19 171 LEU B C 1
ATOM 3453 O O . LEU B 1 171 ? -3.898 -6.438 9.883 1 98.19 171 LEU B O 1
ATOM 3457 N N . GLU B 1 172 ? -5.812 -5.438 9.25 1 98.12 172 GLU B N 1
ATOM 3458 C CA . GLU B 1 172 ? -6.527 -6.699 9.078 1 98.12 172 GLU B CA 1
ATOM 3459 C C . GLU B 1 172 ? -7.25 -6.75 7.734 1 98.12 172 GLU B C 1
ATOM 3461 O O . GLU B 1 172 ? -7.809 -5.746 7.285 1 98.12 172 GLU B O 1
ATOM 3466 N N . PRO B 1 173 ? -7.32 -7.984 7.176 1 98.69 173 PRO B N 1
ATOM 3467 C CA . PRO B 1 173 ? -7.992 -8.109 5.883 1 98.69 173 PRO B CA 1
ATOM 3468 C C . PRO B 1 173 ? -9.516 -8.156 6.008 1 98.69 173 PRO B C 1
ATOM 3470 O O . PRO B 1 173 ? -10.039 -8.766 6.945 1 98.69 173 PRO B O 1
ATOM 3473 N N . PHE B 1 174 ? -10.195 -7.477 5.125 1 98.69 174 PHE B N 1
ATOM 3474 C CA . PHE B 1 174 ? -11.648 -7.523 4.965 1 98.69 174 PHE B CA 1
ATOM 3475 C C . PHE B 1 174 ? -12.023 -8.023 3.576 1 98.69 174 PHE B C 1
ATOM 3477 O O . PHE B 1 174 ? -11.555 -7.492 2.566 1 98.69 174 PHE B O 1
ATOM 3484 N N . LYS B 1 175 ? -12.883 -9.062 3.578 1 98.69 175 LYS B N 1
ATOM 3485 C CA . LYS B 1 175 ? -13.32 -9.609 2.301 1 98.69 175 LYS B CA 1
ATOM 3486 C C . LYS B 1 175 ? -14.008 -8.547 1.447 1 98.69 175 LYS B C 1
ATOM 3488 O O . LYS B 1 175 ? -14.789 -7.742 1.959 1 98.69 175 LYS B O 1
ATOM 3493 N N . SER B 1 176 ? -13.672 -8.516 0.186 1 98.75 176 SER B N 1
ATOM 3494 C CA . SER B 1 176 ? -14.211 -7.652 -0.856 1 98.75 176 SER B CA 1
ATOM 3495 C C . SER B 1 176 ? -13.719 -6.219 -0.695 1 98.75 176 SER B C 1
ATOM 3497 O O . SER B 1 176 ? -14.133 -5.324 -1.435 1 98.75 176 SER B O 1
ATOM 3499 N N . TRP B 1 177 ? -12.844 -5.945 0.301 1 98.81 177 TRP B N 1
ATOM 3500 C CA . TRP B 1 177 ? -12.25 -4.629 0.521 1 98.81 177 TRP B CA 1
ATOM 3501 C C . TRP B 1 177 ? -10.766 -4.637 0.169 1 98.81 177 TRP B C 1
ATOM 3503 O O . TRP B 1 177 ? -9.969 -3.971 0.829 1 98.81 177 TRP B O 1
ATOM 3513 N N . GLY B 1 178 ? -10.43 -5.41 -0.811 1 98.81 178 GLY B N 1
ATOM 3514 C CA . GLY B 1 178 ? -9.031 -5.594 -1.183 1 98.81 178 GLY B CA 1
ATOM 3515 C C . GLY B 1 178 ? -8.32 -4.289 -1.495 1 98.81 178 GLY B C 1
ATOM 3516 O O . GLY B 1 178 ? -7.199 -4.062 -1.039 1 98.81 178 GLY B O 1
ATOM 3517 N N . LEU B 1 179 ? -8.914 -3.371 -2.295 1 98.44 179 LEU B N 1
ATOM 3518 C CA . LEU B 1 179 ? -8.273 -2.109 -2.654 1 98.44 179 LEU B CA 1
ATOM 3519 C C . LEU B 1 179 ? -8.086 -1.225 -1.427 1 98.44 179 LEU B C 1
ATOM 3521 O O . LEU B 1 179 ? -7.008 -0.664 -1.219 1 98.44 179 LEU B O 1
ATOM 3525 N N . TYR B 1 180 ? -9.141 -1.157 -0.628 1 98.38 180 TYR B N 1
ATOM 3526 C CA . TYR B 1 180 ? -9.109 -0.296 0.549 1 98.38 180 TYR B CA 1
ATOM 3527 C C . TYR B 1 180 ? -8.07 -0.784 1.554 1 98.38 180 TYR B C 1
ATOM 3529 O O . TYR B 1 180 ? -7.262 0.002 2.051 1 98.38 180 TYR B O 1
ATOM 3537 N N . CYS B 1 181 ? -8.039 -2.094 1.841 1 98.81 181 CYS B N 1
ATOM 3538 C CA . CYS B 1 181 ? -7.059 -2.658 2.764 1 98.81 181 CYS B CA 1
ATOM 3539 C C . CYS B 1 181 ? -5.641 -2.453 2.248 1 98.81 181 CYS B C 1
ATOM 3541 O O . CYS B 1 181 ? -4.75 -2.066 3.006 1 98.81 181 CYS B O 1
ATOM 3543 N N . THR B 1 182 ? -5.441 -2.701 1.002 1 98.81 182 THR B N 1
ATOM 3544 C CA . THR B 1 182 ? -4.133 -2.531 0.382 1 98.81 182 THR B CA 1
ATOM 3545 C C . THR B 1 182 ? -3.666 -1.082 0.49 1 98.81 182 THR B C 1
ATOM 3547 O O . THR B 1 182 ? -2.535 -0.818 0.908 1 98.81 182 THR B O 1
ATOM 3550 N N . GLY B 1 183 ? -4.512 -0.147 0.131 1 98.5 183 GLY B N 1
ATOM 3551 C CA . GLY B 1 183 ? -4.188 1.268 0.206 1 98.5 183 GLY B CA 1
ATOM 3552 C C . GLY B 1 183 ? -3.863 1.731 1.614 1 98.5 183 GLY B C 1
ATOM 3553 O O . GLY B 1 183 ? -2.873 2.434 1.83 1 98.5 183 GLY B O 1
ATOM 3554 N N . LYS B 1 184 ? -4.668 1.312 2.537 1 98.56 184 LYS B N 1
ATOM 3555 C CA . LYS B 1 184 ? -4.484 1.757 3.916 1 98.56 184 LYS B CA 1
ATOM 3556 C C . LYS B 1 184 ? -3.229 1.144 4.527 1 98.56 184 LYS B C 1
ATOM 3558 O O . LYS B 1 184 ? -2.518 1.804 5.289 1 98.56 184 LYS B O 1
ATOM 3563 N N . ALA B 1 185 ? -2.936 -0.126 4.246 1 98.88 185 ALA B N 1
ATOM 3564 C CA . ALA B 1 185 ? -1.7 -0.745 4.723 1 98.88 185 ALA B CA 1
ATOM 3565 C C . ALA B 1 185 ? -0.477 -0.042 4.141 1 98.88 185 ALA B C 1
ATOM 3567 O O . ALA B 1 185 ? 0.485 0.241 4.859 1 98.88 185 ALA B O 1
ATOM 3568 N N . GLY B 1 186 ? -0.532 0.177 2.857 1 98.81 186 GLY B N 1
ATOM 3569 C CA . GLY B 1 186 ? 0.55 0.908 2.217 1 98.81 186 GLY B CA 1
ATOM 3570 C C . GLY B 1 186 ? 0.771 2.287 2.809 1 98.81 186 GLY B C 1
ATOM 3571 O O . GLY B 1 186 ? 1.91 2.688 3.055 1 98.81 186 GLY B O 1
ATOM 3572 N N . ARG B 1 187 ? -0.265 3.004 3.078 1 98.31 187 ARG B N 1
ATOM 3573 C CA . ARG B 1 187 ? -0.169 4.348 3.641 1 98.31 187 ARG B CA 1
ATOM 3574 C C . ARG B 1 187 ? 0.41 4.309 5.051 1 98.31 187 ARG B C 1
ATOM 3576 O O . ARG B 1 187 ? 1.186 5.188 5.434 1 98.31 187 ARG B O 1
ATOM 3583 N N . ASP B 1 188 ? -0.09 3.389 5.828 1 98.81 188 ASP B N 1
ATOM 3584 C CA . ASP B 1 188 ? 0.484 3.254 7.164 1 98.81 188 ASP B CA 1
ATOM 3585 C C . ASP B 1 188 ? 2.006 3.135 7.098 1 98.81 188 ASP B C 1
ATOM 3587 O O . ASP B 1 188 ? 2.719 3.797 7.855 1 98.81 188 ASP B O 1
ATOM 3591 N N . MET B 1 189 ? 2.475 2.262 6.219 1 98.94 189 MET B N 1
ATOM 3592 C CA . MET B 1 189 ? 3.914 2.059 6.09 1 98.94 189 MET B CA 1
ATOM 3593 C C . MET B 1 189 ? 4.594 3.314 5.559 1 98.94 189 MET B C 1
ATOM 3595 O O . MET B 1 189 ? 5.688 3.672 6.008 1 98.94 189 MET B O 1
ATOM 3599 N N . LEU B 1 190 ? 3.984 3.988 4.582 1 98.81 190 LEU B N 1
ATOM 3600 C CA . LEU B 1 190 ? 4.516 5.242 4.059 1 98.81 190 LEU B CA 1
ATOM 3601 C C . LEU B 1 190 ? 4.824 6.215 5.188 1 98.81 190 LEU B C 1
ATOM 3603 O O . LEU B 1 190 ? 5.898 6.828 5.211 1 98.81 190 LEU B O 1
ATOM 3607 N N . PHE B 1 191 ? 3.969 6.266 6.141 1 98.75 191 PHE B N 1
ATOM 3608 C CA . PHE B 1 191 ? 4.121 7.262 7.195 1 98.75 191 PHE B CA 1
ATOM 3609 C C . PHE B 1 191 ? 5.051 6.75 8.289 1 98.75 191 PHE B C 1
ATOM 3611 O O . PHE B 1 191 ? 5.652 7.543 9.016 1 98.75 191 PHE B O 1
ATOM 3618 N N . LYS B 1 192 ? 5.191 5.438 8.414 1 98.88 192 LYS B N 1
ATOM 3619 C CA . LYS B 1 192 ? 6.305 4.934 9.211 1 98.88 192 LYS B CA 1
ATOM 3620 C C . LYS B 1 192 ? 7.645 5.352 8.617 1 98.88 192 LYS B C 1
ATOM 3622 O O . LYS B 1 192 ? 8.57 5.715 9.344 1 98.88 192 LYS B O 1
ATOM 3627 N N . VAL B 1 193 ? 7.738 5.273 7.297 1 98.94 193 VAL B N 1
ATOM 3628 C CA . VAL B 1 193 ? 8.961 5.688 6.617 1 98.94 193 VAL B CA 1
ATOM 3629 C C . VAL B 1 193 ? 9.211 7.176 6.855 1 98.94 193 VAL B C 1
ATOM 3631 O O . VAL B 1 193 ? 10.336 7.582 7.152 1 98.94 193 VAL B O 1
ATOM 3634 N N . LEU B 1 194 ? 8.141 7.984 6.719 1 98.81 194 LEU B N 1
ATOM 3635 C CA . LEU B 1 194 ? 8.281 9.414 6.973 1 98.81 194 LEU B CA 1
ATOM 3636 C C . LEU B 1 194 ? 8.844 9.664 8.367 1 98.81 194 LEU B C 1
ATOM 3638 O O . LEU B 1 194 ? 9.727 10.508 8.547 1 98.81 194 LEU B O 1
ATOM 3642 N N . ALA B 1 195 ? 8.344 8.969 9.328 1 98.75 195 ALA B N 1
ATOM 3643 C CA . ALA B 1 195 ? 8.734 9.148 10.727 1 98.75 195 ALA B CA 1
ATOM 3644 C C . ALA B 1 195 ? 10.227 8.906 10.914 1 98.75 195 ALA B C 1
ATOM 3646 O O . ALA B 1 195 ? 10.898 9.625 11.656 1 98.75 195 ALA B O 1
ATOM 3647 N N . VAL B 1 196 ? 10.773 7.914 10.219 1 98.69 196 VAL B N 1
ATOM 3648 C CA . VAL B 1 196 ? 12.188 7.613 10.406 1 98.69 196 VAL B CA 1
ATOM 3649 C C . VAL B 1 196 ? 13.031 8.547 9.547 1 98.69 196 VAL B C 1
ATOM 3651 O O . VAL B 1 196 ? 14.18 8.852 9.891 1 98.69 196 VAL B O 1
ATOM 3654 N N . GLU B 1 197 ? 12.5 9.047 8.484 1 98.5 197 GLU B N 1
ATOM 3655 C CA . GLU B 1 197 ? 13.227 9.984 7.629 1 98.5 197 GLU B CA 1
ATOM 3656 C C . GLU B 1 197 ? 13.359 11.352 8.297 1 98.5 197 GLU B C 1
ATOM 3658 O O . GLU B 1 197 ? 14.328 12.078 8.055 1 98.5 197 GLU B O 1
ATOM 3663 N N . ASP B 1 198 ? 12.297 11.695 9 1 96.94 198 ASP B N 1
ATOM 3664 C CA . ASP B 1 198 ? 12.25 13.023 9.609 1 96.94 198 ASP B CA 1
ATOM 3665 C C . ASP B 1 198 ? 11.922 12.938 11.094 1 96.94 198 ASP B C 1
ATOM 3667 O O . ASP B 1 198 ? 10.805 13.234 11.508 1 96.94 198 ASP B O 1
ATOM 3671 N N . PRO B 1 199 ? 12.945 12.703 11.898 1 95.25 199 PRO B N 1
ATOM 3672 C CA . PRO B 1 199 ? 12.695 12.523 13.336 1 95.25 199 PRO B CA 1
ATOM 3673 C C . PRO B 1 199 ? 12.148 13.781 14 1 95.25 199 PRO B C 1
ATOM 3675 O O . PRO B 1 199 ? 11.609 13.711 15.109 1 95.25 199 PRO B O 1
ATOM 3678 N N . GLY B 1 200 ? 12.297 14.938 13.383 1 94.06 200 GLY B N 1
ATOM 3679 C CA . GLY B 1 200 ? 11.758 16.188 13.914 1 94.06 200 GLY B CA 1
ATOM 3680 C C . GLY B 1 200 ? 10.266 16.344 13.68 1 94.06 200 GLY B C 1
ATOM 3681 O O . GLY B 1 200 ? 9.633 17.234 14.242 1 94.06 200 GLY B O 1
ATOM 3682 N N . VAL B 1 201 ? 9.648 15.5 12.859 1 95.25 201 VAL B N 1
ATOM 3683 C CA . VAL B 1 201 ? 8.219 15.508 12.555 1 95.25 201 VAL B CA 1
ATOM 3684 C C . VAL B 1 201 ? 7.516 14.406 13.344 1 95.25 201 VAL B C 1
ATOM 3686 O O . VAL B 1 201 ? 7.98 13.266 13.375 1 95.25 201 VAL B O 1
ATOM 3689 N N . ARG B 1 202 ? 6.453 14.75 14.062 1 96.38 202 ARG B N 1
ATOM 3690 C CA . ARG B 1 202 ? 5.633 13.75 14.734 1 96.38 202 ARG B CA 1
ATOM 3691 C C . ARG B 1 202 ? 4.586 13.172 13.789 1 96.38 202 ARG B C 1
ATOM 3693 O O . ARG B 1 202 ? 3.746 13.898 13.266 1 96.38 202 ARG B O 1
ATOM 3700 N N . VAL B 1 203 ? 4.66 11.898 13.555 1 98.12 203 VAL B N 1
ATOM 3701 C CA . VAL B 1 203 ? 3.814 11.242 12.562 1 98.12 203 VAL B CA 1
ATOM 3702 C C . VAL B 1 203 ? 2.887 10.242 13.25 1 98.12 203 VAL B C 1
ATOM 3704 O O . VAL B 1 203 ? 3.336 9.43 14.062 1 98.12 203 VAL B O 1
ATOM 3707 N N . LEU B 1 204 ? 1.577 10.297 12.953 1 97.12 204 LEU B N 1
ATOM 3708 C CA . LEU B 1 204 ? 0.616 9.391 13.562 1 97.12 204 LEU B CA 1
ATOM 3709 C C . LEU B 1 204 ? -0.315 8.797 12.516 1 97.12 204 LEU B C 1
ATOM 3711 O O . LEU B 1 204 ? -0.88 9.523 11.695 1 97.12 204 LEU B O 1
ATOM 3715 N N . ASN B 1 205 ? -0.37 7.461 12.469 1 98.38 205 ASN B N 1
ATOM 3716 C CA . ASN B 1 205 ? -1.468 6.773 11.797 1 98.38 205 ASN B CA 1
ATOM 3717 C C . ASN B 1 205 ? -2.66 6.578 12.727 1 98.38 205 ASN B C 1
ATOM 3719 O O . ASN B 1 205 ? -2.586 5.805 13.688 1 98.38 205 ASN B O 1
ATOM 3723 N N . TYR B 1 206 ? -3.824 7.27 12.422 1 96.5 206 TYR B N 1
ATOM 3724 C CA . TYR B 1 206 ? -4.969 7.262 13.328 1 96.5 206 TYR B CA 1
ATOM 3725 C C . TYR B 1 206 ? -6.168 6.574 12.688 1 96.5 206 TYR B C 1
ATOM 3727 O O . TYR B 1 206 ? -6.621 6.98 11.617 1 96.5 206 TYR B O 1
ATOM 3735 N N . ALA B 1 207 ? -6.613 5.488 13.273 1 97.62 207 ALA B N 1
ATOM 3736 C CA . ALA B 1 207 ? -7.871 4.863 12.883 1 97.62 207 ALA B CA 1
ATOM 3737 C C . ALA B 1 207 ? -9.047 5.465 13.641 1 97.62 207 ALA B C 1
ATOM 3739 O O . ALA B 1 207 ? -9.234 5.191 14.836 1 97.62 207 ALA B O 1
ATOM 3740 N N . PRO B 1 208 ? -9.883 6.184 13.008 1 93.94 208 PRO B N 1
ATOM 3741 C CA . PRO B 1 208 ? -10.891 7 13.695 1 93.94 208 PRO B CA 1
ATOM 3742 C C . PRO B 1 208 ? -12.07 6.18 14.203 1 93.94 208 PRO B C 1
ATOM 3744 O O . PRO B 1 208 ? -12.883 6.68 14.984 1 93.94 208 PRO B O 1
ATOM 3747 N N . GLY B 1 209 ? -12.156 4.855 13.742 1 94.38 209 GLY B N 1
ATOM 3748 C CA . GLY B 1 209 ? -13.305 4.031 14.062 1 94.38 209 GLY B CA 1
ATOM 3749 C C . GLY B 1 209 ? -14.414 4.125 13.023 1 94.38 209 GLY B C 1
ATOM 3750 O O . GLY B 1 209 ? -14.258 4.797 12 1 94.38 209 GLY B O 1
ATOM 3751 N N . PRO B 1 210 ? -15.5 3.367 13.234 1 95.81 210 PRO B N 1
ATOM 3752 C CA . PRO B 1 210 ? -16.625 3.385 12.305 1 95.81 210 PRO B CA 1
ATOM 3753 C C . PRO B 1 210 ? -17.469 4.66 12.414 1 95.81 210 PRO B C 1
ATOM 3755 O O . PRO B 1 210 ? -18.391 4.727 13.219 1 95.81 210 PRO B O 1
ATOM 3758 N N . LEU B 1 211 ? -17.156 5.637 11.594 1 89.25 211 LEU B N 1
ATOM 3759 C CA . LEU B 1 211 ? -17.781 6.953 11.641 1 89.25 211 LEU B CA 1
ATOM 3760 C C . LEU B 1 211 ? -19.094 6.953 10.859 1 89.25 211 LEU B C 1
ATOM 3762 O O . LEU B 1 211 ? -19.219 6.266 9.844 1 89.25 211 LEU B O 1
ATOM 3766 N N . ASP B 1 212 ? -20 7.664 11.273 1 89.25 212 ASP B N 1
ATOM 3767 C CA . ASP B 1 212 ? -21.281 7.844 10.57 1 89.25 212 ASP B CA 1
ATOM 3768 C C . ASP B 1 212 ? -21.125 8.859 9.438 1 89.25 212 ASP B C 1
ATOM 3770 O O . ASP B 1 212 ? -21.453 10.031 9.602 1 89.25 212 ASP B O 1
ATOM 3774 N N . THR B 1 213 ? -20.641 8.391 8.328 1 81.56 213 THR B N 1
ATOM 3775 C CA . THR B 1 213 ? -20.344 9.234 7.172 1 81.56 213 THR B CA 1
ATOM 3776 C C . THR B 1 213 ? -20.922 8.617 5.898 1 81.56 213 THR B C 1
ATOM 3778 O O . THR B 1 213 ? -21.484 7.523 5.934 1 81.56 213 THR B O 1
ATOM 3781 N N . GLY B 1 214 ? -20.781 9.359 4.793 1 81.12 214 GLY B N 1
ATOM 3782 C CA . GLY B 1 214 ? -21.141 8.828 3.49 1 81.12 214 GLY B CA 1
ATOM 3783 C C . GLY B 1 214 ? -20.391 7.562 3.123 1 81.12 214 GLY B C 1
ATOM 3784 O O . GLY B 1 214 ? -20.953 6.664 2.49 1 81.12 214 GLY B O 1
ATOM 3785 N N . MET B 1 215 ? -19.188 7.469 3.539 1 83.88 215 MET B N 1
ATOM 3786 C CA . MET B 1 215 ? -18.406 6.266 3.287 1 83.88 215 MET B CA 1
ATOM 3787 C C . MET B 1 215 ? -19.031 5.059 3.979 1 83.88 215 MET B C 1
ATOM 3789 O O . MET B 1 215 ? -19.016 3.951 3.436 1 83.88 215 MET B O 1
ATOM 3793 N N . GLN B 1 216 ? -19.531 5.289 5.172 1 90.75 216 GLN B N 1
ATOM 3794 C CA . GLN B 1 216 ? -20.188 4.207 5.898 1 90.75 216 GLN B CA 1
ATOM 3795 C C . GLN B 1 216 ? -21.453 3.748 5.18 1 90.75 216 GLN B C 1
ATOM 3797 O O . GLN B 1 216 ? -21.766 2.557 5.176 1 90.75 216 GLN B O 1
ATOM 3802 N N . VAL B 1 217 ? -22.188 4.68 4.562 1 91.25 217 VAL B N 1
ATOM 3803 C CA . VAL B 1 217 ? -23.344 4.324 3.742 1 91.25 217 VAL B CA 1
ATOM 3804 C C . VAL B 1 217 ? -22.891 3.43 2.588 1 91.25 217 VAL B C 1
ATOM 3806 O O . VAL B 1 217 ? -23.5 2.389 2.328 1 91.25 217 VAL B O 1
ATOM 3809 N N . HIS B 1 218 ? -21.828 3.85 1.959 1 90.62 218 HIS B N 1
ATOM 3810 C CA . HIS B 1 218 ? -21.266 3.051 0.875 1 90.62 218 HIS B CA 1
ATOM 3811 C C . HIS B 1 218 ? -20.891 1.654 1.357 1 90.62 218 HIS B C 1
ATOM 3813 O O . HIS B 1 218 ? -21.172 0.662 0.686 1 90.62 218 HIS B O 1
ATOM 3819 N N . ALA B 1 219 ? -20.312 1.559 2.518 1 94.69 219 ALA B N 1
ATOM 3820 C CA . ALA B 1 219 ? -19.875 0.295 3.109 1 94.69 219 ALA B CA 1
ATOM 3821 C C . ALA B 1 219 ? -21.062 -0.64 3.338 1 94.69 219 ALA B C 1
ATOM 3823 O O . ALA B 1 219 ? -21 -1.82 2.986 1 94.69 219 ALA B O 1
ATOM 3824 N N . ARG B 1 220 ? -22.141 -0.108 3.822 1 97.38 220 ARG B N 1
ATOM 3825 C CA . ARG B 1 220 ? -23.234 -0.987 4.215 1 97.38 220 ARG B CA 1
ATOM 3826 C C . ARG B 1 220 ? -24.188 -1.244 3.047 1 97.38 220 ARG B C 1
ATOM 3828 O O . ARG B 1 220 ? -25.062 -2.098 3.135 1 97.38 220 ARG B O 1
ATOM 3835 N N . THR B 1 221 ? -24 -0.549 1.884 1 96.94 221 THR B N 1
ATOM 3836 C CA . THR B 1 221 ? -24.938 -0.732 0.782 1 96.94 221 THR B CA 1
ATOM 3837 C C . THR B 1 221 ? -24.25 -1.4 -0.406 1 96.94 221 THR B C 1
ATOM 3839 O O . THR B 1 221 ? -24.891 -2.109 -1.184 1 96.94 221 THR B O 1
ATOM 3842 N N . MET B 1 222 ? -22.922 -1.195 -0.515 1 97 222 MET B N 1
ATOM 3843 C CA . MET B 1 222 ? -22.297 -1.579 -1.774 1 97 222 MET B CA 1
ATOM 3844 C C . MET B 1 222 ? -21.344 -2.746 -1.567 1 97 222 MET B C 1
ATOM 3846 O O . MET B 1 222 ? -20.938 -3.402 -2.529 1 97 222 MET B O 1
ATOM 3850 N N . THR B 1 223 ? -20.922 -3.051 -0.315 1 98.5 223 THR B N 1
ATOM 3851 C CA . THR B 1 223 ? -19.969 -4.113 -0.042 1 98.5 223 THR B CA 1
ATOM 3852 C C . THR B 1 223 ? -20.469 -5.453 -0.569 1 98.5 223 THR B C 1
ATOM 3854 O O . THR B 1 223 ? -21.609 -5.844 -0.287 1 98.5 223 THR B O 1
ATOM 3857 N N . GLN B 1 224 ? -19.672 -6.082 -1.329 1 98.69 224 GLN B N 1
ATOM 3858 C CA . GLN B 1 224 ? -20.094 -7.336 -1.941 1 98.69 224 GLN B CA 1
ATOM 3859 C C . GLN B 1 224 ? -20.188 -8.453 -0.904 1 98.69 224 GLN B C 1
ATOM 3861 O O . GLN B 1 224 ? -21.109 -9.273 -0.947 1 98.69 224 GLN B O 1
ATOM 3866 N N . ASP B 1 225 ? -19.234 -8.57 -0.019 1 98.69 225 ASP B N 1
ATOM 3867 C CA . ASP B 1 225 ? -19.281 -9.633 0.984 1 98.69 225 ASP B CA 1
ATOM 3868 C C . ASP B 1 225 ? -20.453 -9.445 1.933 1 98.69 225 ASP B C 1
ATOM 3870 O O . ASP B 1 225 ? -20.578 -8.406 2.59 1 98.69 225 ASP B O 1
ATOM 3874 N N . ASP B 1 226 ? -21.219 -10.391 2.08 1 98.44 226 ASP B N 1
ATOM 3875 C CA . ASP B 1 226 ? -22.453 -10.289 2.844 1 98.44 226 ASP B CA 1
ATOM 3876 C C . ASP B 1 226 ? -22.172 -10.07 4.328 1 98.44 226 ASP B C 1
ATOM 3878 O O . ASP B 1 226 ? -22.844 -9.273 4.984 1 98.44 226 ASP B O 1
ATOM 3882 N N . ASP B 1 227 ? -21.25 -10.812 4.859 1 98.25 227 ASP B N 1
ATOM 3883 C CA . ASP B 1 227 ? -20.953 -10.719 6.285 1 98.25 227 ASP B CA 1
ATOM 3884 C C . ASP B 1 227 ? -20.453 -9.328 6.66 1 98.25 227 ASP B C 1
ATOM 3886 O O . ASP B 1 227 ? -20.875 -8.758 7.668 1 98.25 227 ASP B O 1
ATOM 3890 N N . ILE B 1 228 ? -19.578 -8.766 5.855 1 98.12 228 ILE B N 1
ATOM 3891 C CA . ILE B 1 228 ? -19.047 -7.438 6.102 1 98.12 228 ILE B CA 1
ATOM 3892 C C . ILE B 1 228 ? -20.141 -6.395 5.941 1 98.12 228 ILE B C 1
ATOM 3894 O O . ILE B 1 228 ? -20.281 -5.488 6.766 1 98.12 228 ILE B O 1
ATOM 3898 N N . ARG B 1 229 ? -20.922 -6.52 4.895 1 98.38 229 ARG B N 1
ATOM 3899 C CA . ARG B 1 229 ? -22.031 -5.598 4.676 1 98.38 229 ARG B CA 1
ATOM 3900 C C . ARG B 1 229 ? -22.984 -5.602 5.859 1 98.38 229 ARG B C 1
ATOM 3902 O O . ARG B 1 229 ? -23.391 -4.543 6.34 1 98.38 229 ARG B O 1
ATOM 3909 N N . LYS B 1 230 ? -23.312 -6.766 6.363 1 98.25 230 LYS B N 1
ATOM 3910 C CA . LYS B 1 230 ? -24.219 -6.902 7.5 1 98.25 230 LYS B CA 1
ATOM 3911 C C . LYS B 1 230 ? -23.625 -6.285 8.758 1 98.25 230 LYS B C 1
ATOM 3913 O O . LYS B 1 230 ? -24.344 -5.695 9.57 1 98.25 230 LYS B O 1
ATOM 3918 N N . THR B 1 231 ? -22.375 -6.484 8.914 1 97.75 231 THR B N 1
ATOM 3919 C CA . THR B 1 231 ? -21.703 -5.898 10.07 1 97.75 231 THR B CA 1
ATOM 3920 C C . THR B 1 231 ? -21.859 -4.383 10.086 1 97.75 231 THR B C 1
ATOM 3922 O O . THR B 1 231 ? -22.203 -3.797 11.117 1 97.75 231 THR B O 1
ATOM 3925 N N . PHE B 1 232 ? -21.672 -3.725 8.977 1 97.5 232 PHE B N 1
ATOM 3926 C CA . PHE B 1 232 ? -21.797 -2.273 8.891 1 97.5 232 PHE B CA 1
ATOM 3927 C C . PHE B 1 232 ? -23.25 -1.846 9.023 1 97.5 232 PHE B C 1
ATOM 3929 O O . PHE B 1 232 ? -23.547 -0.81 9.625 1 97.5 232 PHE B O 1
ATOM 3936 N N . THR B 1 233 ? -24.094 -2.633 8.461 1 98 233 THR B N 1
ATOM 3937 C CA . THR B 1 233 ? -25.516 -2.354 8.586 1 98 233 THR B CA 1
ATOM 3938 C C . THR B 1 233 ? -25.969 -2.426 10.047 1 98 233 THR B C 1
ATOM 3940 O O . THR B 1 233 ? -26.672 -1.539 10.531 1 98 233 THR B O 1
ATOM 3943 N N . SER B 1 234 ? -25.531 -3.436 10.711 1 98.19 234 SER B N 1
ATOM 3944 C CA . SER B 1 234 ? -25.891 -3.629 12.109 1 98.19 234 SER B CA 1
ATOM 3945 C C . SER B 1 234 ? -25.359 -2.492 12.977 1 98.19 234 SER B C 1
ATOM 3947 O O . SER B 1 234 ? -26.031 -2.066 13.93 1 98.19 234 SER B O 1
ATOM 3949 N N . MET B 1 235 ? -24.156 -2.025 12.711 1 97.31 235 MET B N 1
ATOM 3950 C CA . MET B 1 235 ? -23.594 -0.906 13.453 1 97.31 235 MET B CA 1
ATOM 3951 C C . MET B 1 235 ? -24.484 0.323 13.367 1 97.31 235 MET B C 1
ATOM 3953 O O . MET B 1 235 ? -24.703 1.015 14.359 1 97.31 235 MET B O 1
ATOM 3957 N N . LYS B 1 236 ? -24.969 0.583 12.188 1 97 236 LYS B N 1
ATOM 3958 C CA . LYS B 1 236 ? -25.875 1.712 11.992 1 97 236 LYS B CA 1
ATOM 3959 C C . LYS B 1 236 ? -27.188 1.502 12.734 1 97 236 LYS B C 1
ATOM 3961 O O . LYS B 1 236 ? -27.641 2.391 13.453 1 97 236 LYS B O 1
ATOM 3966 N N . GLU B 1 237 ? -27.734 0.363 12.594 1 97.88 237 GLU B N 1
ATOM 3967 C CA . GLU B 1 237 ? -29.047 0.054 13.164 1 97.88 237 GLU B CA 1
ATOM 3968 C C . GLU B 1 237 ? -29 0.064 14.688 1 97.88 237 GLU B C 1
ATOM 3970 O O . GLU B 1 237 ? -29.969 0.438 15.344 1 97.88 237 GLU B O 1
ATOM 3975 N N . GLU B 1 238 ? -27.906 -0.314 15.203 1 98.06 238 GLU B N 1
ATOM 3976 C CA . GLU B 1 238 ? -27.781 -0.44 16.656 1 98.06 238 GLU B CA 1
ATOM 3977 C C . GLU B 1 238 ? -27.219 0.838 17.281 1 98.06 238 GLU B C 1
ATOM 3979 O O . GLU B 1 238 ? -26.984 0.896 18.484 1 98.06 238 GLU B O 1
ATOM 3984 N N . GLY B 1 239 ? -26.922 1.808 16.531 1 97 239 GLY B N 1
ATOM 3985 C CA . GLY B 1 239 ? -26.422 3.08 17.031 1 97 239 GLY B CA 1
ATOM 3986 C C . GLY B 1 239 ? -24.984 3.012 17.516 1 97 239 GLY B C 1
ATOM 3987 O O . GLY B 1 239 ? -24.625 3.67 18.5 1 97 239 GLY B O 1
ATOM 3988 N N . LYS B 1 240 ? -24.219 2.168 16.859 1 96.81 240 LYS B N 1
ATOM 3989 C CA . LYS B 1 240 ? -22.844 1.943 17.297 1 96.81 240 LYS B CA 1
ATOM 3990 C C . LYS B 1 240 ? -21.859 2.766 16.469 1 96.81 240 LYS B C 1
ATOM 3992 O O . LYS B 1 240 ? -20.641 2.715 16.719 1 96.81 240 LYS B O 1
ATOM 3997 N N . LEU B 1 241 ? -22.281 3.562 15.508 1 95.88 241 LEU B N 1
ATOM 3998 C CA . LEU B 1 241 ? -21.406 4.434 14.727 1 95.88 241 LEU B CA 1
ATOM 3999 C C . LEU B 1 241 ? -20.984 5.656 15.539 1 95.88 241 LEU B C 1
ATOM 4001 O O . LEU B 1 241 ? -21.766 6.168 16.344 1 95.88 241 LEU B O 1
ATOM 4005 N N . LEU B 1 242 ? -19.797 6.043 15.367 1 91.75 242 LEU B N 1
ATOM 4006 C CA . LEU B 1 242 ? -19.25 7.223 16.016 1 91.75 242 LEU B CA 1
ATOM 4007 C C . LEU B 1 242 ? -19.516 8.477 15.195 1 91.75 242 LEU B C 1
ATOM 4009 O O . LEU B 1 242 ? -19.562 8.414 13.969 1 91.75 242 LEU B O 1
ATOM 4013 N N . SER B 1 243 ? -19.641 9.586 15.891 1 84.25 243 SER B N 1
ATOM 4014 C CA . SER B 1 243 ? -19.641 10.859 15.172 1 84.25 243 SER B CA 1
ATOM 4015 C C . SER B 1 243 ? -18.219 11.32 14.852 1 84.25 243 SER B C 1
ATOM 4017 O O . SER B 1 243 ? -17.281 11 15.578 1 84.25 243 SER B O 1
ATOM 4019 N N . CYS B 1 244 ? -18.031 12.016 13.789 1 79.25 244 CYS B N 1
ATOM 4020 C CA . CYS B 1 244 ? -16.734 12.586 13.445 1 79.25 244 CYS B CA 1
ATOM 4021 C C . CYS B 1 244 ? -16.234 13.492 14.562 1 79.25 244 CYS B C 1
ATOM 4023 O O . CYS B 1 244 ? -15.039 13.484 14.883 1 79.25 244 CYS B O 1
ATOM 4025 N N . GLN B 1 245 ? -17.109 14.211 15.211 1 77 245 GLN B N 1
ATOM 4026 C CA . GLN B 1 245 ? -16.766 15.117 16.297 1 77 245 GLN B CA 1
ATOM 4027 C C . GLN B 1 245 ? -16.125 14.375 17.469 1 77 245 GLN B C 1
ATOM 4029 O O . GLN B 1 245 ? -15.102 14.797 17.984 1 77 245 GLN B O 1
ATOM 4034 N N . SER B 1 246 ? -16.781 13.281 17.812 1 83.5 246 SER B N 1
ATOM 4035 C CA . SER B 1 246 ? -16.281 12.492 18.922 1 83.5 246 SER B CA 1
ATOM 4036 C C . SER B 1 246 ? -14.891 11.945 18.641 1 83.5 246 SER B C 1
ATOM 4038 O O . SER B 1 246 ? -14.008 11.977 19.5 1 83.5 246 SER B O 1
ATOM 4040 N N . SER B 1 247 ? -14.664 11.477 17.438 1 87.62 247 SER B N 1
ATOM 4041 C CA . SER B 1 247 ? -13.383 10.906 17.062 1 87.62 247 SER B CA 1
ATOM 4042 C C . SER B 1 247 ? -12.297 11.977 16.984 1 87.62 247 SER B C 1
ATOM 4044 O O . SER B 1 247 ? -11.188 11.781 17.484 1 87.62 247 SER B O 1
ATOM 4046 N N . VAL B 1 248 ? -12.609 13.094 16.438 1 81.19 248 VAL B N 1
ATOM 4047 C CA . VAL B 1 248 ? -11.648 14.172 16.266 1 81.19 248 VAL B CA 1
ATOM 4048 C C . VAL B 1 248 ? -11.25 14.742 17.625 1 81.19 248 VAL B C 1
ATOM 4050 O O . VAL B 1 248 ? -10.078 15.039 17.859 1 81.19 248 VAL B O 1
ATOM 4053 N N . LYS B 1 249 ? -12.242 14.961 18.484 1 79.38 249 LYS B N 1
ATOM 4054 C CA . LYS B 1 249 ? -11.953 15.453 19.812 1 79.38 249 LYS B CA 1
ATOM 4055 C C . LYS B 1 249 ? -10.945 14.562 20.531 1 79.38 249 LYS B C 1
ATOM 4057 O O . LYS B 1 249 ? -9.977 15.055 21.125 1 79.38 249 LYS B O 1
ATOM 4062 N N . LYS B 1 250 ? -11.188 13.344 20.469 1 87.81 250 LYS B N 1
ATOM 4063 C CA . LYS B 1 250 ? -10.281 12.391 21.109 1 87.81 250 LYS B CA 1
ATOM 4064 C C . LYS B 1 250 ? -8.898 12.438 20.469 1 87.81 250 LYS B C 1
ATOM 4066 O O . LYS B 1 250 ? -7.887 12.383 21.156 1 87.81 250 LYS B O 1
ATOM 4071 N N . LEU B 1 251 ? -8.828 12.539 19.141 1 87.12 251 LEU B N 1
ATOM 4072 C CA . LEU B 1 251 ? -7.566 12.617 18.406 1 87.12 251 LEU B CA 1
ATOM 4073 C C . LEU B 1 251 ? -6.773 13.844 18.844 1 87.12 251 LEU B C 1
ATOM 4075 O O . LEU B 1 251 ? -5.578 13.75 19.125 1 87.12 251 LEU B O 1
ATOM 4079 N N . LEU B 1 252 ? -7.434 15 18.906 1 80.81 252 LEU B N 1
ATOM 4080 C CA . LEU B 1 252 ? -6.746 16.234 19.25 1 80.81 252 LEU B CA 1
ATOM 4081 C C . LEU B 1 252 ? -6.203 16.172 20.672 1 80.81 252 LEU B C 1
ATOM 4083 O O . LEU B 1 252 ? -5.09 16.641 20.938 1 80.81 252 LEU B O 1
ATOM 4087 N N . GLN B 1 253 ? -6.969 15.578 21.562 1 82.62 253 GLN B N 1
ATOM 4088 C CA . GLN B 1 253 ? -6.492 15.383 22.938 1 82.62 253 GLN B CA 1
ATOM 4089 C C . GLN B 1 253 ? -5.277 14.461 22.969 1 82.62 253 GLN B C 1
ATOM 4091 O O . GLN B 1 253 ? -4.316 14.727 23.688 1 82.62 253 GLN B O 1
ATOM 4096 N N . PHE B 1 254 ? -5.375 13.453 22.188 1 91.06 254 PHE B N 1
ATOM 4097 C CA . PHE B 1 254 ? -4.277 12.492 22.109 1 91.06 254 PHE B CA 1
ATOM 4098 C C . PHE B 1 254 ? -3.02 13.156 21.562 1 91.06 254 PHE B C 1
ATOM 4100 O O . PHE B 1 254 ? -1.918 12.914 22.062 1 91.06 254 PHE B O 1
ATOM 4107 N N . LEU B 1 255 ? -3.16 13.984 20.547 1 85.25 255 LEU B N 1
ATOM 4108 C CA . LEU B 1 255 ? -2.039 14.688 19.922 1 85.25 255 LEU B CA 1
ATOM 4109 C C . LEU B 1 255 ? -1.422 15.688 20.906 1 85.25 255 LEU B C 1
ATOM 4111 O O . LEU B 1 255 ? -0.206 15.891 20.891 1 85.25 255 LEU B O 1
ATOM 4115 N N . GLU B 1 256 ? -2.244 16.297 21.703 1 83 256 GLU B N 1
ATOM 4116 C CA . GLU B 1 256 ? -1.762 17.266 22.688 1 83 256 GLU B CA 1
ATOM 4117 C C . GLU B 1 256 ? -0.887 16.578 23.734 1 83 256 GLU B C 1
ATOM 4119 O O . GLU B 1 256 ? 0.133 17.125 24.156 1 83 256 GLU B O 1
ATOM 4124 N N . LYS B 1 257 ? -1.305 15.391 24.172 1 90.44 257 LYS B N 1
ATOM 4125 C CA . LYS B 1 257 ? -0.521 14.641 25.141 1 90.44 257 LYS B CA 1
ATOM 4126 C C . LYS B 1 257 ? 0.814 14.195 24.547 1 90.44 257 LYS B C 1
ATOM 4128 O O . LYS B 1 257 ? 1.799 14.039 25.281 1 90.44 257 LYS B O 1
ATOM 4133 N N . ASP B 1 258 ? 0.867 13.961 23.234 1 91.06 258 ASP B N 1
ATOM 4134 C CA . ASP B 1 258 ? 2.061 13.625 22.469 1 91.06 258 ASP B CA 1
ATOM 4135 C C . ASP B 1 258 ? 2.781 12.422 23.078 1 91.06 258 ASP B C 1
ATOM 4137 O O . ASP B 1 258 ? 4.012 12.414 23.172 1 91.06 258 ASP B O 1
ATOM 4141 N N . GLU B 1 259 ? 1.995 11.406 23.547 1 92.5 259 GLU B N 1
ATOM 4142 C CA . GLU B 1 259 ? 2.561 10.211 24.172 1 92.5 259 GLU B CA 1
ATOM 4143 C C . GLU B 1 259 ? 2.504 9.016 23.234 1 92.5 259 GLU B C 1
ATOM 4145 O O . GLU B 1 259 ? 1.899 7.988 23.547 1 92.5 259 GLU B O 1
ATOM 4150 N N . PHE B 1 260 ? 3.039 9.133 22.078 1 96.19 260 PHE B N 1
ATOM 4151 C CA . PHE B 1 260 ? 3.121 8.047 21.109 1 96.19 260 PHE B CA 1
ATOM 4152 C C . PHE B 1 260 ? 4.473 8.055 20.406 1 96.19 260 PHE B C 1
ATOM 4154 O O . PHE B 1 260 ? 5.16 9.078 20.375 1 96.19 260 PHE B O 1
ATOM 4161 N N . LYS B 1 261 ? 4.895 6.961 19.969 1 97.62 261 LYS B N 1
ATOM 4162 C CA . LYS B 1 261 ? 6.066 6.895 19.094 1 97.62 261 LYS B CA 1
ATOM 4163 C C . LYS B 1 261 ? 5.727 7.328 17.672 1 97.62 261 LYS B C 1
ATOM 4165 O O . LYS B 1 261 ? 4.703 6.914 17.125 1 97.62 261 LYS B O 1
ATOM 4170 N N . SER B 1 262 ? 6.543 8.227 17.141 1 98.44 262 SER B N 1
ATOM 4171 C CA . SER B 1 262 ? 6.305 8.695 15.781 1 98.44 262 SER B CA 1
ATOM 4172 C C . SER B 1 262 ? 6.227 7.527 14.797 1 98.44 262 SER B C 1
ATOM 4174 O O . SER B 1 262 ? 7.082 6.641 14.82 1 98.44 262 SER B O 1
ATOM 4176 N N . GLY B 1 263 ? 5.199 7.488 14 1 98.5 263 GLY B N 1
ATOM 4177 C CA . GLY B 1 263 ? 4.98 6.414 13.047 1 98.5 263 GLY B CA 1
ATOM 4178 C C . GLY B 1 263 ? 3.984 5.375 13.531 1 98.5 263 GLY B C 1
ATOM 4179 O O . GLY B 1 263 ? 3.529 4.535 12.75 1 98.5 263 GLY B O 1
ATOM 4180 N N . ASP B 1 264 ? 3.516 5.43 14.789 1 97.81 264 ASP B N 1
ATOM 4181 C CA . ASP B 1 264 ? 2.617 4.438 15.375 1 97.81 264 ASP B CA 1
ATOM 4182 C C . ASP B 1 264 ? 1.24 4.488 14.719 1 97.81 264 ASP B C 1
ATOM 4184 O O . ASP B 1 264 ? 0.84 5.523 14.18 1 97.81 264 ASP B O 1
ATOM 4188 N N . HIS B 1 265 ? 0.605 3.348 14.766 1 98.31 265 HIS B N 1
ATOM 4189 C CA . HIS B 1 265 ? -0.822 3.248 14.484 1 98.31 265 HIS B CA 1
ATOM 4190 C C . HIS B 1 265 ? -1.638 3.211 15.773 1 98.31 265 HIS B C 1
ATOM 4192 O O . HIS B 1 265 ? -1.359 2.406 16.656 1 98.31 265 HIS B O 1
ATOM 4198 N N . VAL B 1 266 ? -2.605 4.07 15.852 1 97.81 266 VAL B N 1
ATOM 4199 C CA . VAL B 1 266 ? -3.463 4.113 17.031 1 97.81 266 VAL B CA 1
ATOM 4200 C C . VAL B 1 266 ? -4.93 4.086 16.609 1 97.81 266 VAL B C 1
ATOM 4202 O O . VAL B 1 266 ? -5.312 4.742 15.633 1 97.81 266 VAL B O 1
ATOM 4205 N N . ASP B 1 267 ? -5.688 3.279 17.328 1 97.31 267 ASP B N 1
ATOM 4206 C CA . ASP B 1 267 ? -7.117 3.16 17.047 1 97.31 267 ASP B CA 1
ATOM 4207 C C . ASP B 1 267 ? -7.934 3.975 18.047 1 97.31 267 ASP B C 1
ATOM 4209 O O . ASP B 1 267 ? -7.582 4.051 19.234 1 97.31 267 ASP B O 1
ATOM 4213 N N . PHE B 1 268 ? -9.039 4.512 17.562 1 95.94 268 PHE B N 1
ATOM 4214 C CA . PHE B 1 268 ? -9.938 5.297 18.391 1 95.94 268 PHE B CA 1
ATOM 4215 C C . PHE B 1 268 ? -10.227 4.586 19.719 1 95.94 268 PHE B C 1
ATOM 4217 O O . PHE B 1 268 ? -10.266 5.219 20.766 1 95.94 268 PHE B O 1
ATOM 4224 N N . PHE B 1 269 ? -10.305 3.268 19.656 1 95.12 269 PHE B N 1
ATOM 4225 C CA . PHE B 1 269 ? -10.734 2.502 20.828 1 95.12 269 PHE B CA 1
ATOM 4226 C C . PHE B 1 269 ? -9.555 2.221 21.75 1 95.12 269 PHE B C 1
ATOM 4228 O O . PHE B 1 269 ? -9.742 1.704 22.859 1 95.12 269 PHE B O 1
ATOM 4235 N N . GLU B 1 270 ? -8.367 2.494 21.328 1 89.25 270 GLU B N 1
ATOM 4236 C CA . GLU B 1 270 ? -7.168 2.26 22.125 1 89.25 270 GLU B CA 1
ATOM 4237 C C . GLU B 1 270 ? -6.719 3.535 22.844 1 89.25 270 GLU B C 1
ATOM 4239 O O . GLU B 1 270 ? -5.812 3.502 23.672 1 89.25 270 GLU B O 1
ATOM 4244 N N . VAL B 1 271 ? -7.168 4.699 22.453 1 81.38 271 VAL B N 1
ATOM 4245 C CA . VAL B 1 271 ? -6.754 5.977 23.031 1 81.38 271 VAL B CA 1
ATOM 4246 C C . VAL B 1 271 ? -7.68 6.344 24.188 1 81.38 271 VAL B C 1
ATOM 4248 O O . VAL B 1 271 ? -8.875 6.035 24.156 1 81.38 271 VAL B O 1
#

Secondary structure (DSSP, 8-state):
-------EE---SS--------S-B---TTS-TT-SSS-S----TTS---SSS--S-HHHHHHHHHHT--B--EE--TTT--HHHHHHHHIIIIISS-SS--SEEEEEE--------S-GGG---HHHHHHHHIIIIIHHHHHHHHHHHHHHHSSS--EEEEEEE--GGGTS--TT-HHHHHHHHHHHHHHHHHHHH-TTEEEEEEE--SBSSHHHHHHHHH-SSHHHHHHHHHHHHTT-PBPHHHHHHHHHHHHHHT-S-TT-EEEGGG-/-------EE---SS--------S-----TTS-TT-SSS-S----TTS---SSS--S-HHHHHHHHHHT-----EE--TTT--HHHHHHHHIIIIISS-SS--SEEEEEE--------S-GGG---HHHHHHHHIIIIIHHHHHHHHHHHHHHHSSS--EEEEEEE--GGGTS--TT-HHHHHHHHHHHHHHHHHHHH-TTEEEEEEE--SBSSHHHHHHHHH-SSHHHHHHHHHHHHTT-PBPHHHHHHHHHHHHHHT-S-TT-EEEGGG-

Sequence (542 aa):
MYILYMMFAFNNGEQTQTQPCPRHIRWRASQPVCSTDRPFLQCPAGVQWSASRQCGDQFIYAVLVYGGFWFSPVVMDLATAKAMDYEATLKDHLGTGQSTPPGQALLFHNAGSLGTVKYLREMDDATRLSTYFDLNISSVILLNAAFMRLISTLSGKVIVKVINVSSLCALEPFKSWGLYCTGKAGRDMLFKVLAVEDPGVRVLNYAPGPLDTGMQVHARTMTQDDDIRKTFTSMKEEGKLLSCQSSVKKLLQFLEKDEFKSGDHVDFFEVMYILYMMFAFNNGEQTQTQPCPRHIRWRASQPVCSTDRPFLQCPAGVQWSASRQCGDQFIYAVLVYGGFWFSPVVMDLATAKAMDYEATLKDHLGTGQSTPPGQALLFHNAGSLGTVKYLREMDDATRLSTYFDLNISSVILLNAAFMRLISTLSGKVIVKVINVSSLCALEPFKSWGLYCTGKAGRDMLFKVLAVEDPGVRVLNYAPGPLDTGMQVHARTMTQDDDIRKTFTSMKEEGKLLSCQSSVKKLLQFLEKDEFKSGDHVDFFEV

InterPro domains:
  IPR002347 Short-chain dehydrogenase/reductase SDR [PF00106] (106-221)
  IPR036291 NAD(P)-binding domain superfamily [SSF51735] (87-265)
  IPR051721 Biopterin synthesis and organic compound reduction [PTHR44085] (76-270)

Organism: Scylla paramamosain (NCBI:txid85552)